Protein 2MH8 (pdb70)

Secondary structure (DSSP, 8-state):
---SSSSHHHHHHHHHHHHHHHTT--HHHHHHHHT-SSHHHHHHHHHHHHHHHH--

CATH classification: 1.10.8.40

InterPro domains:
  IPR009063 Immunoglobulin/albumin-binding domain superfamily [SSF46997] (8-53)
  IPR035152 GA-like domain [PF17573] (6-50)

Nearest PDB structures (foldseek):
  2mh8-assembly1_A  TM=8.266E-01  e=2.531E-06  Streptococcus dysgalactiae
  2fs1-assembly1_A  TM=8.258E-01  e=4.262E-03  unclassified
  2kdl-assembly1_A  TM=8.052E-01  e=1.303E-02  unclassified
  1gjs-assembly1_A  TM=7.630E-01  e=1.486E-02  Streptococcus sp.
  2lhc-assembly1_A  TM=6.632E-01  e=1.141E-01  synthetic construct

Radius of gyration: 10.87 Å; Cα contacts (8 Å, |Δi|>4): 48; chains: 1; bounding box: 15×36×18 Å

Sequence (56 aa):
NGDKGYNGLAEAKEKAIKDLKIYGIGEHYIKLIEKAKQVAAVEDLKDEILKAHDRFNGDKGYNGLAEAKEKAIKDLKIYGIGEHYIKLIEKAKQVAAVEDLKDEILKAHDRFNGDKGYNGLAEAKEKAIKDLKIYGIGEHYIKLIEKAKQVAAVEDLKDEILKAHDRFNGDKGYNGLAEAKEKAIKDLKIYGIGEHYIKLIEKAKQVAAVEDLKDEILKAHDRFNGDKGYNGLAEAKEKAIKDLKIYGIGEHYIKLIEKAKQVAAVEDLKDEILKAHDRFNGDKGYNGLAEAKEKAIKDLKIYGIGEHYIKLIEKAKQVAAVEDLKDEILKAHDRFNGDKGYNGLAEAKEKAIKDLKIYGIGEHYIKLIEKAKQVAAVEDLKDEILKAHDRFNGDKGYNGLAEAKEKAIKDLKIYGIGEHYIKLIEKAKQVAAVEDLKDEILKAHDRFNGDKGYNGLAEAKEKAIKDLKIYGIGEHYIKLIEKAKQVAAVEDLKDEILKAHDRFNGDKGYNGLAEAKEKAIKDLKIYGIGEHYIKLIEKAKQVAAVEDLKDEILKAHDRF

Foldseek 3Di:
DQDQADPDLVRRLVSLLVSCVVQVQDVVLNVLSVPDDDSVSSVVSSVVRCVVVVND

Structure (mmCIF, N/CA/C/O backbone):
data_2MH8
#
_entry.id   2MH8
#
_cell.length_a   1.000
_cell.length_b   1.000
_cell.length_c   1.000
_cell.angle_alpha   90.00
_cell.angle_beta   90.00
_cell.angle_gamma   90.00
#
_symmetry.space_group_name_H-M   'P 1'
#
loop_
_atom_site.group_PDB
_atom_site.id
_atom_site.type_symbol
_atom_site.label_atom_id
_atom_site.label_alt_id
_atom_site.label_comp_id
_atom_site.label_asym_id
_atom_site.label_entity_id
_atom_site.label_seq_id
_atom_site.pdbx_PDB_ins_code
_atom_site.Cartn_x
_atom_site.Cartn_y
_atom_site.Cartn_z
_atom_site.occupancy
_atom_site.B_iso_or_equiv
_atom_site.auth_seq_id
_atom_site.auth_comp_id
_atom_site.auth_asym_id
_atom_site.auth_atom_id
_atom_site.pdbx_PDB_model_num
ATOM 1 N N . ASN A 1 1 ? -5.704 14.300 0.525 1.00 0.00 1 ASN A N 1
ATOM 2 C CA . ASN A 1 1 ? -4.810 13.148 0.540 1.00 0.00 1 ASN A CA 1
ATOM 3 C C . ASN A 1 1 ? -3.496 13.461 -0.163 1.00 0.00 1 ASN A C 1
ATOM 4 O O . ASN A 1 1 ? -3.473 14.168 -1.171 1.00 0.00 1 ASN A O 1
ATOM 17 N N . GLY A 1 2 ? -2.402 12.930 0.374 1.00 0.00 2 GLY A N 1
ATOM 18 C CA . GLY A 1 2 ? -1.084 13.133 -0.214 1.00 0.00 2 GLY A CA 1
ATOM 19 C C . GLY A 1 2 ? -0.406 14.367 0.365 1.00 0.00 2 GLY A C 1
ATOM 20 O O . GLY A 1 2 ? 0.543 14.897 -0.213 1.00 0.00 2 GLY A O 1
ATOM 24 N N . ASP A 1 3 ? -0.897 14.822 1.513 1.00 0.00 3 ASP A N 1
ATOM 25 C CA . ASP A 1 3 ? -0.341 15.997 2.174 1.00 0.00 3 ASP A CA 1
ATOM 26 C C . ASP A 1 3 ? 1.091 15.746 2.630 1.00 0.00 3 ASP A C 1
ATOM 27 O O . ASP A 1 3 ? 1.349 14.846 3.430 1.00 0.00 3 ASP A O 1
ATOM 36 N N . LYS A 1 4 ? 2.019 16.546 2.118 1.00 0.00 4 LYS A N 1
ATOM 37 C CA . LYS A 1 4 ? 3.433 16.380 2.431 1.00 0.00 4 LYS A CA 1
ATOM 38 C C . LYS A 1 4 ? 3.756 16.919 3.818 1.00 0.00 4 LYS A C 1
ATOM 39 O O . LYS A 1 4 ? 4.710 16.477 4.460 1.00 0.00 4 LYS A O 1
ATOM 58 N N . GLY A 1 5 ? 2.958 17.876 4.277 1.00 0.00 5 GLY A N 1
ATOM 59 C CA . GLY A 1 5 ? 3.181 18.505 5.573 1.00 0.00 5 GLY A CA 1
ATOM 60 C C . GLY A 1 5 ? 2.768 17.581 6.712 1.00 0.00 5 GLY A C 1
ATOM 61 O O . GLY A 1 5 ? 3.456 17.488 7.729 1.00 0.00 5 GLY A O 1
ATOM 65 N N . TYR A 1 6 ? 1.643 16.897 6.535 1.00 0.00 6 TYR A N 1
ATOM 66 C CA . TYR A 1 6 ? 1.146 15.965 7.539 1.00 0.00 6 TYR A CA 1
ATOM 67 C C . TYR A 1 6 ? 1.874 14.629 7.459 1.00 0.00 6 TYR A C 1
ATOM 68 O O . TYR A 1 6 ? 2.472 14.298 6.435 1.00 0.00 6 TYR A O 1
ATOM 86 N N . ASN A 1 7 ? 1.819 13.865 8.545 1.00 0.00 7 ASN A N 1
ATOM 87 C CA . ASN A 1 7 ? 2.431 12.542 8.582 1.00 0.00 7 ASN A CA 1
ATOM 88 C C . ASN A 1 7 ? 1.408 11.454 8.280 1.00 0.00 7 ASN A C 1
ATOM 89 O O . ASN A 1 7 ? 1.713 10.264 8.355 1.00 0.00 7 ASN A O 1
ATOM 100 N N . GLY A 1 8 ? 0.194 11.869 7.937 1.00 0.00 8 GLY A N 1
ATOM 101 C CA . GLY A 1 8 ? -0.880 10.931 7.633 1.00 0.00 8 GLY A CA 1
ATOM 102 C C . GLY A 1 8 ? -0.531 10.068 6.427 1.00 0.00 8 GLY A C 1
ATOM 103 O O . GLY A 1 8 ? -0.834 8.875 6.396 1.00 0.00 8 GLY A O 1
ATOM 107 N N . LEU A 1 9 ? 0.107 10.679 5.434 1.00 0.00 9 LEU A N 1
ATOM 108 C CA . LEU A 1 9 ? 0.537 9.958 4.242 1.00 0.00 9 LEU A CA 1
ATOM 109 C C . LEU A 1 9 ? 1.590 8.911 4.581 1.00 0.00 9 LEU A C 1
ATOM 110 O O . LEU A 1 9 ? 1.524 7.775 4.113 1.00 0.00 9 LEU A O 1
ATOM 126 N N . ALA A 1 10 ? 2.563 9.301 5.400 1.00 0.00 10 ALA A N 1
ATOM 127 C CA . ALA A 1 10 ? 3.638 8.400 5.793 1.00 0.00 10 ALA A CA 1
ATOM 128 C C . ALA A 1 10 ? 3.108 7.236 6.620 1.00 0.00 10 ALA A C 1
ATOM 129 O O . ALA A 1 10 ? 3.552 6.099 6.464 1.00 0.00 10 ALA A O 1
ATOM 136 N N . GLU A 1 11 ? 2.155 7.527 7.499 1.00 0.00 11 GLU A N 1
ATOM 137 C CA . GLU A 1 11 ? 1.539 6.500 8.331 1.00 0.00 11 GLU A CA 1
ATOM 138 C C . GLU A 1 11 ? 0.662 5.571 7.500 1.00 0.00 11 GLU A C 1
ATOM 139 O O . GLU A 1 11 ? 0.589 4.371 7.763 1.00 0.00 11 GLU A O 1
ATOM 151 N N . ALA A 1 12 ? -0.001 6.134 6.496 1.00 0.00 12 ALA A N 1
ATOM 152 C CA . ALA A 1 12 ? -0.805 5.345 5.572 1.00 0.00 12 ALA A CA 1
ATOM 153 C C . ALA A 1 12 ? 0.059 4.371 4.782 1.00 0.00 12 ALA A C 1
ATOM 154 O O . ALA A 1 12 ? -0.295 3.204 4.616 1.00 0.00 12 ALA A O 1
ATOM 161 N N . LYS A 1 13 ? 1.196 4.858 4.294 1.00 0.00 13 LYS A N 1
ATOM 162 C CA . LYS A 1 13 ? 2.128 4.025 3.545 1.00 0.00 13 LYS A CA 1
ATOM 163 C C . LYS A 1 13 ? 2.756 2.961 4.438 1.00 0.00 13 LYS A C 1
ATOM 164 O O . LYS A 1 13 ? 2.981 1.830 4.007 1.00 0.00 13 LYS A O 1
ATOM 183 N N . GLU A 1 14 ? 3.037 3.332 5.683 1.00 0.00 14 GLU A N 1
ATOM 184 C CA . GLU A 1 14 ? 3.637 2.410 6.639 1.00 0.00 14 GLU A CA 1
ATOM 185 C C . GLU A 1 14 ? 2.717 1.228 6.917 1.00 0.00 14 GLU A C 1
ATOM 186 O O . GLU A 1 14 ? 3.137 0.072 6.851 1.00 0.00 14 GLU A O 1
ATOM 198 N N . LYS A 1 15 ? 1.459 1.524 7.227 1.00 0.00 15 LYS A N 1
ATOM 199 C CA . LYS A 1 15 ? 0.489 0.489 7.569 1.00 0.00 15 LYS A CA 1
ATOM 200 C C . LYS A 1 15 ? 0.073 -0.305 6.337 1.00 0.00 15 LYS A C 1
ATOM 201 O O . LYS A 1 15 ? -0.308 -1.471 6.438 1.00 0.00 15 LYS A O 1
ATOM 220 N N . ALA A 1 16 ? 0.148 0.335 5.175 1.00 0.00 16 ALA A N 1
ATOM 221 C CA . ALA A 1 16 ? -0.165 -0.329 3.915 1.00 0.00 16 ALA A CA 1
ATOM 222 C C . ALA A 1 16 ? 0.835 -1.438 3.613 1.00 0.00 16 ALA A C 1
ATOM 223 O O . ALA A 1 16 ? 0.451 -2.561 3.289 1.00 0.00 16 ALA A O 1
ATOM 230 N N . ILE A 1 17 ? 2.119 -1.114 3.721 1.00 0.00 17 ILE A N 1
ATOM 231 C CA . ILE A 1 17 ? 3.178 -2.075 3.434 1.00 0.00 17 ILE A CA 1
ATOM 232 C C . ILE A 1 17 ? 3.356 -3.059 4.582 1.00 0.00 17 ILE A C 1
ATOM 233 O O . ILE A 1 17 ? 3.916 -4.141 4.405 1.00 0.00 17 ILE A O 1
ATOM 249 N N . LYS A 1 18 ? 2.875 -2.678 5.761 1.00 0.00 18 LYS A N 1
ATOM 250 C CA . LYS A 1 18 ? 2.741 -3.611 6.873 1.00 0.00 18 LYS A CA 1
ATOM 251 C C . LYS A 1 18 ? 1.780 -4.742 6.528 1.00 0.00 18 LYS A C 1
ATOM 252 O O . LYS A 1 18 ? 2.097 -5.917 6.713 1.00 0.00 18 LYS A O 1
ATOM 271 N N . ASP A 1 19 ? 0.604 -4.380 6.026 1.00 0.00 19 ASP A N 1
ATOM 272 C CA . ASP A 1 19 ? -0.357 -5.363 5.542 1.00 0.00 19 ASP A CA 1
ATOM 273 C C . ASP A 1 19 ? 0.247 -6.230 4.445 1.00 0.00 19 ASP A C 1
ATOM 274 O O . ASP A 1 19 ? 0.104 -7.453 4.458 1.00 0.00 19 ASP A O 1
ATOM 283 N N . LEU A 1 20 ? 0.924 -5.591 3.497 1.00 0.00 20 LEU A N 1
ATOM 284 C CA . LEU A 1 20 ? 1.517 -6.299 2.369 1.00 0.00 20 LEU A CA 1
ATOM 285 C C . LEU A 1 20 ? 2.510 -7.354 2.841 1.00 0.00 20 LEU A C 1
ATOM 286 O O . LEU A 1 20 ? 2.504 -8.486 2.358 1.00 0.00 20 LEU A O 1
ATOM 302 N N . LYS A 1 21 ? 3.360 -6.976 3.790 1.00 0.00 21 LYS A N 1
ATOM 303 C CA . LYS A 1 21 ? 4.366 -7.888 4.324 1.00 0.00 21 LYS A CA 1
ATOM 304 C C . LYS A 1 21 ? 3.717 -9.051 5.062 1.00 0.00 21 LYS A C 1
ATOM 305 O O . LYS A 1 21 ? 4.258 -10.157 5.094 1.00 0.00 21 LYS A O 1
ATOM 324 N N . ILE A 1 22 ? 2.556 -8.797 5.655 1.00 0.00 22 ILE A N 1
ATOM 325 C CA . ILE A 1 22 ? 1.798 -9.839 6.337 1.00 0.00 22 ILE A CA 1
ATOM 326 C C . ILE A 1 22 ? 1.311 -10.898 5.355 1.00 0.00 22 ILE A C 1
ATOM 327 O O . ILE A 1 22 ? 1.159 -12.066 5.711 1.00 0.00 22 ILE A O 1
ATOM 343 N N . TYR A 1 23 ? 1.068 -10.481 4.116 1.00 0.00 23 TYR A N 1
ATOM 344 C CA . TYR A 1 23 ? 0.550 -11.381 3.093 1.00 0.00 23 TYR A CA 1
ATOM 345 C C . TYR A 1 23 ? 1.668 -11.904 2.201 1.00 0.00 23 TYR A C 1
ATOM 346 O O . TYR A 1 23 ? 1.413 -12.507 1.159 1.00 0.00 23 TYR A O 1
ATOM 364 N N . GLY A 1 24 ? 2.908 -11.668 2.617 1.00 0.00 24 GLY A N 1
ATOM 365 C CA . GLY A 1 24 ? 4.065 -12.231 1.931 1.00 0.00 24 GLY A CA 1
ATOM 366 C C . GLY A 1 24 ? 4.343 -11.497 0.626 1.00 0.00 24 GLY A C 1
ATOM 367 O O . GLY A 1 24 ? 4.924 -12.060 -0.302 1.00 0.00 24 GLY A O 1
ATOM 371 N N . ILE A 1 25 ? 3.927 -10.237 0.561 1.00 0.00 25 ILE A N 1
ATOM 372 C CA . ILE A 1 25 ? 4.138 -9.420 -0.628 1.00 0.00 25 ILE A CA 1
ATOM 373 C C . ILE A 1 25 ? 5.595 -8.993 -0.752 1.00 0.00 25 ILE A C 1
ATOM 374 O O . ILE A 1 25 ? 6.214 -8.573 0.227 1.00 0.00 25 ILE A O 1
ATOM 390 N N . GLY A 1 26 ? 6.139 -9.104 -1.958 1.00 0.00 26 GLY A N 1
ATOM 391 C CA . GLY A 1 26 ? 7.551 -8.828 -2.191 1.00 0.00 26 GLY A CA 1
ATOM 392 C C . GLY A 1 26 ? 7.808 -7.331 -2.310 1.00 0.00 26 GLY A C 1
ATOM 393 O O . GLY A 1 26 ? 6.872 -6.534 -2.368 1.00 0.00 26 GLY A O 1
ATOM 397 N N . GLU A 1 27 ? 9.083 -6.956 -2.345 1.00 0.00 27 GLU A N 1
ATOM 398 C CA . GLU A 1 27 ? 9.467 -5.550 -2.361 1.00 0.00 27 GLU A CA 1
ATOM 399 C C . GLU A 1 27 ? 9.003 -4.867 -3.641 1.00 0.00 27 GLU A C 1
ATOM 400 O O . GLU A 1 27 ? 8.723 -3.668 -3.651 1.00 0.00 27 GLU A O 1
ATOM 412 N N . HIS A 1 28 ? 8.926 -5.637 -4.721 1.00 0.00 28 HIS A N 1
ATOM 413 C CA . HIS A 1 28 ? 8.493 -5.108 -6.009 1.00 0.00 28 HIS A CA 1
ATOM 414 C C . HIS A 1 28 ? 7.191 -4.329 -5.876 1.00 0.00 28 HIS A C 1
ATOM 415 O O . HIS A 1 28 ? 7.016 -3.282 -6.500 1.00 0.00 28 HIS A O 1
ATOM 428 N N . TYR A 1 29 ? 6.280 -4.845 -5.058 1.00 0.00 29 TYR A N 1
ATOM 429 C CA . TYR A 1 29 ? 4.963 -4.239 -4.898 1.00 0.00 29 TYR A CA 1
ATOM 430 C C . TYR A 1 29 ? 4.935 -3.287 -3.709 1.00 0.00 29 TYR A C 1
ATOM 431 O O . TYR A 1 29 ? 4.194 -2.305 -3.705 1.00 0.00 29 TYR A O 1
ATOM 449 N N . ILE A 1 30 ? 5.748 -3.585 -2.700 1.00 0.00 30 ILE A N 1
ATOM 450 C CA . ILE A 1 30 ? 5.890 -2.705 -1.547 1.00 0.00 30 ILE A CA 1
ATOM 451 C C . ILE A 1 30 ? 6.393 -1.328 -1.962 1.00 0.00 30 ILE A C 1
ATOM 452 O O . ILE A 1 30 ? 6.011 -0.314 -1.379 1.00 0.00 30 ILE A O 1
ATOM 468 N N . LYS A 1 31 ? 7.253 -1.300 -2.975 1.00 0.00 31 LYS A N 1
ATOM 469 C CA . LYS A 1 31 ? 7.817 -0.047 -3.466 1.00 0.00 31 LYS A CA 1
ATOM 470 C C . LYS A 1 31 ? 6.744 0.826 -4.104 1.00 0.00 31 LYS A C 1
ATOM 471 O O . LYS A 1 31 ? 6.842 2.053 -4.094 1.00 0.00 31 LYS A O 1
ATOM 490 N N . LEU A 1 32 ? 5.720 0.186 -4.659 1.00 0.00 32 LEU A N 1
ATOM 491 C CA . LEU A 1 32 ? 4.626 0.904 -5.303 1.00 0.00 32 LEU A CA 1
ATOM 492 C C . LEU A 1 32 ? 3.893 1.796 -4.309 1.00 0.00 32 LEU A C 1
ATOM 493 O O . LEU A 1 32 ? 3.506 2.919 -4.635 1.00 0.00 32 LEU A O 1
ATOM 509 N N . ILE A 1 33 ? 3.704 1.291 -3.095 1.00 0.00 33 ILE A N 1
ATOM 510 C CA . ILE A 1 33 ? 3.113 2.079 -2.021 1.00 0.00 33 ILE A CA 1
ATOM 511 C C . ILE A 1 33 ? 4.013 3.244 -1.630 1.00 0.00 33 ILE A C 1
ATOM 512 O O . ILE A 1 33 ? 3.542 4.360 -1.416 1.00 0.00 33 ILE A O 1
ATOM 528 N N . GLU A 1 34 ? 5.312 2.976 -1.542 1.00 0.00 34 GLU A N 1
ATOM 529 C CA . GLU A 1 34 ? 6.282 4.001 -1.172 1.00 0.00 34 GLU A CA 1
ATOM 530 C C . GLU A 1 34 ? 6.332 5.112 -2.212 1.00 0.00 34 GLU A C 1
ATOM 531 O O . GLU A 1 34 ? 6.615 6.266 -1.889 1.00 0.00 34 GLU A O 1
ATOM 543 N N . LYS A 1 35 ? 6.055 4.758 -3.463 1.00 0.00 35 LYS A N 1
ATOM 544 C CA . LYS A 1 35 ? 6.118 5.715 -4.562 1.00 0.00 35 LYS A CA 1
ATOM 545 C C . LYS A 1 35 ? 4.748 6.313 -4.849 1.00 0.00 35 LYS A C 1
ATOM 546 O O . LYS A 1 35 ? 4.577 7.066 -5.809 1.00 0.00 35 LYS A O 1
ATOM 565 N N . ALA A 1 36 ? 3.772 5.975 -4.013 1.00 0.00 36 ALA A N 1
ATOM 566 C CA . ALA A 1 36 ? 2.417 6.492 -4.168 1.00 0.00 36 ALA A CA 1
ATOM 567 C C . ALA A 1 36 ? 2.375 8.000 -3.958 1.00 0.00 36 ALA A C 1
ATOM 568 O O . ALA A 1 36 ? 3.113 8.543 -3.136 1.00 0.00 36 ALA A O 1
ATOM 575 N N . LYS A 1 37 ? 1.506 8.672 -4.706 1.00 0.00 37 LYS A N 1
ATOM 576 C CA . LYS A 1 37 ? 1.446 10.128 -4.689 1.00 0.00 37 LYS A CA 1
ATOM 577 C C . LYS A 1 37 ? 0.530 10.629 -3.579 1.00 0.00 37 LYS A C 1
ATOM 578 O O . LYS A 1 37 ? 0.691 11.744 -3.083 1.00 0.00 37 LYS A O 1
ATOM 597 N N . GLN A 1 38 ? -0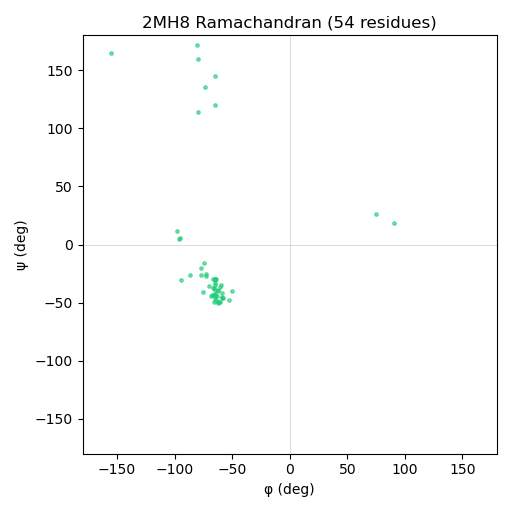.430 9.796 -3.191 1.00 0.00 38 GLN A N 1
ATOM 598 C CA . GLN A 1 38 ? -1.440 10.192 -2.218 1.00 0.00 38 GLN A CA 1
ATOM 599 C C . GLN A 1 38 ? -2.016 8.979 -1.496 1.00 0.00 38 GLN A C 1
ATOM 600 O O . GLN A 1 38 ? -1.836 7.843 -1.933 1.00 0.00 38 GLN A O 1
ATOM 614 N N . VAL A 1 39 ? -2.706 9.229 -0.389 1.00 0.00 39 VAL A N 1
ATOM 615 C CA . VAL A 1 39 ? -3.256 8.154 0.429 1.00 0.00 39 VAL A CA 1
ATOM 616 C C . VAL A 1 39 ? -4.248 7.311 -0.362 1.00 0.00 39 VAL A C 1
ATOM 617 O O . VAL A 1 39 ? -4.320 6.095 -0.190 1.00 0.00 39 VAL A O 1
ATOM 630 N N . ALA A 1 40 ? -5.013 7.966 -1.229 1.00 0.00 40 ALA A N 1
ATOM 631 C CA . ALA A 1 40 ? -5.942 7.268 -2.111 1.00 0.00 40 ALA A CA 1
ATOM 632 C C . ALA A 1 40 ? -5.212 6.263 -2.993 1.00 0.00 40 ALA A C 1
ATOM 633 O O . ALA A 1 40 ? -5.685 5.145 -3.198 1.00 0.00 40 ALA A O 1
ATOM 640 N N . ALA A 1 41 ? -4.058 6.667 -3.514 1.00 0.00 41 ALA A N 1
ATOM 641 C CA . ALA A 1 41 ? -3.220 5.773 -4.304 1.00 0.00 41 ALA A CA 1
ATOM 642 C C . ALA A 1 41 ? -2.676 4.634 -3.454 1.00 0.00 41 ALA A C 1
ATOM 643 O O . ALA A 1 41 ? -2.568 3.498 -3.917 1.00 0.00 41 ALA A O 1
ATOM 650 N N . VAL A 1 42 ? -2.333 4.942 -2.208 1.00 0.00 42 VAL A N 1
ATOM 651 C CA . VAL A 1 42 ? -1.854 3.932 -1.272 1.00 0.00 42 VAL A CA 1
ATOM 652 C C . VAL A 1 42 ? -2.891 2.836 -1.066 1.00 0.00 42 VAL A C 1
ATOM 653 O O . VAL A 1 42 ? -2.567 1.648 -1.091 1.00 0.00 42 VAL A O 1
ATOM 666 N N . GLU A 1 43 ? -4.140 3.241 -0.862 1.00 0.00 43 GLU A N 1
ATOM 667 C CA . GLU A 1 43 ? -5.224 2.295 -0.630 1.00 0.00 43 GLU A CA 1
ATOM 668 C C . GLU A 1 43 ? -5.524 1.483 -1.884 1.00 0.00 43 GLU A C 1
ATOM 669 O O . GLU A 1 43 ? -5.707 0.268 -1.821 1.00 0.00 43 GLU A O 1
ATOM 681 N N . ASP A 1 44 ? -5.573 2.163 -3.025 1.00 0.00 44 ASP A N 1
ATOM 682 C CA . ASP A 1 44 ? -5.878 1.511 -4.293 1.00 0.00 44 ASP A CA 1
ATOM 683 C C . ASP A 1 44 ? -4.785 0.524 -4.682 1.00 0.00 44 ASP A C 1
ATOM 684 O O . ASP A 1 44 ? -5.069 -0.587 -5.131 1.00 0.00 44 ASP A O 1
ATOM 693 N N . LEU A 1 45 ? -3.534 0.935 -4.507 1.00 0.00 45 LEU A N 1
ATOM 694 C CA . LEU A 1 45 ? -2.395 0.091 -4.848 1.00 0.00 45 LEU A CA 1
ATOM 695 C C . LEU A 1 45 ? -2.365 -1.167 -3.988 1.00 0.00 45 LEU A C 1
ATOM 696 O O . LEU A 1 45 ? -2.208 -2.276 -4.498 1.00 0.00 45 LEU A O 1
ATOM 712 N N . LYS A 1 46 ? -2.516 -0.986 -2.680 1.00 0.00 46 LYS A N 1
ATOM 713 C CA . LYS A 1 46 ? -2.505 -2.106 -1.746 1.00 0.00 46 LYS A CA 1
ATOM 714 C C . LYS A 1 46 ? -3.509 -3.176 -2.156 1.00 0.00 46 LYS A C 1
ATOM 715 O O . LYS A 1 46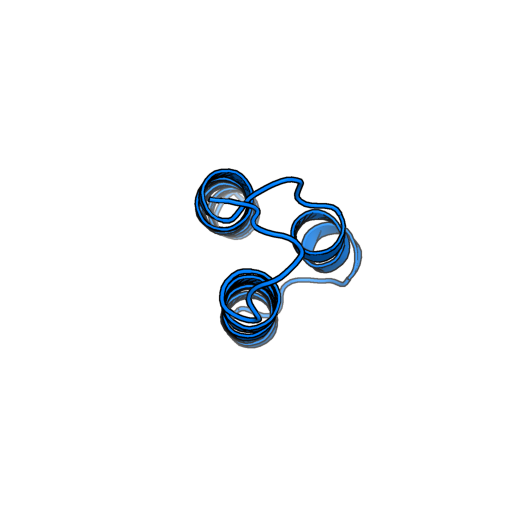 ? -3.184 -4.361 -2.199 1.00 0.00 46 LYS A O 1
ATOM 734 N N . ASP A 1 47 ? -4.731 -2.748 -2.457 1.00 0.00 47 ASP A N 1
ATOM 735 C CA . ASP A 1 47 ? -5.784 -3.668 -2.869 1.00 0.00 47 ASP A CA 1
ATOM 736 C C . ASP A 1 47 ? -5.399 -4.413 -4.141 1.00 0.00 47 ASP A C 1
ATOM 737 O O . ASP A 1 47 ? -5.503 -5.637 -4.210 1.00 0.00 47 ASP A O 1
ATOM 746 N N . GLU A 1 48 ? -4.954 -3.667 -5.146 1.00 0.00 48 GLU A N 1
ATOM 747 C CA . GLU A 1 48 ? -4.610 -4.248 -6.438 1.00 0.00 48 GLU A CA 1
ATOM 748 C C . GLU A 1 48 ? -3.419 -5.191 -6.319 1.00 0.00 48 GLU A C 1
ATOM 749 O O . GLU A 1 48 ? -3.332 -6.188 -7.035 1.00 0.00 48 GLU A O 1
ATOM 761 N N . ILE A 1 49 ? -2.505 -4.868 -5.411 1.00 0.00 49 ILE A N 1
ATOM 762 C CA . ILE A 1 49 ? -1.354 -5.723 -5.146 1.00 0.00 49 ILE A CA 1
ATOM 763 C C . ILE A 1 49 ? -1.785 -7.061 -4.561 1.00 0.00 49 ILE A C 1
ATOM 764 O O . ILE A 1 49 ? -1.284 -8.114 -4.958 1.00 0.00 49 ILE A O 1
ATOM 780 N N . LEU A 1 50 ? -2.716 -7.015 -3.614 1.00 0.00 50 LEU A N 1
ATOM 781 C CA . LEU A 1 50 ? -3.198 -8.222 -2.954 1.00 0.00 50 LEU A CA 1
ATOM 782 C C . LEU A 1 50 ? -4.091 -9.038 -3.880 1.00 0.00 50 LEU A C 1
ATOM 783 O O . LEU A 1 50 ? -4.219 -10.253 -3.724 1.00 0.00 50 LEU A O 1
ATOM 799 N N . LYS A 1 51 ? -4.708 -8.363 -4.844 1.00 0.00 51 LYS A N 1
ATOM 800 C CA . LYS A 1 51 ? -5.450 -9.041 -5.900 1.00 0.00 51 LYS A CA 1
ATOM 801 C C . LYS A 1 51 ? -4.519 -9.834 -6.807 1.00 0.00 51 LYS A C 1
ATOM 802 O O . LYS A 1 51 ? -4.815 -10.969 -7.177 1.00 0.00 51 LYS A O 1
ATOM 821 N N . ALA A 1 52 ? -3.391 -9.227 -7.163 1.00 0.00 52 ALA A N 1
ATOM 822 C CA . ALA A 1 52 ? -2.373 -9.907 -7.954 1.00 0.00 52 ALA A CA 1
ATOM 823 C C . ALA A 1 52 ? -1.771 -11.080 -7.188 1.00 0.00 52 ALA A C 1
ATOM 824 O O . ALA A 1 52 ? -1.428 -12.105 -7.775 1.00 0.00 52 ALA A O 1
ATOM 831 N N . HIS A 1 53 ? -1.647 -10.920 -5.875 1.00 0.00 53 HIS A N 1
ATOM 832 C CA . HIS A 1 53 ? -1.182 -12.000 -5.013 1.00 0.00 53 HIS A CA 1
ATOM 833 C C . HIS A 1 53 ? -2.165 -13.164 -5.008 1.00 0.00 53 HIS A C 1
ATOM 834 O O . HIS A 1 53 ? -1.772 -14.321 -5.158 1.00 0.00 53 HIS A O 1
ATOM 847 N N . ASP A 1 54 ? -3.444 -12.850 -4.835 1.00 0.00 54 ASP A N 1
ATOM 848 C CA . ASP A 1 54 ? -4.483 -13.872 -4.779 1.00 0.00 54 ASP A CA 1
ATOM 849 C C . ASP A 1 54 ? -4.782 -14.431 -6.163 1.00 0.00 54 ASP A C 1
ATOM 850 O O . ASP A 1 54 ? -5.410 -15.481 -6.298 1.00 0.00 54 ASP A O 1
ATOM 859 N N . ARG A 1 55 ? -4.330 -13.721 -7.192 1.00 0.00 55 ARG A N 1
ATOM 860 C CA . ARG A 1 55 ? -4.483 -14.183 -8.567 1.00 0.00 55 ARG A CA 1
ATOM 861 C C . ARG A 1 55 ? -3.430 -15.226 -8.918 1.00 0.00 55 ARG A C 1
ATOM 862 O O . ARG A 1 55 ? -2.237 -14.927 -8.966 1.00 0.00 55 ARG A O 1
ATOM 883 N N . PHE A 1 56 ? -3.879 -16.453 -9.163 1.00 0.00 56 PHE A N 1
ATOM 884 C CA . PHE A 1 56 ? -2.979 -17.539 -9.533 1.00 0.00 56 PHE A CA 1
ATOM 885 C C . PHE A 1 56 ? -3.318 -18.088 -10.913 1.00 0.00 56 PHE A C 1
ATOM 886 O O . PHE A 1 56 ? -2.948 -17.511 -11.897 1.00 0.00 56 PHE A O 1
ATOM 904 N N . ASN A 1 1 ? 7.609 8.874 -1.997 1.00 0.00 1 ASN A N 2
ATOM 905 C CA . ASN A 1 1 ? 8.169 9.702 -3.059 1.00 0.00 1 ASN A CA 2
ATOM 906 C C . ASN A 1 1 ? 7.082 10.507 -3.760 1.00 0.00 1 ASN A C 2
ATOM 907 O O . ASN A 1 1 ? 6.062 9.959 -4.178 1.00 0.00 1 ASN A O 2
ATOM 920 N N . GLY A 1 2 ? 7.307 11.811 -3.885 1.00 0.00 2 GLY A N 2
ATOM 921 C CA . GLY A 1 2 ? 6.322 12.704 -4.484 1.00 0.00 2 GLY A CA 2
ATOM 922 C C . GLY A 1 2 ? 5.167 12.971 -3.528 1.00 0.00 2 GLY A C 2
ATOM 923 O O . GLY A 1 2 ? 4.059 13.300 -3.954 1.00 0.00 2 GLY A O 2
ATOM 927 N N . ASP A 1 3 ? 5.431 12.828 -2.234 1.00 0.00 3 ASP A N 2
ATOM 928 C CA . ASP A 1 3 ? 4.393 12.966 -1.220 1.00 0.00 3 ASP A CA 2
ATOM 929 C C . ASP A 1 3 ? 3.680 14.307 -1.339 1.00 0.00 3 ASP A C 2
ATOM 930 O O . ASP A 1 3 ? 4.321 15.355 -1.420 1.00 0.00 3 ASP A O 2
ATOM 939 N N . LYS A 1 4 ? 2.352 14.268 -1.349 1.00 0.00 4 LYS A N 2
ATOM 940 C CA . LYS A 1 4 ? 1.551 15.483 -1.413 1.00 0.00 4 LYS A CA 2
ATOM 941 C C . LYS A 1 4 ? 1.333 16.072 -0.025 1.00 0.00 4 LYS A C 2
ATOM 942 O O . LYS A 1 4 ? 0.748 17.146 0.119 1.00 0.00 4 LYS A O 2
ATOM 961 N N . GLY A 1 5 ? 1.805 15.363 0.995 1.00 0.00 5 GLY A N 2
ATOM 962 C CA . GLY A 1 5 ? 1.793 15.878 2.359 1.00 0.00 5 GLY A CA 2
ATOM 963 C C . GLY A 1 5 ? 0.393 15.819 2.957 1.00 0.00 5 GLY A C 2
ATOM 964 O O . GLY A 1 5 ? -0.026 16.728 3.673 1.00 0.00 5 GLY A O 2
ATOM 968 N N . TYR A 1 6 ? -0.326 14.742 2.661 1.00 0.00 6 TYR A N 2
ATOM 969 C CA . TYR A 1 6 ? -1.664 14.541 3.203 1.00 0.00 6 TYR A CA 2
ATOM 970 C C . TYR A 1 6 ? -1.607 14.093 4.658 1.00 0.00 6 TYR A C 2
ATOM 971 O O . TYR A 1 6 ? -0.614 13.517 5.102 1.00 0.00 6 TYR A O 2
ATOM 989 N N . ASN A 1 7 ? -2.679 14.361 5.396 1.00 0.00 7 ASN A N 2
ATOM 990 C CA . ASN A 1 7 ? -2.730 14.039 6.817 1.00 0.00 7 ASN A CA 2
ATOM 991 C C . ASN A 1 7 ? -2.799 12.534 7.040 1.00 0.00 7 ASN A C 2
ATOM 992 O O . ASN A 1 7 ? -3.841 11.912 6.827 1.00 0.00 7 ASN A O 2
ATOM 1003 N N . GLY A 1 8 ? -1.684 11.952 7.469 1.00 0.00 8 GLY A N 2
ATOM 1004 C CA . GLY A 1 8 ? -1.610 10.514 7.700 1.00 0.00 8 GLY A CA 2
ATOM 1005 C C . GLY A 1 8 ? -1.160 9.778 6.444 1.00 0.00 8 GLY A C 2
ATOM 1006 O O . GLY A 1 8 ? -1.394 8.579 6.300 1.00 0.00 8 GLY A O 2
ATOM 1010 N N . LEU A 1 9 ? -0.513 10.504 5.538 1.00 0.00 9 LEU A N 2
ATOM 1011 C CA . LEU A 1 9 ? -0.009 9.915 4.304 1.00 0.00 9 LEU A CA 2
ATOM 1012 C C . LEU A 1 9 ? 1.082 8.891 4.587 1.00 0.00 9 LEU A C 2
ATOM 1013 O O . LEU A 1 9 ? 1.004 7.747 4.139 1.00 0.00 9 LEU A O 2
ATOM 1029 N N . ALA A 1 10 ? 2.100 9.308 5.332 1.00 0.00 10 ALA A N 2
ATOM 1030 C CA . ALA A 1 10 ? 3.198 8.422 5.696 1.00 0.00 10 ALA A CA 2
ATOM 1031 C C . ALA A 1 10 ? 2.712 7.275 6.573 1.00 0.00 10 ALA A C 2
ATOM 1032 O O . ALA A 1 10 ? 3.186 6.145 6.453 1.00 0.00 10 ALA A O 2
ATOM 1039 N N . GLU A 1 11 ? 1.764 7.572 7.455 1.00 0.00 11 GLU A N 2
ATOM 1040 C CA . GLU A 1 11 ? 1.129 6.545 8.271 1.00 0.00 11 GLU A CA 2
ATOM 1041 C C . GLU A 1 11 ? 0.461 5.485 7.404 1.00 0.00 11 GLU A C 2
ATOM 1042 O O . GLU A 1 11 ? 0.640 4.287 7.623 1.00 0.00 11 GLU A O 2
ATOM 1054 N N . ALA A 1 12 ? -0.308 5.935 6.418 1.00 0.00 12 ALA A N 2
ATOM 1055 C CA . ALA A 1 12 ? -0.996 5.026 5.509 1.00 0.00 12 ALA A CA 2
ATOM 1056 C C . ALA A 1 12 ? -0.003 4.227 4.673 1.00 0.00 12 ALA A C 2
ATOM 1057 O O . ALA A 1 12 ? -0.186 3.031 4.450 1.00 0.00 12 ALA A O 2
ATOM 1064 N N . LYS A 1 13 ? 1.049 4.896 4.214 1.00 0.00 13 LYS A N 2
ATOM 1065 C CA . LYS A 1 13 ? 2.059 4.256 3.379 1.00 0.00 13 LYS A CA 2
ATOM 1066 C C . LYS A 1 13 ? 2.720 3.093 4.109 1.00 0.00 13 LYS A C 2
ATOM 1067 O O . LYS A 1 13 ? 2.897 2.014 3.544 1.00 0.00 13 LYS A O 2
ATOM 1086 N N . GLU A 1 14 ? 3.084 3.321 5.366 1.00 0.00 14 GLU A N 2
ATOM 1087 C CA . GLU A 1 14 ? 3.768 2.307 6.161 1.00 0.00 14 GLU A CA 2
ATOM 1088 C C . GLU A 1 14 ? 2.826 1.165 6.522 1.00 0.00 14 GLU A C 2
ATOM 1089 O O . GLU A 1 14 ? 3.173 -0.008 6.378 1.00 0.00 14 GLU A O 2
ATOM 1101 N N . LYS A 1 15 ? 1.634 1.514 6.994 1.00 0.00 15 LYS A N 2
ATOM 1102 C CA . LYS A 1 15 ? 0.677 0.522 7.469 1.00 0.00 15 LYS A CA 2
ATOM 1103 C C . LYS A 1 15 ? 0.121 -0.303 6.316 1.00 0.00 15 LYS A C 2
ATOM 1104 O O . LYS A 1 15 ? -0.232 -1.470 6.490 1.00 0.00 15 LYS A O 2
ATOM 1123 N N . ALA A 1 16 ? 0.043 0.310 5.140 1.00 0.00 16 ALA A N 2
ATOM 1124 C CA . ALA A 1 16 ? -0.425 -0.383 3.946 1.00 0.00 16 ALA A CA 2
ATOM 1125 C C . ALA A 1 16 ? 0.529 -1.502 3.547 1.00 0.00 16 ALA A C 2
ATOM 1126 O O . ALA A 1 16 ? 0.103 -2.621 3.261 1.00 0.00 16 ALA A O 2
ATOM 1133 N N . ILE A 1 17 ? 1.822 -1.193 3.532 1.00 0.00 17 ILE A N 2
ATOM 1134 C CA . ILE A 1 17 ? 2.838 -2.170 3.161 1.00 0.00 17 ILE A CA 2
ATOM 1135 C C . ILE A 1 17 ? 3.162 -3.098 4.326 1.00 0.00 17 ILE A C 2
ATOM 1136 O O . ILE A 1 17 ? 3.723 -4.177 4.135 1.00 0.00 17 ILE A O 2
ATOM 1152 N N . LYS A 1 18 ? 2.806 -2.670 5.533 1.00 0.00 18 LYS A N 2
ATOM 1153 C CA . LYS A 1 18 ? 2.930 -3.518 6.713 1.00 0.00 18 LYS A CA 2
ATOM 1154 C C . LYS A 1 18 ? 2.048 -4.754 6.599 1.00 0.00 18 LYS A C 2
ATOM 1155 O O . LYS A 1 18 ? 2.483 -5.867 6.895 1.00 0.00 18 LYS A O 2
ATOM 1174 N N . ASP A 1 19 ? 0.808 -4.552 6.168 1.00 0.00 19 ASP A N 2
ATOM 1175 C CA . ASP A 1 19 ? -0.111 -5.659 5.932 1.00 0.00 19 ASP A CA 2
ATOM 1176 C C . ASP A 1 19 ? 0.347 -6.514 4.758 1.00 0.00 19 ASP A C 2
ATOM 1177 O O . ASP A 1 19 ? 0.245 -7.741 4.794 1.00 0.00 19 ASP A O 2
ATOM 1186 N N . LEU A 1 20 ? 0.854 -5.861 3.718 1.00 0.00 20 LEU A N 2
ATOM 1187 C CA . LEU A 1 20 ? 1.350 -6.561 2.540 1.00 0.00 20 LEU A CA 2
ATOM 1188 C C . LEU A 1 20 ? 2.465 -7.532 2.905 1.00 0.00 20 LEU A C 2
ATOM 1189 O O . LEU A 1 20 ? 2.510 -8.657 2.407 1.00 0.00 20 LEU A O 2
ATOM 1205 N N . LYS A 1 21 ? 3.365 -7.090 3.778 1.00 0.00 21 LYS A N 2
ATOM 1206 C CA . LYS A 1 21 ? 4.437 -7.946 4.272 1.00 0.00 21 LYS A CA 2
ATOM 1207 C C . LYS A 1 21 ? 3.880 -9.173 4.982 1.00 0.00 21 LYS A C 2
ATOM 1208 O O . LYS A 1 21 ? 4.454 -10.260 4.908 1.00 0.00 21 LYS A O 2
ATOM 1227 N N . ILE A 1 22 ? 2.757 -8.994 5.670 1.00 0.00 22 ILE A N 2
ATOM 1228 C CA . ILE A 1 22 ? 2.086 -10.100 6.342 1.00 0.00 22 ILE A CA 2
ATOM 1229 C C . ILE A 1 22 ? 1.494 -11.078 5.336 1.00 0.00 22 ILE A C 2
ATOM 1230 O O . ILE A 1 22 ? 1.419 -12.279 5.594 1.00 0.00 22 ILE A O 2
ATOM 1246 N N . TYR A 1 23 ? 1.074 -10.557 4.188 1.00 0.00 23 TYR A N 2
ATOM 1247 C CA . TYR A 1 23 ? 0.467 -11.381 3.149 1.00 0.00 23 TYR A CA 2
ATOM 1248 C C . TYR A 1 23 ? 1.525 -11.958 2.216 1.00 0.00 23 TYR A C 2
ATOM 1249 O O . TYR A 1 23 ? 1.201 -12.611 1.224 1.00 0.00 23 TYR A O 2
ATOM 1267 N N . GLY A 1 24 ? 2.790 -11.712 2.540 1.00 0.00 24 GLY A N 2
ATOM 1268 C CA . GLY A 1 24 ? 3.897 -12.352 1.842 1.00 0.00 24 GLY A CA 2
ATOM 1269 C C . GLY A 1 24 ? 4.259 -11.596 0.570 1.00 0.00 24 GLY A C 2
ATOM 1270 O O . GLY A 1 24 ? 4.846 -12.159 -0.353 1.00 0.00 24 GLY A O 2
ATOM 1274 N N . ILE A 1 25 ? 3.902 -10.316 0.527 1.00 0.00 25 ILE A N 2
ATOM 1275 C CA . ILE A 1 25 ? 4.234 -9.466 -0.610 1.00 0.00 25 ILE A CA 2
ATOM 1276 C C . ILE A 1 25 ? 5.675 -8.979 -0.533 1.00 0.00 25 ILE A C 2
ATOM 1277 O O . ILE A 1 25 ? 6.137 -8.544 0.522 1.00 0.00 25 ILE A O 2
ATOM 1293 N N . GLY A 1 26 ? 6.380 -9.056 -1.656 1.00 0.00 26 GLY A N 2
ATOM 1294 C CA . GLY A 1 26 ? 7.796 -8.710 -1.696 1.00 0.00 26 GLY A CA 2
ATOM 1295 C C . GLY A 1 26 ? 7.993 -7.227 -1.984 1.00 0.00 26 GLY A C 2
ATOM 1296 O O . GLY A 1 26 ? 7.029 -6.464 -2.046 1.00 0.00 26 GLY A O 2
ATOM 1300 N N . GLU A 1 27 ? 9.247 -6.825 -2.160 1.00 0.00 27 GLU A N 2
ATOM 1301 C CA . GLU A 1 27 ? 9.584 -5.415 -2.323 1.00 0.00 27 GLU A CA 2
ATOM 1302 C C . GLU A 1 27 ? 9.031 -4.865 -3.631 1.00 0.00 27 GLU A C 2
ATOM 1303 O O . GLU A 1 27 ? 8.729 -3.676 -3.737 1.00 0.00 27 GLU A O 2
ATOM 1315 N N . HIS A 1 28 ? 8.899 -5.737 -4.626 1.00 0.00 28 HIS A N 2
ATOM 1316 C CA . HIS A 1 28 ? 8.433 -5.328 -5.945 1.00 0.00 28 HIS A CA 2
ATOM 1317 C C . HIS A 1 28 ? 7.145 -4.521 -5.849 1.00 0.00 28 HIS A C 2
ATOM 1318 O O . HIS A 1 28 ? 6.962 -3.538 -6.567 1.00 0.00 28 HIS A O 2
ATOM 1331 N N . TYR A 1 29 ? 6.254 -4.942 -4.957 1.00 0.00 29 TYR A N 2
ATOM 1332 C CA . TYR A 1 29 ? 4.948 -4.308 -4.822 1.00 0.00 29 TYR A CA 2
ATOM 1333 C C . TYR A 1 29 ? 4.946 -3.285 -3.693 1.00 0.00 29 TYR A C 2
ATOM 1334 O O . TYR A 1 29 ? 4.220 -2.292 -3.744 1.00 0.00 29 TYR A O 2
ATOM 1352 N N . ILE A 1 30 ? 5.763 -3.534 -2.675 1.00 0.00 30 ILE A N 2
ATOM 1353 C CA . ILE A 1 30 ? 5.914 -2.597 -1.568 1.00 0.00 30 ILE A CA 2
ATOM 1354 C C . ILE A 1 30 ? 6.433 -1.249 -2.054 1.00 0.00 30 ILE A C 2
ATOM 1355 O O . ILE A 1 30 ? 6.035 -0.201 -1.547 1.00 0.00 30 ILE A O 2
ATOM 1371 N N . LYS A 1 31 ? 7.325 -1.285 -3.038 1.00 0.00 31 LYS A N 2
ATOM 1372 C CA . LYS A 1 31 ? 7.919 -0.068 -3.576 1.00 0.00 31 LYS A CA 2
ATOM 1373 C C . LYS A 1 31 ? 6.865 0.820 -4.225 1.00 0.00 31 LYS A C 2
ATOM 1374 O O . LYS A 1 31 ? 7.004 2.044 -4.257 1.00 0.00 31 LYS A O 2
ATOM 1393 N N . LEU A 1 32 ? 5.809 0.199 -4.739 1.00 0.00 32 LEU A N 2
ATOM 1394 C CA . LEU A 1 32 ? 4.735 0.930 -5.399 1.00 0.00 32 LEU A CA 2
ATOM 1395 C C . LEU A 1 32 ? 4.102 1.947 -4.458 1.00 0.00 32 LEU A C 2
ATOM 1396 O O . LEU A 1 32 ? 3.891 3.102 -4.828 1.00 0.00 32 LEU A O 2
ATOM 1412 N N . ILE A 1 33 ? 3.802 1.511 -3.239 1.00 0.00 33 ILE A N 2
ATOM 1413 C CA . ILE A 1 33 ? 3.194 2.383 -2.241 1.00 0.00 33 ILE A CA 2
ATOM 1414 C C . ILE A 1 33 ? 4.217 3.351 -1.659 1.00 0.00 33 ILE A C 2
ATOM 1415 O O . ILE A 1 33 ? 3.875 4.464 -1.259 1.00 0.00 33 ILE A O 2
ATOM 1431 N N . GLU A 1 34 ? 5.472 2.919 -1.613 1.00 0.00 34 GLU A N 2
ATOM 1432 C CA . GLU A 1 34 ? 6.568 3.790 -1.205 1.00 0.00 34 GLU A CA 2
ATOM 1433 C C . GLU A 1 34 ? 6.758 4.936 -2.191 1.00 0.00 34 GLU A C 2
ATOM 1434 O O . GLU A 1 34 ? 7.255 6.003 -1.831 1.00 0.00 34 GLU A O 2
ATOM 1446 N N . LYS A 1 35 ? 6.358 4.708 -3.438 1.00 0.00 35 LYS A N 2
ATOM 1447 C CA . LYS A 1 35 ? 6.439 5.736 -4.469 1.00 0.00 35 LYS A CA 2
ATOM 1448 C C . LYS A 1 35 ? 5.092 6.417 -4.674 1.00 0.00 35 LYS A C 2
ATOM 1449 O O . LYS A 1 35 ? 4.921 7.208 -5.601 1.00 0.00 35 LYS A O 2
ATOM 1468 N N . ALA A 1 36 ? 4.138 6.105 -3.804 1.00 0.00 36 ALA A N 2
ATOM 1469 C CA . ALA A 1 36 ? 2.808 6.698 -3.879 1.00 0.00 36 ALA A CA 2
ATOM 1470 C C . ALA A 1 36 ? 2.828 8.153 -3.431 1.00 0.00 36 ALA A C 2
ATOM 1471 O O . ALA A 1 36 ? 3.576 8.524 -2.527 1.00 0.00 36 ALA A O 2
ATOM 1478 N N . LYS A 1 37 ? 2.001 8.975 -4.069 1.00 0.00 37 LYS A N 2
ATOM 1479 C CA . LYS A 1 37 ? 1.981 10.406 -3.794 1.00 0.00 37 LYS A CA 2
ATOM 1480 C C . LYS A 1 37 ? 0.801 10.781 -2.906 1.00 0.00 37 LYS A C 2
ATOM 1481 O O . LYS A 1 37 ? 0.889 11.703 -2.096 1.00 0.00 37 LYS A O 2
ATOM 1500 N N . GLN A 1 38 ? -0.303 10.059 -3.064 1.00 0.00 38 GLN A N 2
ATOM 1501 C CA . GLN A 1 38 ? -1.538 10.385 -2.360 1.00 0.00 38 GLN A CA 2
ATOM 1502 C C . GLN A 1 38 ? -2.036 9.199 -1.542 1.00 0.00 38 GLN A C 2
ATOM 1503 O O . GLN A 1 38 ? -1.703 8.050 -1.832 1.00 0.00 38 GLN A O 2
ATOM 1517 N N . VAL A 1 39 ? -2.835 9.486 -0.521 1.00 0.00 39 VAL A N 2
ATOM 1518 C CA . VAL A 1 39 ? -3.442 8.441 0.294 1.00 0.00 39 VAL A CA 2
ATOM 1519 C C . VAL A 1 39 ? -4.333 7.534 -0.546 1.00 0.00 39 VAL A C 2
ATOM 1520 O O . VAL A 1 39 ? -4.376 6.322 -0.335 1.00 0.00 39 VAL A O 2
ATOM 1533 N N . ALA A 1 40 ? -5.042 8.130 -1.499 1.00 0.00 40 ALA A N 2
ATOM 1534 C CA . ALA A 1 40 ? -5.863 7.367 -2.432 1.00 0.00 40 ALA A CA 2
ATOM 1535 C C . ALA A 1 40 ? -5.015 6.393 -3.242 1.00 0.00 40 ALA A C 2
ATOM 1536 O O . ALA A 1 40 ? -5.424 5.259 -3.489 1.00 0.00 40 ALA A O 2
ATOM 1543 N N . ALA A 1 41 ? -3.835 6.842 -3.651 1.00 0.00 41 ALA A N 2
ATOM 1544 C CA . ALA A 1 41 ? -2.900 5.990 -4.377 1.00 0.00 41 ALA A CA 2
ATOM 1545 C C . ALA A 1 41 ? -2.410 4.842 -3.503 1.00 0.00 41 ALA A C 2
ATOM 1546 O O . ALA A 1 41 ? -2.258 3.714 -3.973 1.00 0.00 41 ALA A O 2
ATOM 1553 N N . VAL A 1 42 ? -2.164 5.136 -2.231 1.00 0.00 42 VAL A N 2
ATOM 1554 C CA . VAL A 1 42 ? -1.737 4.118 -1.279 1.00 0.00 42 VAL A CA 2
ATOM 1555 C C . VAL A 1 42 ? -2.774 3.009 -1.156 1.00 0.00 42 VAL A C 2
ATOM 1556 O O . VAL A 1 42 ? -2.438 1.825 -1.200 1.00 0.00 42 VAL A O 2
ATOM 1569 N N . GLU A 1 43 ? -4.035 3.398 -1.001 1.00 0.00 43 GLU A N 2
ATOM 1570 C CA . GLU A 1 43 ? -5.115 2.438 -0.803 1.00 0.00 43 GLU A CA 2
ATOM 1571 C C . GLU A 1 43 ? -5.386 1.646 -2.075 1.00 0.00 43 GLU A C 2
ATOM 1572 O O . GLU A 1 43 ? -5.587 0.431 -2.030 1.00 0.00 43 GLU A O 2
ATOM 1584 N N . ASP A 1 44 ? -5.391 2.338 -3.209 1.00 0.00 44 ASP A N 2
ATOM 1585 C CA . ASP A 1 44 ? -5.652 1.701 -4.494 1.00 0.00 44 ASP A CA 2
ATOM 1586 C C . ASP A 1 44 ? -4.573 0.680 -4.832 1.00 0.00 44 ASP A C 2
ATOM 1587 O O . ASP A 1 44 ? -4.871 -0.421 -5.295 1.00 0.00 44 ASP A O 2
ATOM 1596 N N . LEU A 1 45 ? -3.320 1.054 -4.599 1.00 0.00 45 LEU A N 2
ATOM 1597 C CA . LEU A 1 45 ? -2.196 0.157 -4.842 1.00 0.00 45 LEU A CA 2
ATOM 1598 C C . LEU A 1 45 ? -2.260 -1.065 -3.934 1.00 0.00 45 LEU A C 2
ATOM 1599 O O . LEU A 1 45 ? -2.110 -2.198 -4.389 1.00 0.00 45 LEU A O 2
ATOM 1615 N N . LYS A 1 46 ? -2.486 -0.827 -2.646 1.00 0.00 46 LYS A N 2
ATOM 1616 C CA . LYS A 1 46 ? -2.582 -1.908 -1.673 1.00 0.00 46 LYS A CA 2
ATOM 1617 C C . LYS A 1 46 ? -3.585 -2.964 -2.119 1.00 0.00 46 LYS A C 2
ATOM 1618 O O . LYS A 1 46 ? -3.303 -4.161 -2.073 1.00 0.00 46 LYS A O 2
ATOM 1637 N N . ASP A 1 47 ? -4.758 -2.514 -2.551 1.00 0.00 47 ASP A N 2
ATOM 1638 C CA . ASP A 1 47 ? -5.818 -3.420 -2.977 1.00 0.00 47 ASP A CA 2
ATOM 1639 C C . ASP A 1 47 ? -5.407 -4.206 -4.214 1.00 0.00 47 ASP A C 2
ATOM 1640 O O . ASP A 1 47 ? -5.552 -5.428 -4.262 1.00 0.00 47 ASP A O 2
ATOM 1649 N N . GLU A 1 48 ? -4.891 -3.499 -5.214 1.00 0.00 48 GLU A N 2
ATOM 1650 C CA . GLU A 1 48 ? -4.522 -4.119 -6.480 1.00 0.00 48 GLU A CA 2
ATOM 1651 C C . GLU A 1 48 ? -3.377 -5.108 -6.297 1.00 0.00 48 GLU A C 2
ATOM 1652 O O . GLU A 1 48 ? -3.300 -6.121 -6.992 1.00 0.00 48 GLU A O 2
ATOM 1664 N N . ILE A 1 49 ? -2.489 -4.809 -5.354 1.00 0.00 49 ILE A N 2
ATOM 1665 C CA . ILE A 1 49 ? -1.385 -5.703 -5.030 1.00 0.00 49 ILE A CA 2
ATOM 1666 C C . ILE A 1 49 ? -1.891 -7.016 -4.447 1.00 0.00 49 ILE A C 2
ATOM 1667 O O . ILE A 1 49 ? -1.432 -8.093 -4.826 1.00 0.00 49 ILE A O 2
ATOM 1683 N N . LEU A 1 50 ? -2.840 -6.919 -3.522 1.00 0.00 50 LEU A N 2
ATOM 1684 C CA . LEU A 1 50 ? -3.430 -8.099 -2.903 1.00 0.00 50 LEU A CA 2
ATOM 1685 C C . LEU A 1 50 ? -4.240 -8.904 -3.911 1.00 0.00 50 LEU A C 2
ATOM 1686 O O . LEU A 1 50 ? -4.315 -10.130 -3.825 1.00 0.00 50 LEU A O 2
ATOM 1702 N N . LYS A 1 51 ? -4.847 -8.207 -4.867 1.00 0.00 51 LYS A N 2
ATOM 1703 C CA . LYS A 1 51 ? -5.577 -8.860 -5.945 1.00 0.00 51 LYS A CA 2
ATOM 1704 C C . LYS A 1 51 ? -4.648 -9.705 -6.808 1.00 0.00 51 LYS A C 2
ATOM 1705 O O . LYS A 1 51 ? -5.029 -10.773 -7.286 1.00 0.00 51 LYS A O 2
ATOM 1724 N N . ALA A 1 52 ? -3.427 -9.218 -7.003 1.00 0.00 52 ALA A N 2
ATOM 1725 C CA . ALA A 1 52 ? -2.440 -9.927 -7.810 1.00 0.00 52 ALA A CA 2
ATOM 1726 C C . ALA A 1 52 ? -2.057 -11.254 -7.170 1.00 0.00 52 ALA A C 2
ATOM 1727 O O . ALA A 1 52 ? -1.684 -12.203 -7.860 1.00 0.00 52 ALA A O 2
ATOM 1734 N N . HIS A 1 53 ? -2.151 -11.317 -5.845 1.00 0.00 53 HIS A N 2
ATOM 1735 C CA . HIS A 1 53 ? -1.794 -12.522 -5.108 1.00 0.00 53 HIS A CA 2
ATOM 1736 C C . HIS A 1 53 ? -3.035 -13.253 -4.612 1.00 0.00 53 HIS A C 2
ATOM 1737 O O . HIS A 1 53 ? -2.937 -14.232 -3.871 1.00 0.00 53 HIS A O 2
ATOM 1750 N N . ASP A 1 54 ? -4.202 -12.771 -5.025 1.00 0.00 54 ASP A N 2
ATOM 1751 C CA . ASP A 1 54 ? -5.464 -13.406 -4.661 1.00 0.00 54 ASP A CA 2
ATOM 1752 C C . ASP A 1 54 ? -5.599 -13.540 -3.150 1.00 0.00 54 ASP A C 2
ATOM 1753 O O . ASP A 1 54 ? -6.076 -14.556 -2.647 1.00 0.00 54 ASP A O 2
ATOM 1762 N N . ARG A 1 55 ? -5.173 -12.507 -2.430 1.00 0.00 55 ARG A N 2
ATOM 17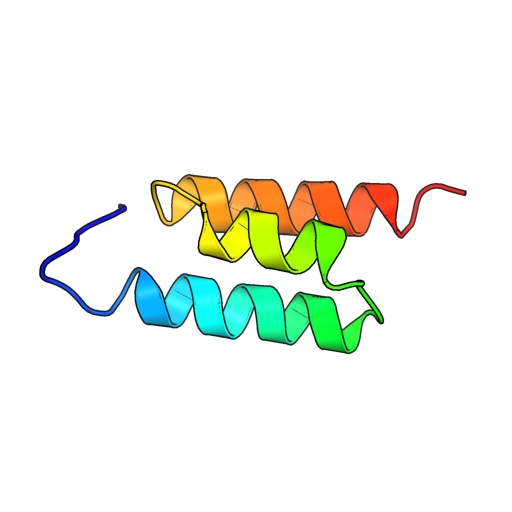63 C CA . ARG A 1 55 ? -5.344 -12.461 -0.983 1.00 0.00 55 ARG A CA 2
ATOM 1764 C C . ARG A 1 55 ? -6.726 -11.941 -0.607 1.00 0.00 55 ARG A C 2
ATOM 1765 O O . ARG A 1 55 ? -7.126 -10.856 -1.025 1.00 0.00 55 ARG A O 2
ATOM 1786 N N . PHE A 1 56 ? -7.450 -12.724 0.186 1.00 0.00 56 PHE A N 2
ATOM 1787 C CA . PHE A 1 56 ? -8.789 -12.345 0.620 1.00 0.00 56 PHE A CA 2
ATOM 1788 C C . PHE A 1 56 ? -8.906 -12.380 2.139 1.00 0.00 56 PHE A C 2
ATOM 1789 O O . PHE A 1 56 ? -8.488 -11.466 2.793 1.00 0.00 56 PHE A O 2
ATOM 1807 N N . ASN A 1 1 ? 2.863 0.546 16.309 1.00 0.00 1 ASN A N 3
ATOM 1808 C CA . ASN A 1 1 ? 2.858 0.979 14.917 1.00 0.00 1 ASN A CA 3
ATOM 1809 C C . ASN A 1 1 ? 1.928 0.116 14.074 1.00 0.00 1 ASN A C 3
ATOM 1810 O O . ASN A 1 1 ? 1.729 -1.064 14.363 1.00 0.00 1 ASN A O 3
ATOM 1823 N N . GLY A 1 2 ? 1.359 0.712 13.031 1.00 0.00 2 GLY A N 3
ATOM 1824 C CA . GLY A 1 2 ? 0.490 -0.015 12.114 1.00 0.00 2 GLY A CA 3
ATOM 1825 C C . GLY A 1 2 ? -0.963 0.043 12.571 1.00 0.00 2 GLY A C 3
ATOM 1826 O O . GLY A 1 2 ? -1.756 -0.846 12.261 1.00 0.00 2 GLY A O 3
ATOM 1830 N N . ASP A 1 3 ? -1.305 1.094 13.308 1.00 0.00 3 ASP A N 3
ATOM 1831 C CA . ASP A 1 3 ? -2.670 1.286 13.781 1.00 0.00 3 ASP A CA 3
ATOM 1832 C C . ASP A 1 3 ? -3.544 1.920 12.705 1.00 0.00 3 ASP A C 3
ATOM 1833 O O . ASP A 1 3 ? -3.043 2.590 11.802 1.00 0.00 3 ASP A O 3
ATOM 1842 N N . LYS A 1 4 ? -4.850 1.703 12.807 1.00 0.00 4 LYS A N 3
ATOM 1843 C CA . LYS A 1 4 ? -5.801 2.314 11.886 1.00 0.00 4 LYS A CA 3
ATOM 1844 C C . LYS A 1 4 ? -6.185 3.716 12.341 1.00 0.00 4 LYS A C 3
ATOM 1845 O O . LYS A 1 4 ? -6.105 4.039 13.526 1.00 0.00 4 LYS A O 3
ATOM 1864 N N . GLY A 1 5 ? -6.602 4.547 11.391 1.00 0.00 5 GLY A N 3
ATOM 1865 C CA . GLY A 1 5 ? -6.923 5.939 11.679 1.00 0.00 5 GLY A CA 3
ATOM 1866 C C . GLY A 1 5 ? -5.758 6.857 11.328 1.00 0.00 5 GLY A C 3
ATOM 1867 O O . GLY A 1 5 ? -5.713 8.010 11.753 1.00 0.00 5 GLY A O 3
ATOM 1871 N N . TYR A 1 6 ? -4.816 6.335 10.547 1.00 0.00 6 TYR A N 3
ATOM 1872 C CA . TYR A 1 6 ? -3.652 7.109 10.132 1.00 0.00 6 TYR A CA 3
ATOM 1873 C C . TYR A 1 6 ? -4.041 8.201 9.144 1.00 0.00 6 TYR A C 3
ATOM 1874 O O . TYR A 1 6 ? -4.550 7.918 8.060 1.00 0.00 6 TYR A O 3
ATOM 1892 N N . ASN A 1 7 ? -3.797 9.451 9.525 1.00 0.00 7 ASN A N 3
ATOM 1893 C CA . ASN A 1 7 ? -4.210 10.592 8.718 1.00 0.00 7 ASN A CA 3
ATOM 1894 C C . ASN A 1 7 ? -3.102 11.023 7.765 1.00 0.00 7 ASN A C 3
ATOM 1895 O O . ASN A 1 7 ? -3.369 11.541 6.681 1.00 0.00 7 ASN A O 3
ATOM 1906 N N . GLY A 1 8 ? -1.858 10.805 8.176 1.00 0.00 8 GLY A N 3
ATOM 1907 C CA . GLY A 1 8 ? -0.705 11.238 7.394 1.00 0.00 8 GLY A CA 3
ATOM 1908 C C . GLY A 1 8 ? -0.475 10.320 6.200 1.00 0.00 8 GLY A C 3
ATOM 1909 O O . GLY A 1 8 ? -0.940 9.180 6.181 1.00 0.00 8 GLY A O 3
ATOM 1913 N N . LEU A 1 9 ? 0.245 10.823 5.204 1.00 0.00 9 LEU A N 3
ATOM 1914 C CA . LEU A 1 9 ? 0.579 10.034 4.025 1.00 0.00 9 LEU A CA 3
ATOM 1915 C C . LEU A 1 9 ? 1.581 8.937 4.361 1.00 0.00 9 LEU A C 3
ATOM 1916 O O . LEU A 1 9 ? 1.336 7.758 4.103 1.00 0.00 9 LEU A O 3
ATOM 1932 N N . ALA A 1 10 ? 2.711 9.332 4.938 1.00 0.00 10 ALA A N 3
ATOM 1933 C CA . ALA A 1 10 ? 3.728 8.378 5.364 1.00 0.00 10 ALA A CA 3
ATOM 1934 C C . ALA A 1 10 ? 3.168 7.396 6.386 1.00 0.00 10 ALA A C 3
ATOM 1935 O O . ALA A 1 10 ? 3.554 6.228 6.414 1.00 0.00 10 ALA A O 3
ATOM 1942 N N . GLU A 1 11 ? 2.257 7.878 7.224 1.00 0.00 11 GLU A N 3
ATOM 1943 C CA . GLU A 1 11 ? 1.554 7.017 8.168 1.00 0.00 11 GLU A CA 3
ATOM 1944 C C . GLU A 1 11 ? 0.749 5.946 7.443 1.00 0.00 11 GLU A C 3
ATOM 1945 O O . GLU A 1 11 ? 0.839 4.763 7.770 1.00 0.00 11 GLU A O 3
ATOM 1957 N N . ALA A 1 12 ? -0.036 6.368 6.458 1.00 0.00 12 ALA A N 3
ATOM 1958 C CA . ALA A 1 12 ? -0.837 5.442 5.667 1.00 0.00 12 ALA A CA 3
ATOM 1959 C C . ALA A 1 12 ? 0.045 4.448 4.922 1.00 0.00 12 ALA A C 3
ATOM 1960 O O . ALA A 1 12 ? -0.309 3.278 4.774 1.00 0.00 12 ALA A O 3
ATOM 1967 N N . LYS A 1 13 ? 1.197 4.921 4.456 1.00 0.00 13 LYS A N 3
ATOM 1968 C CA . LYS A 1 13 ? 2.157 4.061 3.775 1.00 0.00 13 LYS A CA 3
ATOM 1969 C C . LYS A 1 13 ? 2.690 2.982 4.710 1.00 0.00 13 LYS A C 3
ATOM 1970 O O . LYS A 1 13 ? 2.895 1.839 4.302 1.00 0.00 13 LYS A O 3
ATOM 1989 N N . GLU A 1 14 ? 2.912 3.351 5.967 1.00 0.00 14 GLU A N 3
ATOM 1990 C CA . GLU A 1 14 ? 3.426 2.417 6.961 1.00 0.00 14 GLU A CA 3
ATOM 1991 C C . GLU A 1 14 ? 2.466 1.253 7.170 1.00 0.00 14 GLU A C 3
ATOM 1992 O O . GLU A 1 14 ? 2.846 0.090 7.032 1.00 0.00 14 GLU A O 3
ATOM 2004 N N . LYS A 1 15 ? 1.220 1.572 7.503 1.00 0.00 15 LYS A N 3
ATOM 2005 C CA . LYS A 1 15 ? 0.219 0.551 7.791 1.00 0.00 15 LYS A CA 3
ATOM 2006 C C . LYS A 1 15 ? -0.098 -0.275 6.552 1.00 0.00 15 LYS A C 3
ATOM 2007 O O . LYS A 1 15 ? -0.195 -1.500 6.618 1.00 0.00 15 LYS A O 3
ATOM 2026 N N . ALA A 1 16 ? -0.260 0.404 5.421 1.00 0.00 16 ALA A N 3
ATOM 2027 C CA . ALA A 1 16 ? -0.599 -0.264 4.169 1.00 0.00 16 ALA A CA 3
ATOM 2028 C C . ALA A 1 16 ? 0.461 -1.287 3.785 1.00 0.00 16 ALA A C 3
ATOM 2029 O O . ALA A 1 16 ? 0.143 -2.422 3.428 1.00 0.00 16 ALA A O 3
ATOM 2036 N N . ILE A 1 17 ? 1.724 -0.880 3.861 1.00 0.00 17 ILE A N 3
ATOM 2037 C CA . ILE A 1 17 ? 2.834 -1.758 3.512 1.00 0.00 17 ILE A CA 3
ATOM 2038 C C . ILE A 1 17 ? 3.000 -2.870 4.539 1.00 0.00 17 ILE A C 3
ATOM 2039 O O . ILE A 1 17 ? 3.261 -4.021 4.185 1.00 0.00 17 ILE A O 3
ATOM 2055 N N . LYS A 1 18 ? 2.849 -2.522 5.812 1.00 0.00 18 LYS A N 3
ATOM 2056 C CA . LYS A 1 18 ? 2.975 -3.492 6.892 1.00 0.00 18 LYS A CA 3
ATOM 2057 C C . LYS A 1 18 ? 1.999 -4.648 6.712 1.00 0.00 18 LYS A C 3
ATOM 2058 O O . LYS A 1 18 ? 2.362 -5.812 6.880 1.00 0.00 18 LYS A O 3
ATOM 2077 N N . ASP A 1 19 ? 0.758 -4.320 6.367 1.00 0.00 19 ASP A N 3
ATOM 2078 C CA . ASP A 1 19 ? -0.257 -5.332 6.103 1.00 0.00 19 ASP A CA 3
ATOM 2079 C C . ASP A 1 19 ? 0.158 -6.241 4.953 1.00 0.00 19 ASP A C 3
ATOM 2080 O O . ASP A 1 19 ? -0.004 -7.459 5.022 1.00 0.00 19 ASP A O 3
ATOM 2089 N N . LEU A 1 20 ? 0.694 -5.642 3.895 1.00 0.00 20 LEU A N 3
ATOM 2090 C CA . LEU A 1 20 ? 1.128 -6.395 2.725 1.00 0.00 20 LEU A CA 3
ATOM 2091 C C . LEU A 1 20 ? 2.288 -7.322 3.065 1.00 0.00 20 LEU A C 3
ATOM 2092 O O . LEU A 1 20 ? 2.384 -8.431 2.541 1.00 0.00 20 LEU A O 3
ATOM 2108 N N . LYS A 1 21 ? 3.168 -6.860 3.948 1.00 0.00 21 LYS A N 3
ATOM 2109 C CA . LYS A 1 21 ? 4.277 -7.678 4.426 1.00 0.00 21 LYS A CA 3
ATOM 2110 C C . LYS A 1 21 ? 3.772 -8.886 5.206 1.00 0.00 21 LYS A C 3
ATOM 2111 O O . LYS A 1 21 ? 4.366 -9.964 5.152 1.00 0.00 21 LYS A O 3
ATOM 2130 N N . ILE A 1 22 ? 2.674 -8.700 5.929 1.00 0.00 22 ILE A N 3
ATOM 2131 C CA . ILE A 1 22 ? 2.025 -9.800 6.633 1.00 0.00 22 ILE A CA 3
ATOM 2132 C C . ILE A 1 22 ? 1.437 -10.810 5.656 1.00 0.00 22 ILE A C 3
ATOM 2133 O O . ILE A 1 22 ? 1.515 -12.018 5.874 1.00 0.00 22 ILE A O 3
ATOM 2149 N N . TYR A 1 23 ? 0.849 -10.306 4.575 1.00 0.00 23 TYR A N 3
ATOM 2150 C CA . TYR A 1 23 ? 0.244 -11.163 3.563 1.00 0.00 23 TYR A CA 3
ATOM 2151 C C . TYR A 1 23 ? 1.305 -11.948 2.801 1.00 0.00 23 TYR A C 3
ATOM 2152 O O . TYR A 1 23 ? 1.053 -13.059 2.335 1.00 0.00 23 TYR A O 3
ATOM 2170 N N . GLY A 1 24 ? 2.492 -11.365 2.679 1.00 0.00 24 GLY A N 3
ATOM 2171 C CA . GLY A 1 24 ? 3.616 -12.040 2.043 1.00 0.00 24 GLY A CA 3
ATOM 2172 C C . GLY A 1 24 ? 3.995 -11.363 0.732 1.00 0.00 24 GLY A C 3
ATOM 2173 O O . GLY A 1 24 ? 4.534 -12.000 -0.173 1.00 0.00 24 GLY A O 3
ATOM 2177 N N . ILE A 1 25 ? 3.711 -10.069 0.637 1.00 0.00 25 ILE A N 3
ATOM 2178 C CA . ILE A 1 25 ? 4.048 -9.296 -0.553 1.00 0.00 25 ILE A CA 3
ATOM 2179 C C . ILE A 1 25 ? 5.516 -8.892 -0.550 1.00 0.00 25 ILE A C 3
ATOM 2180 O O . ILE A 1 25 ? 6.044 -8.442 0.467 1.00 0.00 25 ILE A O 3
ATOM 2196 N N . GLY A 1 26 ? 6.173 -9.056 -1.693 1.00 0.00 26 GLY A N 3
ATOM 2197 C CA . GLY A 1 26 ? 7.595 -8.758 -1.810 1.00 0.00 26 GLY A CA 3
ATOM 2198 C C . GLY A 1 26 ? 7.829 -7.273 -2.055 1.00 0.00 26 GLY A C 3
ATOM 2199 O O . GLY A 1 26 ? 6.882 -6.506 -2.229 1.00 0.00 26 GLY A O 3
ATOM 2203 N N . GLU A 1 27 ? 9.096 -6.873 -2.069 1.00 0.00 27 GLU A N 3
ATOM 2204 C CA . GLU A 1 27 ? 9.454 -5.464 -2.189 1.00 0.00 27 GLU A CA 3
ATOM 2205 C C . GLU A 1 27 ? 9.044 -4.906 -3.546 1.00 0.00 27 GLU A C 3
ATOM 2206 O O . GLU A 1 27 ? 8.788 -3.710 -3.684 1.00 0.00 27 GLU A O 3
ATOM 2218 N N . HIS A 1 28 ? 8.985 -5.779 -4.545 1.00 0.00 28 HIS A N 3
ATOM 2219 C CA . HIS A 1 28 ? 8.630 -5.371 -5.900 1.00 0.00 28 HIS A CA 3
ATOM 2220 C C . HIS A 1 28 ? 7.356 -4.535 -5.906 1.00 0.00 28 HIS A C 3
ATOM 2221 O O . HIS A 1 28 ? 7.251 -3.552 -6.640 1.00 0.00 28 HIS A O 3
ATOM 2234 N N . TYR A 1 29 ? 6.390 -4.933 -5.085 1.00 0.00 29 TYR A N 3
ATOM 2235 C CA . TYR A 1 29 ? 5.100 -4.253 -5.035 1.00 0.00 29 TYR A CA 3
ATOM 2236 C C . TYR A 1 29 ? 5.083 -3.186 -3.948 1.00 0.00 29 TYR A C 3
ATOM 2237 O O . TYR A 1 29 ? 4.425 -2.155 -4.089 1.00 0.00 29 TYR A O 3
ATOM 2255 N N . ILE A 1 30 ? 5.809 -3.438 -2.865 1.00 0.00 30 ILE A N 3
ATOM 2256 C CA . ILE A 1 30 ? 5.881 -2.497 -1.754 1.00 0.00 30 ILE A CA 3
ATOM 2257 C C . ILE A 1 30 ? 6.401 -1.142 -2.213 1.00 0.00 30 ILE A C 3
ATOM 2258 O O . ILE A 1 30 ? 5.997 -0.102 -1.693 1.00 0.00 30 ILE A O 3
ATOM 2274 N N . LYS A 1 31 ? 7.301 -1.159 -3.190 1.00 0.00 31 LYS A N 3
ATOM 2275 C CA . LYS A 1 31 ? 7.887 0.069 -3.715 1.00 0.00 31 LYS A CA 3
ATOM 2276 C C . LYS A 1 31 ? 6.817 0.984 -4.296 1.00 0.00 31 LYS A C 3
ATOM 2277 O O . LYS A 1 31 ? 6.964 2.207 -4.292 1.00 0.00 31 LYS A O 3
ATOM 2296 N N . LEU A 1 32 ? 5.741 0.386 -4.795 1.00 0.00 32 LEU A N 3
ATOM 2297 C CA . LEU A 1 32 ? 4.658 1.145 -5.410 1.00 0.00 32 LEU A CA 3
ATOM 2298 C C . LEU A 1 32 ? 4.042 2.126 -4.420 1.00 0.00 32 LEU A C 3
ATOM 2299 O O . LEU A 1 32 ? 3.879 3.308 -4.723 1.00 0.00 32 LEU A O 3
ATOM 2315 N N . ILE A 1 33 ? 3.701 1.628 -3.236 1.00 0.00 33 ILE A N 3
ATOM 2316 C CA . ILE A 1 33 ? 3.122 2.465 -2.192 1.00 0.00 33 ILE A CA 3
ATOM 2317 C C . ILE A 1 33 ? 4.136 3.475 -1.671 1.00 0.00 33 ILE A C 3
ATOM 2318 O O . ILE A 1 33 ? 3.784 4.610 -1.345 1.00 0.00 33 ILE A O 3
ATOM 2334 N N . GLU A 1 34 ? 5.394 3.058 -1.594 1.00 0.00 34 GLU A N 3
ATOM 2335 C CA . GLU A 1 34 ? 6.469 3.940 -1.155 1.00 0.00 34 GLU A CA 3
ATOM 2336 C C . GLU A 1 34 ? 6.592 5.154 -2.068 1.00 0.00 34 GLU A C 3
ATOM 2337 O O . GLU A 1 34 ? 6.927 6.249 -1.618 1.00 0.00 34 GLU A O 3
ATOM 2349 N N . LYS A 1 35 ? 6.320 4.951 -3.352 1.00 0.00 35 LYS A N 3
ATOM 2350 C CA . LYS A 1 35 ? 6.477 6.008 -4.344 1.00 0.00 35 LYS A CA 3
ATOM 2351 C C . LYS A 1 35 ? 5.160 6.734 -4.588 1.00 0.00 35 LYS A C 3
ATOM 2352 O O . LYS A 1 35 ? 5.058 7.573 -5.483 1.00 0.00 35 LYS A O 3
ATOM 2371 N N . ALA A 1 36 ? 4.152 6.408 -3.785 1.00 0.00 36 ALA A N 3
ATOM 2372 C CA . ALA A 1 36 ? 2.845 7.041 -3.900 1.00 0.00 36 ALA A CA 3
ATOM 2373 C C . ALA A 1 36 ? 2.912 8.516 -3.523 1.00 0.00 36 ALA A C 3
ATOM 2374 O O . ALA A 1 36 ? 3.775 8.930 -2.749 1.00 0.00 36 ALA A O 3
ATOM 2381 N N . LYS A 1 37 ? 1.997 9.305 -4.075 1.00 0.00 37 LYS A N 3
ATOM 2382 C CA . LYS A 1 37 ? 1.998 10.747 -3.859 1.00 0.00 37 LYS A CA 3
ATOM 2383 C C . LYS A 1 37 ? 0.819 11.175 -2.994 1.00 0.00 37 LYS A C 3
ATOM 2384 O O . LYS A 1 37 ? 0.757 12.313 -2.531 1.00 0.00 37 LYS A O 3
ATOM 2403 N N . GLN A 1 38 ? -0.117 10.256 -2.782 1.00 0.00 38 GLN A N 3
ATOM 2404 C CA . GLN A 1 38 ? -1.308 10.543 -1.991 1.00 0.00 38 GLN A CA 3
ATOM 2405 C C . GLN A 1 38 ? -1.894 9.270 -1.395 1.00 0.00 38 GLN A C 3
ATOM 2406 O O . GLN A 1 38 ? -1.639 8.169 -1.884 1.00 0.00 38 GLN A O 3
ATOM 2420 N N . VAL A 1 39 ? -2.681 9.426 -0.336 1.00 0.00 39 VAL A N 3
ATOM 2421 C CA . VAL A 1 39 ? -3.231 8.284 0.384 1.00 0.00 39 VAL A CA 3
ATOM 2422 C C . VAL A 1 39 ? -4.191 7.490 -0.492 1.00 0.00 39 VAL A C 3
ATOM 2423 O O . VAL A 1 39 ? -4.296 6.269 -0.366 1.00 0.00 39 VAL A O 3
ATOM 2436 N N . ALA A 1 40 ? -4.889 8.189 -1.380 1.00 0.00 40 ALA A N 3
ATOM 2437 C CA . ALA A 1 40 ? -5.758 7.538 -2.355 1.00 0.00 40 ALA A CA 3
ATOM 2438 C C . ALA A 1 40 ? -4.984 6.535 -3.200 1.00 0.00 40 ALA A C 3
ATOM 2439 O O . ALA A 1 40 ? -5.462 5.431 -3.463 1.00 0.00 40 ALA A O 3
ATOM 2446 N N . ALA A 1 41 ? -3.787 6.925 -3.624 1.00 0.00 41 ALA A N 3
ATOM 2447 C CA . ALA A 1 41 ? -2.910 6.031 -4.371 1.00 0.00 41 ALA A CA 3
ATOM 2448 C C . ALA A 1 41 ? -2.410 4.890 -3.493 1.00 0.00 41 ALA A C 3
ATOM 2449 O O . ALA A 1 41 ? -2.285 3.754 -3.948 1.00 0.00 41 ALA A O 3
ATOM 2456 N N . VAL A 1 42 ? -2.125 5.201 -2.234 1.00 0.00 42 VAL A N 3
ATOM 2457 C CA . VAL A 1 42 ? -1.684 4.193 -1.276 1.00 0.00 42 VAL A CA 3
ATOM 2458 C C . VAL A 1 42 ? -2.726 3.096 -1.113 1.00 0.00 42 VAL A C 3
ATOM 2459 O O . VAL A 1 42 ? -2.397 1.910 -1.104 1.00 0.00 42 VAL A O 3
ATOM 2472 N N . GLU A 1 43 ? -3.986 3.498 -0.985 1.00 0.00 43 GLU A N 3
ATOM 2473 C CA . GLU A 1 43 ? -5.075 2.551 -0.770 1.00 0.00 43 GLU A CA 3
ATOM 2474 C C . GLU A 1 43 ? -5.360 1.743 -2.029 1.00 0.00 43 GLU A C 3
ATOM 2475 O O . GLU A 1 43 ? -5.548 0.528 -1.968 1.00 0.00 43 GLU A O 3
ATOM 2487 N N . ASP A 1 44 ? -5.391 2.424 -3.169 1.00 0.00 44 ASP A N 3
ATOM 2488 C CA . ASP A 1 44 ? -5.643 1.769 -4.446 1.00 0.00 44 ASP A CA 3
ATOM 2489 C C . ASP A 1 44 ? -4.550 0.761 -4.775 1.00 0.00 44 ASP A C 3
ATOM 2490 O O . ASP A 1 44 ? -4.831 -0.353 -5.215 1.00 0.00 44 ASP A O 3
ATOM 2499 N N . LEU A 1 45 ? -3.300 1.160 -4.558 1.00 0.00 45 LEU A N 3
ATOM 2500 C CA . LEU A 1 45 ? -2.165 0.271 -4.774 1.00 0.00 45 LEU A CA 3
ATOM 2501 C C . LEU A 1 45 ? -2.193 -0.905 -3.808 1.00 0.00 45 LEU A C 3
ATOM 2502 O O . LEU A 1 45 ? -1.963 -2.049 -4.201 1.00 0.00 45 LEU A O 3
ATOM 2518 N N . LYS A 1 46 ? -2.476 -0.618 -2.542 1.00 0.00 46 LYS A N 3
ATOM 2519 C CA . LYS A 1 46 ? -2.564 -1.656 -1.522 1.00 0.00 46 LYS A CA 3
ATOM 2520 C C . LYS A 1 46 ? -3.494 -2.780 -1.959 1.00 0.00 46 LYS A C 3
ATOM 2521 O O . LYS A 1 46 ? -3.138 -3.956 -1.887 1.00 0.00 46 LYS A O 3
ATOM 2540 N N . ASP A 1 47 ? -4.687 -2.412 -2.412 1.00 0.00 47 ASP A N 3
ATOM 2541 C CA . ASP A 1 47 ? -5.696 -3.391 -2.797 1.00 0.00 47 ASP A CA 3
ATOM 2542 C C . ASP A 1 47 ? -5.267 -4.168 -4.035 1.00 0.00 47 ASP A C 3
ATOM 2543 O O . ASP A 1 47 ? -5.330 -5.397 -4.062 1.00 0.00 47 ASP A O 3
ATOM 2552 N N . GLU A 1 48 ? -4.831 -3.443 -5.059 1.00 0.00 48 GLU A N 3
ATOM 2553 C CA . GLU A 1 48 ? -4.462 -4.056 -6.330 1.00 0.00 48 GLU A CA 3
ATOM 2554 C C . GLU A 1 48 ? -3.244 -4.957 -6.175 1.00 0.00 48 GLU A C 3
ATOM 2555 O O . GLU A 1 48 ? -3.134 -5.988 -6.838 1.00 0.00 48 GLU A O 3
ATOM 2567 N N . ILE A 1 49 ? -2.330 -4.560 -5.295 1.00 0.00 49 ILE A N 3
ATOM 2568 C CA . ILE A 1 49 ? -1.165 -5.378 -4.981 1.00 0.00 49 ILE A CA 3
ATOM 2569 C C . ILE A 1 49 ? -1.570 -6.683 -4.309 1.00 0.00 49 ILE A C 3
ATOM 2570 O O . ILE A 1 49 ? -1.068 -7.753 -4.653 1.00 0.00 49 ILE A O 3
ATOM 2586 N N . LEU A 1 50 ? -2.483 -6.588 -3.348 1.00 0.00 50 LEU A N 3
ATOM 2587 C CA . LEU A 1 50 ? -2.972 -7.764 -2.638 1.00 0.00 50 LEU A CA 3
ATOM 2588 C C . LEU A 1 50 ? -3.727 -8.699 -3.573 1.00 0.00 50 LEU A C 3
ATOM 2589 O O . LEU A 1 50 ? -3.667 -9.920 -3.429 1.00 0.00 50 LEU A O 3
ATOM 2605 N N . LYS A 1 51 ? -4.439 -8.119 -4.534 1.00 0.00 51 LYS A N 3
ATOM 2606 C CA . LYS A 1 51 ? -5.132 -8.899 -5.552 1.00 0.00 51 LYS A CA 3
ATOM 2607 C C . LYS A 1 51 ? -4.150 -9.704 -6.393 1.00 0.00 51 LYS A C 3
ATOM 2608 O O . LYS A 1 51 ? -4.375 -10.882 -6.668 1.00 0.00 51 LYS A O 3
ATOM 2627 N N . ALA A 1 52 ? -3.062 -9.061 -6.800 1.00 0.00 52 ALA A N 3
ATOM 2628 C CA . ALA A 1 52 ? -2.011 -9.733 -7.555 1.00 0.00 52 ALA A CA 3
ATOM 2629 C C . ALA A 1 52 ? -1.332 -10.809 -6.716 1.00 0.00 52 ALA A C 3
ATOM 2630 O O . ALA A 1 52 ? -0.949 -11.859 -7.229 1.00 0.00 52 ALA A O 3
ATOM 2637 N N . HIS A 1 53 ? -1.186 -10.539 -5.423 1.00 0.00 53 HIS A N 3
ATOM 2638 C CA . HIS A 1 53 ? -0.589 -11.498 -4.502 1.00 0.00 53 HIS A CA 3
ATOM 2639 C C . HIS A 1 53 ? -1.461 -12.739 -4.358 1.00 0.00 53 HIS A C 3
ATOM 2640 O O . HIS A 1 53 ? -0.969 -13.866 -4.417 1.00 0.00 53 HIS A O 3
ATOM 2653 N N . ASP A 1 54 ? -2.758 -12.525 -4.167 1.00 0.00 54 ASP A N 3
ATOM 2654 C CA . ASP A 1 54 ? -3.701 -13.626 -4.008 1.00 0.00 54 ASP A CA 3
ATOM 2655 C C . ASP A 1 54 ? -3.889 -14.384 -5.316 1.00 0.00 54 ASP A C 3
ATOM 2656 O O . ASP A 1 54 ? -4.155 -15.586 -5.314 1.00 0.00 54 ASP A O 3
ATOM 2665 N N . ARG A 1 55 ? -3.747 -13.675 -6.430 1.00 0.00 55 ARG A N 3
ATOM 2666 C CA . ARG A 1 55 ? -3.885 -14.284 -7.748 1.00 0.00 55 ARG A CA 3
ATOM 2667 C C . ARG A 1 55 ? -2.787 -15.310 -7.998 1.00 0.00 55 ARG A C 3
ATOM 2668 O O . ARG A 1 55 ? -1.615 -15.060 -7.717 1.00 0.00 55 ARG A O 3
ATOM 2689 N N . PHE A 1 56 ? -3.174 -16.465 -8.528 1.00 0.00 56 PHE A N 3
ATOM 2690 C CA . PHE A 1 56 ? -2.221 -17.528 -8.827 1.00 0.00 56 PHE A CA 3
ATOM 2691 C C . PHE A 1 56 ? -1.095 -17.022 -9.720 1.00 0.00 56 PHE A C 3
ATOM 2692 O O . PHE A 1 56 ? -0.183 -16.405 -9.244 1.00 0.00 56 PHE A O 3
ATOM 2710 N N . ASN A 1 1 ? -6.442 14.118 0.722 1.00 0.00 1 ASN A N 4
ATOM 2711 C CA . ASN A 1 1 ? -5.406 13.132 1.003 1.00 0.00 1 ASN A CA 4
ATOM 2712 C C . ASN A 1 1 ? -4.096 13.498 0.316 1.00 0.00 1 ASN A C 4
ATOM 2713 O O . ASN A 1 1 ? -4.095 14.123 -0.745 1.00 0.00 1 ASN A O 4
ATOM 2726 N N . GLY A 1 2 ? -2.983 13.105 0.926 1.00 0.00 2 GLY A N 4
ATOM 2727 C CA . GLY A 1 2 ? -1.665 13.395 0.376 1.00 0.00 2 GLY A CA 4
ATOM 2728 C C . GLY A 1 2 ? -1.286 14.854 0.594 1.00 0.00 2 GLY A C 4
ATOM 2729 O O . GLY A 1 2 ? -0.582 15.450 -0.222 1.00 0.00 2 GLY A O 4
ATOM 2733 N N . ASP A 1 3 ? -1.757 15.424 1.697 1.00 0.00 3 ASP A N 4
ATOM 2734 C CA . ASP A 1 3 ? -1.529 16.834 1.989 1.00 0.00 3 ASP A CA 4
ATOM 2735 C C . ASP A 1 3 ? -0.103 17.074 2.467 1.00 0.00 3 ASP A C 4
ATOM 2736 O O . ASP A 1 3 ? 0.263 16.687 3.577 1.00 0.00 3 ASP A O 4
ATOM 2745 N N . LYS A 1 4 ? 0.699 17.716 1.623 1.00 0.00 4 LYS A N 4
ATOM 2746 C CA . LYS A 1 4 ? 2.091 17.997 1.954 1.00 0.00 4 LYS A CA 4
ATOM 2747 C C . LYS A 1 4 ? 2.199 18.801 3.244 1.00 0.00 4 LYS A C 4
ATOM 2748 O O . LYS A 1 4 ? 1.531 19.822 3.409 1.00 0.00 4 LYS A O 4
ATOM 2767 N N . GLY A 1 5 ? 3.044 18.334 4.156 1.00 0.00 5 GLY A N 4
ATOM 2768 C CA . GLY A 1 5 ? 3.225 18.995 5.443 1.00 0.00 5 GLY A CA 4
ATOM 2769 C C . GLY A 1 5 ? 2.780 18.098 6.591 1.00 0.00 5 GLY A C 4
ATOM 2770 O O . GLY A 1 5 ? 3.223 18.262 7.728 1.00 0.00 5 GLY A O 4
ATOM 2774 N N . TYR A 1 6 ? 1.902 17.149 6.287 1.00 0.00 6 TYR A N 4
ATOM 2775 C CA . TYR A 1 6 ? 1.410 16.211 7.289 1.00 0.00 6 TYR A CA 4
ATOM 2776 C C . TYR A 1 6 ? 2.060 14.844 7.130 1.00 0.00 6 TYR A C 4
ATOM 2777 O O . TYR A 1 6 ? 2.441 14.450 6.027 1.00 0.00 6 TYR A O 4
ATOM 2795 N N . ASN A 1 7 ? 2.186 14.121 8.239 1.00 0.00 7 ASN A N 4
ATOM 2796 C CA . ASN A 1 7 ? 2.814 12.806 8.228 1.00 0.00 7 ASN A CA 4
ATOM 2797 C C . ASN A 1 7 ? 1.775 11.699 8.102 1.00 0.00 7 ASN A C 4
ATOM 2798 O O . ASN A 1 7 ? 2.093 10.518 8.228 1.00 0.00 7 ASN A O 4
ATOM 2809 N N . GLY A 1 8 ? 0.530 12.090 7.851 1.00 0.00 8 GLY A N 4
ATOM 2810 C CA . GLY A 1 8 ? -0.561 11.134 7.711 1.00 0.00 8 GLY A CA 4
ATOM 2811 C C . GLY A 1 8 ? -0.332 10.208 6.522 1.00 0.00 8 GLY A C 4
ATOM 2812 O O . GLY A 1 8 ? -0.620 9.013 6.589 1.00 0.00 8 GLY A O 4
ATOM 2816 N N . LEU A 1 9 ? 0.188 10.767 5.435 1.00 0.00 9 LEU A N 4
ATOM 2817 C CA . LEU A 1 9 ? 0.513 9.983 4.251 1.00 0.00 9 LEU A CA 4
ATOM 2818 C C . LEU A 1 9 ? 1.623 8.981 4.542 1.00 0.00 9 LEU A C 4
ATOM 2819 O O . LEU A 1 9 ? 1.532 7.812 4.166 1.00 0.00 9 LEU A O 4
ATOM 2835 N N . ALA A 1 10 ? 2.672 9.446 5.213 1.00 0.00 10 ALA A N 4
ATOM 2836 C CA . ALA A 1 10 ? 3.796 8.588 5.568 1.00 0.00 10 ALA A CA 4
ATOM 2837 C C . ALA A 1 10 ? 3.343 7.412 6.424 1.00 0.00 10 ALA A C 4
ATOM 2838 O O . ALA A 1 10 ? 3.779 6.279 6.221 1.00 0.00 10 ALA A O 4
ATOM 2845 N N . GLU A 1 11 ? 2.466 7.689 7.382 1.00 0.00 11 GLU A N 4
ATOM 2846 C CA . GLU A 1 11 ? 1.932 6.649 8.255 1.00 0.00 11 GLU A CA 4
ATOM 2847 C C . GLU A 1 11 ? 1.049 5.679 7.481 1.00 0.00 11 GLU A C 4
ATOM 2848 O O . GLU A 1 11 ? 1.103 4.468 7.695 1.00 0.00 11 GLU A O 4
ATOM 2860 N N . ALA A 1 12 ? 0.235 6.218 6.578 1.00 0.00 12 ALA A N 4
ATOM 2861 C CA . ALA A 1 12 ? -0.619 5.398 5.729 1.00 0.00 12 ALA A CA 4
ATOM 2862 C C . ALA A 1 12 ? 0.207 4.442 4.877 1.00 0.00 12 ALA A C 4
ATOM 2863 O O . ALA A 1 12 ? -0.167 3.286 4.683 1.00 0.00 12 ALA A O 4
ATOM 2870 N N . LYS A 1 13 ? 1.333 4.933 4.370 1.00 0.00 13 LYS A N 4
ATOM 2871 C CA . LYS A 1 13 ? 2.239 4.110 3.577 1.00 0.00 13 LYS A CA 4
ATOM 2872 C C . LYS A 1 13 ? 2.856 3.001 4.420 1.00 0.00 13 LYS A C 4
ATOM 2873 O O . LYS A 1 13 ? 2.970 1.860 3.974 1.00 0.00 13 LYS A O 4
ATOM 2892 N N . GLU A 1 14 ? 3.253 3.344 5.640 1.00 0.00 14 GLU A N 4
ATOM 2893 C CA . GLU A 1 14 ? 3.870 2.380 6.544 1.00 0.00 14 GLU A CA 4
ATOM 2894 C C . GLU A 1 14 ? 2.889 1.278 6.924 1.00 0.00 14 GLU A C 4
ATOM 2895 O O . GLU A 1 14 ? 3.276 0.121 7.089 1.00 0.00 14 GLU A O 4
ATOM 2907 N N . LYS A 1 15 ? 1.620 1.643 7.063 1.00 0.00 15 LYS A N 4
ATOM 2908 C CA . LYS A 1 15 ? 0.575 0.678 7.384 1.00 0.00 15 LYS A CA 4
ATOM 2909 C C . LYS A 1 15 ? 0.334 -0.279 6.224 1.00 0.00 15 LYS A C 4
ATOM 2910 O O . LYS A 1 15 ? 0.198 -1.486 6.420 1.00 0.00 15 LYS A O 4
ATOM 2929 N N . ALA A 1 16 ? 0.282 0.268 5.014 1.00 0.00 16 ALA A N 4
ATOM 2930 C CA . ALA A 1 16 ? 0.109 -0.543 3.814 1.00 0.00 16 ALA A CA 4
ATOM 2931 C C . ALA A 1 16 ? 1.310 -1.451 3.585 1.00 0.00 16 ALA A C 4
ATOM 2932 O O . ALA A 1 16 ? 1.159 -2.611 3.202 1.00 0.00 16 ALA A O 4
ATOM 2939 N N . ILE A 1 17 ? 2.504 -0.917 3.822 1.00 0.00 17 ILE A N 4
ATOM 2940 C CA . ILE A 1 17 ? 3.730 -1.698 3.708 1.00 0.00 17 ILE A CA 4
ATOM 2941 C C . ILE A 1 17 ? 3.720 -2.881 4.668 1.00 0.00 17 ILE A C 4
ATOM 2942 O O . ILE A 1 17 ? 4.007 -4.012 4.277 1.00 0.00 17 ILE A O 4
ATOM 2958 N N . LYS A 1 18 ? 3.388 -2.612 5.927 1.00 0.00 18 LYS A N 4
ATOM 2959 C CA . LYS A 1 18 ? 3.265 -3.665 6.928 1.00 0.00 18 LYS A CA 4
ATOM 2960 C C . LYS A 1 18 ? 2.259 -4.724 6.494 1.00 0.00 18 LYS A C 4
ATOM 2961 O O . LYS A 1 18 ? 2.528 -5.922 6.578 1.00 0.00 18 LYS A O 4
ATOM 2980 N N . ASP A 1 19 ? 1.099 -4.273 6.029 1.00 0.00 19 ASP A N 4
ATOM 2981 C CA . ASP A 1 19 ? 0.039 -5.181 5.606 1.00 0.00 19 ASP A CA 4
ATOM 2982 C C . ASP A 1 19 ? 0.516 -6.099 4.486 1.00 0.00 19 ASP A C 4
ATOM 2983 O O . ASP A 1 19 ? 0.257 -7.303 4.505 1.00 0.00 19 ASP A O 4
ATOM 2992 N N . LEU A 1 20 ? 1.211 -5.523 3.512 1.00 0.00 20 LEU A N 4
ATOM 2993 C CA . LEU A 1 20 ? 1.693 -6.281 2.364 1.00 0.00 20 LEU A CA 4
ATOM 2994 C C . LEU A 1 20 ? 2.707 -7.337 2.787 1.00 0.00 20 LEU A C 4
ATOM 2995 O O . LEU A 1 20 ? 2.738 -8.438 2.236 1.00 0.00 20 LEU A O 4
ATOM 3011 N N . LYS A 1 21 ? 3.536 -6.994 3.766 1.00 0.00 21 LYS A N 4
ATOM 3012 C CA . LYS A 1 21 ? 4.503 -7.936 4.316 1.00 0.00 21 LYS A CA 4
ATOM 3013 C C . LYS A 1 21 ? 3.810 -9.046 5.096 1.00 0.00 21 LYS A C 4
ATOM 3014 O O . LYS A 1 21 ? 4.258 -10.192 5.094 1.00 0.00 21 LYS A O 4
ATOM 3033 N N . ILE A 1 22 ? 2.714 -8.698 5.760 1.00 0.00 22 ILE A N 4
ATOM 3034 C CA . ILE A 1 22 ? 1.899 -9.683 6.463 1.00 0.00 22 ILE A CA 4
ATOM 3035 C C . ILE A 1 22 ? 1.267 -10.669 5.489 1.00 0.00 22 ILE A C 4
ATOM 3036 O O . ILE A 1 22 ? 1.192 -11.867 5.765 1.00 0.00 22 ILE A O 4
ATOM 3052 N N . TYR A 1 23 ? 0.810 -10.159 4.350 1.00 0.00 23 TYR A N 4
ATOM 3053 C CA . TYR A 1 23 ? 0.194 -10.996 3.329 1.00 0.00 23 TYR A CA 4
ATOM 3054 C C . TYR A 1 23 ? 1.221 -11.905 2.667 1.00 0.00 23 TYR A C 4
ATOM 3055 O O . TYR A 1 23 ? 0.895 -13.006 2.222 1.00 0.00 23 TYR A O 4
ATOM 3073 N N . GLY A 1 24 ? 2.464 -11.439 2.605 1.00 0.00 24 GLY A N 4
ATOM 3074 C CA . GLY A 1 24 ? 3.548 -12.221 2.023 1.00 0.00 24 GLY A CA 4
ATOM 3075 C C . GLY A 1 24 ? 3.860 -11.758 0.605 1.00 0.00 24 GLY A C 4
ATOM 3076 O O . GLY A 1 24 ? 4.278 -12.551 -0.239 1.00 0.00 24 GLY A O 4
ATOM 3080 N N . ILE A 1 25 ? 3.655 -10.471 0.349 1.00 0.00 25 ILE A N 4
ATOM 3081 C CA . ILE A 1 25 ? 3.878 -9.908 -0.977 1.00 0.00 25 ILE A CA 4
ATOM 3082 C C . ILE A 1 25 ? 5.269 -9.298 -1.090 1.00 0.00 25 ILE A C 4
ATOM 3083 O O . ILE A 1 25 ? 5.752 -8.654 -0.160 1.00 0.00 25 ILE A O 4
ATOM 3099 N N . GLY A 1 26 ? 5.908 -9.506 -2.236 1.00 0.00 26 GLY A N 4
ATOM 3100 C CA . GLY A 1 26 ? 7.324 -9.194 -2.391 1.00 0.00 26 GLY A CA 4
ATOM 3101 C C . GLY A 1 26 ? 7.565 -7.691 -2.355 1.00 0.00 26 GLY A C 4
ATOM 3102 O O . GLY A 1 26 ? 6.637 -6.900 -2.528 1.00 0.00 26 GLY A O 4
ATOM 3106 N N . GLU A 1 27 ? 8.815 -7.301 -2.130 1.00 0.00 27 GLU A N 4
ATOM 3107 C CA . GLU A 1 27 ? 9.164 -5.893 -1.983 1.00 0.00 27 GLU A CA 4
ATOM 3108 C C . GLU A 1 27 ? 8.921 -5.127 -3.278 1.00 0.00 27 GLU A C 4
ATOM 3109 O O . GLU A 1 27 ? 8.638 -3.930 -3.257 1.00 0.00 27 GLU A O 4
ATOM 3121 N N . HIS A 1 28 ? 9.034 -5.826 -4.402 1.00 0.00 28 HIS A N 4
ATOM 3122 C CA . HIS A 1 28 ? 8.796 -5.219 -5.707 1.00 0.00 28 HIS A CA 4
ATOM 3123 C C . HIS A 1 28 ? 7.474 -4.465 -5.731 1.00 0.00 28 HIS A C 4
ATOM 3124 O O . HIS A 1 28 ? 7.375 -3.384 -6.311 1.00 0.00 28 HIS A O 4
ATOM 3137 N N . TYR A 1 29 ? 6.458 -5.041 -5.098 1.00 0.00 29 TYR A N 4
ATOM 3138 C CA . TYR A 1 29 ? 5.121 -4.459 -5.105 1.00 0.00 29 TYR A CA 4
ATOM 3139 C C . TYR A 1 29 ? 4.901 -3.568 -3.891 1.00 0.00 29 TYR A C 4
ATOM 3140 O O . TYR A 1 29 ? 4.093 -2.640 -3.928 1.00 0.00 29 TYR A O 4
ATOM 3158 N N . ILE A 1 30 ? 5.625 -3.854 -2.814 1.00 0.00 30 ILE A N 4
ATOM 3159 C CA . ILE A 1 30 ? 5.604 -3.005 -1.629 1.00 0.00 30 ILE A CA 4
ATOM 3160 C C . ILE A 1 30 ? 6.134 -1.612 -1.939 1.00 0.00 30 ILE A C 4
ATOM 3161 O O . ILE A 1 30 ? 5.633 -0.615 -1.418 1.00 0.00 30 ILE A O 4
ATOM 3177 N N . LYS A 1 31 ? 7.153 -1.548 -2.790 1.00 0.00 31 LYS A N 4
ATOM 3178 C CA . LYS A 1 31 ? 7.791 -0.281 -3.129 1.00 0.00 31 LYS A CA 4
ATOM 3179 C C . LYS A 1 31 ? 6.830 0.637 -3.874 1.00 0.00 31 LYS A C 4
ATOM 3180 O O . LYS A 1 31 ? 7.021 1.853 -3.911 1.00 0.00 31 LYS A O 4
ATOM 3199 N N . LEU A 1 32 ? 5.798 0.048 -4.468 1.00 0.00 32 LEU A N 4
ATOM 3200 C CA . LEU A 1 32 ? 4.777 0.818 -5.170 1.00 0.00 32 LEU A CA 4
ATOM 3201 C C . LEU A 1 32 ? 4.026 1.737 -4.214 1.00 0.00 32 LEU A C 4
ATOM 3202 O O . LEU A 1 32 ? 3.599 2.827 -4.594 1.00 0.00 32 LEU A O 4
ATOM 3218 N N . ILE A 1 33 ? 3.870 1.290 -2.973 1.00 0.00 33 ILE A N 4
ATOM 3219 C CA . ILE A 1 33 ? 3.238 2.103 -1.941 1.00 0.00 33 ILE A CA 4
ATOM 3220 C C . ILE A 1 33 ? 4.032 3.376 -1.679 1.00 0.00 33 ILE A C 4
ATOM 3221 O O . ILE A 1 33 ? 3.460 4.451 -1.500 1.00 0.00 33 ILE A O 4
ATOM 3237 N N . GLU A 1 34 ? 5.355 3.249 -1.659 1.00 0.00 34 GLU A N 4
ATOM 3238 C CA . GLU A 1 34 ? 6.230 4.381 -1.378 1.00 0.00 34 GLU A CA 4
ATOM 3239 C C . GLU A 1 34 ? 6.132 5.437 -2.471 1.00 0.00 34 GLU A C 4
ATOM 3240 O O . GLU A 1 34 ? 6.386 6.618 -2.231 1.00 0.00 34 GLU A O 4
ATOM 3252 N N . LYS A 1 35 ? 5.761 5.007 -3.671 1.00 0.00 35 LYS A N 4
ATOM 3253 C CA . LYS A 1 35 ? 5.717 5.898 -4.825 1.00 0.00 35 LYS A CA 4
ATOM 3254 C C . LYS A 1 35 ? 4.403 6.669 -4.875 1.00 0.00 35 LYS A C 4
ATOM 3255 O O . LYS A 1 35 ? 4.232 7.568 -5.697 1.00 0.00 35 LYS A O 4
ATOM 3274 N N . ALA A 1 36 ? 3.479 6.310 -3.991 1.00 0.00 36 ALA A N 4
ATOM 3275 C CA . ALA A 1 36 ? 2.171 6.952 -3.946 1.00 0.00 36 ALA A CA 4
ATOM 3276 C C . ALA A 1 36 ? 2.291 8.420 -3.556 1.00 0.00 36 ALA A C 4
ATOM 3277 O O . ALA A 1 36 ? 3.266 8.827 -2.924 1.00 0.00 36 ALA A O 4
ATOM 3284 N N . LYS A 1 37 ? 1.295 9.212 -3.939 1.00 0.00 37 LYS A N 4
ATOM 3285 C CA . LYS A 1 37 ? 1.283 10.635 -3.622 1.00 0.00 37 LYS A CA 4
ATOM 3286 C C . LYS A 1 37 ? 0.131 10.982 -2.688 1.00 0.00 37 LYS A C 4
ATOM 3287 O O . LYS A 1 37 ? 0.163 12.003 -2.000 1.00 0.00 37 LYS A O 4
ATOM 3306 N N . GLN A 1 38 ? -0.886 10.128 -2.668 1.00 0.00 38 GLN A N 4
ATOM 3307 C CA . GLN A 1 38 ? -2.045 10.335 -1.808 1.00 0.00 38 GLN A CA 4
ATOM 3308 C C . GLN A 1 38 ? -2.383 9.072 -1.025 1.00 0.00 38 GLN A C 4
ATOM 3309 O O . GLN A 1 38 ? -2.045 7.964 -1.440 1.00 0.00 38 GLN A O 4
ATOM 3323 N N . VAL A 1 39 ? -3.053 9.247 0.109 1.00 0.00 39 VAL A N 4
ATOM 3324 C CA . VAL A 1 39 ? -3.481 8.119 0.927 1.00 0.00 39 VAL A CA 4
ATOM 3325 C C . VAL A 1 39 ? -4.464 7.234 0.173 1.00 0.00 39 VAL A C 4
ATOM 3326 O O . VAL A 1 39 ? -4.451 6.012 0.316 1.00 0.00 39 VAL A O 4
ATOM 3339 N N . ALA A 1 40 ? -5.319 7.858 -0.632 1.00 0.00 40 ALA A N 4
ATOM 3340 C CA . ALA A 1 40 ? -6.236 7.124 -1.494 1.00 0.00 40 ALA A CA 4
ATOM 3341 C C . ALA A 1 40 ? -5.480 6.225 -2.465 1.00 0.00 40 ALA A C 4
ATOM 3342 O O . ALA A 1 40 ? -5.885 5.092 -2.720 1.00 0.00 40 ALA A O 4
ATOM 3349 N N . ALA A 1 41 ? -4.380 6.740 -3.004 1.00 0.00 41 ALA A N 4
ATOM 3350 C CA . ALA A 1 41 ? -3.525 5.960 -3.891 1.00 0.00 41 ALA A CA 4
ATOM 3351 C C . ALA A 1 41 ? -2.884 4.792 -3.152 1.00 0.00 41 ALA A C 4
ATOM 3352 O O . ALA A 1 41 ? -2.749 3.698 -3.699 1.00 0.00 41 ALA A O 4
ATOM 3359 N N . VAL A 1 42 ? -2.491 5.032 -1.906 1.00 0.00 42 VAL A N 4
ATOM 3360 C CA . VAL A 1 42 ? -1.936 3.980 -1.062 1.00 0.00 42 VAL A CA 4
ATOM 3361 C C . VAL A 1 42 ? -2.938 2.851 -0.857 1.00 0.00 42 VAL A C 4
ATOM 3362 O O . VAL A 1 42 ? -2.589 1.674 -0.951 1.00 0.00 42 VAL A O 4
ATOM 3375 N N . GLU A 1 43 ? -4.184 3.216 -0.579 1.00 0.00 43 GLU A N 4
ATOM 3376 C CA . GLU A 1 43 ? -5.240 2.235 -0.361 1.00 0.00 43 GLU A CA 4
ATOM 3377 C C . GLU A 1 43 ? -5.569 1.486 -1.647 1.00 0.00 43 GLU A C 4
ATOM 3378 O O . GLU A 1 43 ? -5.804 0.278 -1.630 1.00 0.00 43 GLU A O 4
ATOM 3390 N N . ASP A 1 44 ? -5.584 2.212 -2.761 1.00 0.00 44 ASP A N 4
ATOM 3391 C CA . ASP A 1 44 ? -5.857 1.612 -4.061 1.00 0.00 44 ASP A CA 4
ATOM 3392 C C . ASP A 1 44 ? -4.763 0.628 -4.456 1.00 0.00 44 ASP A C 4
ATOM 3393 O O . ASP A 1 44 ? -5.039 -0.431 -5.018 1.00 0.00 44 ASP A O 4
ATOM 3402 N N . LEU A 1 45 ? -3.518 0.985 -4.157 1.00 0.00 45 LEU A N 4
ATOM 3403 C CA . LEU A 1 45 ? -2.383 0.113 -4.435 1.00 0.00 45 LEU A CA 4
ATOM 3404 C C . LEU A 1 45 ? -2.456 -1.166 -3.612 1.00 0.00 45 LEU A C 4
ATOM 3405 O O . LEU A 1 45 ? -2.210 -2.259 -4.121 1.00 0.00 45 LEU A O 4
ATOM 3421 N N . LYS A 1 46 ? -2.794 -1.023 -2.334 1.00 0.00 46 LYS A N 4
ATOM 3422 C CA . LYS A 1 46 ? -2.975 -2.172 -1.457 1.00 0.00 46 LYS A CA 4
ATOM 3423 C C . LYS A 1 46 ? -3.992 -3.151 -2.032 1.00 0.00 46 LYS A C 4
ATOM 3424 O O . LYS A 1 46 ? -3.740 -4.353 -2.101 1.00 0.00 46 LYS A O 4
ATOM 3443 N N . ASP A 1 47 ? -5.141 -2.627 -2.445 1.00 0.00 47 ASP A N 4
ATOM 3444 C CA . ASP A 1 47 ? -6.229 -3.461 -2.938 1.00 0.00 47 ASP A CA 4
ATOM 3445 C C . ASP A 1 47 ? -5.878 -4.090 -4.280 1.00 0.00 47 ASP A C 4
ATOM 3446 O O . ASP A 1 47 ? -6.144 -5.269 -4.514 1.00 0.00 47 ASP A O 4
ATOM 3455 N N . GLU A 1 48 ? -5.278 -3.295 -5.161 1.00 0.00 48 GLU A N 4
ATOM 3456 C CA . GLU A 1 48 ? -4.968 -3.746 -6.512 1.00 0.00 48 GLU A CA 4
ATOM 3457 C C . GLU A 1 48 ? -3.840 -4.770 -6.505 1.00 0.00 48 GLU A C 4
ATOM 3458 O O . GLU A 1 48 ? -3.883 -5.759 -7.238 1.00 0.00 48 GLU A O 4
ATOM 3470 N N . ILE A 1 49 ? -2.832 -4.528 -5.675 1.00 0.00 49 ILE A N 4
ATOM 3471 C CA . ILE A 1 49 ? -1.701 -5.440 -5.556 1.00 0.00 49 ILE A CA 4
ATOM 3472 C C . ILE A 1 49 ? -2.116 -6.747 -4.893 1.00 0.00 49 ILE A C 4
ATOM 3473 O O . ILE A 1 49 ? -1.756 -7.831 -5.356 1.00 0.00 49 ILE A O 4
ATOM 3489 N N . LEU A 1 50 ? -2.874 -6.640 -3.807 1.00 0.00 50 LEU A N 4
ATOM 3490 C CA . LEU A 1 50 ? -3.359 -7.814 -3.092 1.00 0.00 50 LEU A CA 4
ATOM 3491 C C . LEU A 1 50 ? -4.260 -8.665 -3.979 1.00 0.00 50 LEU A C 4
ATOM 3492 O O . LEU A 1 50 ? -4.187 -9.894 -3.957 1.00 0.00 50 LEU A O 4
ATOM 3508 N N . LYS A 1 51 ? -5.108 -8.005 -4.759 1.00 0.00 51 LYS A N 4
ATOM 3509 C CA . LYS A 1 51 ? -5.955 -8.693 -5.727 1.00 0.00 51 LYS A CA 4
ATOM 3510 C C . LYS A 1 51 ? -5.122 -9.343 -6.824 1.00 0.00 51 LYS A C 4
ATOM 3511 O O . LYS A 1 51 ? -5.386 -10.475 -7.229 1.00 0.00 51 LYS A O 4
ATOM 3530 N N . ALA A 1 52 ? -4.114 -8.620 -7.301 1.00 0.00 52 ALA A N 4
ATOM 3531 C CA . ALA A 1 52 ? -3.242 -9.124 -8.355 1.00 0.00 52 ALA A CA 4
ATOM 3532 C C . ALA A 1 52 ? -2.600 -10.445 -7.954 1.00 0.00 52 ALA A C 4
ATOM 3533 O O . ALA A 1 52 ? -2.387 -11.323 -8.791 1.00 0.00 52 ALA A O 4
ATOM 3540 N N . HIS A 1 53 ? -2.291 -10.581 -6.668 1.00 0.00 53 HIS A N 4
ATOM 3541 C CA . HIS A 1 53 ? -1.683 -11.801 -6.150 1.00 0.00 53 HIS A CA 4
ATOM 3542 C C . HIS A 1 53 ? -2.740 -12.773 -5.645 1.00 0.00 53 HIS A C 4
ATOM 3543 O O . HIS A 1 53 ? -2.441 -13.928 -5.339 1.00 0.00 53 HIS A O 4
ATOM 3556 N N . ASP A 1 54 ? -3.979 -12.299 -5.559 1.00 0.00 54 ASP A N 4
ATOM 3557 C CA . ASP A 1 54 ? -5.073 -13.108 -5.034 1.00 0.00 54 ASP A CA 4
ATOM 3558 C C . ASP A 1 54 ? -4.748 -13.640 -3.645 1.00 0.00 54 ASP A C 4
ATOM 3559 O O . ASP A 1 54 ? -4.970 -14.814 -3.352 1.00 0.00 54 ASP A O 4
ATOM 3568 N N . ARG A 1 55 ? -4.219 -12.769 -2.791 1.00 0.00 55 ARG A N 4
ATOM 3569 C CA . ARG A 1 55 ? -3.814 -13.162 -1.447 1.00 0.00 55 ARG A CA 4
ATOM 3570 C C . ARG A 1 55 ? -4.741 -12.566 -0.396 1.00 0.00 55 ARG A C 4
ATOM 3571 O O . ARG A 1 55 ? -4.382 -12.469 0.778 1.00 0.00 55 ARG A O 4
ATOM 3592 N N . PHE A 1 56 ? -5.934 -12.168 -0.823 1.00 0.00 56 PHE A N 4
ATOM 3593 C CA . PHE A 1 56 ? -6.918 -11.588 0.083 1.00 0.00 56 PHE A CA 4
ATOM 3594 C C . PHE A 1 56 ? -7.269 -12.554 1.207 1.00 0.00 56 PHE A C 4
ATOM 3595 O O . PHE A 1 56 ? -6.537 -12.667 2.152 1.00 0.00 56 PHE A O 4
ATOM 3613 N N . ASN A 1 1 ? 9.324 7.056 3.828 1.00 0.00 1 ASN A N 5
ATOM 3614 C CA . ASN A 1 1 ? 9.085 7.900 4.992 1.00 0.00 1 ASN A CA 5
ATOM 3615 C C . ASN A 1 1 ? 9.787 9.245 4.851 1.00 0.00 1 ASN A C 5
ATOM 3616 O O . ASN A 1 1 ? 10.752 9.376 4.098 1.00 0.00 1 ASN A O 5
ATOM 3629 N N . GLY A 1 2 ? 9.297 10.243 5.578 1.00 0.00 2 GLY A N 5
ATOM 3630 C CA . GLY A 1 2 ? 9.875 11.580 5.534 1.00 0.00 2 GLY A CA 5
ATOM 3631 C C . GLY A 1 2 ? 9.305 12.388 4.375 1.00 0.00 2 GLY A C 5
ATOM 3632 O O . GLY A 1 2 ? 9.951 13.306 3.869 1.00 0.00 2 GLY A O 5
ATOM 3636 N N . ASP A 1 3 ? 8.091 12.043 3.960 1.00 0.00 3 ASP A N 5
ATOM 3637 C CA . ASP A 1 3 ? 7.435 12.731 2.855 1.00 0.00 3 ASP A CA 5
ATOM 3638 C C . ASP A 1 3 ? 7.053 14.154 3.242 1.00 0.00 3 ASP A C 5
ATOM 3639 O O . ASP A 1 3 ? 6.779 14.439 4.408 1.00 0.00 3 ASP A O 5
ATOM 3648 N N . LYS A 1 4 ? 7.037 15.045 2.257 1.00 0.00 4 LYS A N 5
ATOM 3649 C CA . LYS A 1 4 ? 6.720 16.448 2.497 1.00 0.00 4 LYS A CA 5
ATOM 3650 C C . LYS A 1 4 ? 5.226 16.643 2.729 1.00 0.00 4 LYS A C 5
ATOM 3651 O O . LYS A 1 4 ? 4.410 15.837 2.284 1.00 0.00 4 LYS A O 5
ATOM 3670 N N . GLY A 1 5 ? 4.876 17.717 3.428 1.00 0.00 5 GLY A N 5
ATOM 3671 C CA . GLY A 1 5 ? 3.483 18.001 3.751 1.00 0.00 5 GLY A CA 5
ATOM 3672 C C . GLY A 1 5 ? 3.065 17.312 5.043 1.00 0.00 5 GLY A C 5
ATOM 3673 O O . GLY A 1 5 ? 3.762 17.394 6.054 1.00 0.00 5 GLY A O 5
ATOM 3677 N N . TYR A 1 6 ? 1.923 16.634 5.003 1.00 0.00 6 TYR A N 5
ATOM 3678 C CA . TYR A 1 6 ? 1.403 15.941 6.177 1.00 0.00 6 TYR A CA 5
ATOM 3679 C C . TYR A 1 6 ? 2.038 14.565 6.331 1.00 0.00 6 TYR A C 5
ATOM 3680 O O . TYR A 1 6 ? 2.491 13.968 5.355 1.00 0.00 6 TYR A O 5
ATOM 3698 N N . ASN A 1 7 ? 2.069 14.069 7.563 1.00 0.00 7 ASN A N 5
ATOM 3699 C CA . ASN A 1 7 ? 2.677 12.776 7.852 1.00 0.00 7 ASN A CA 5
ATOM 3700 C C . ASN A 1 7 ? 1.647 11.656 7.784 1.00 0.00 7 ASN A C 5
ATOM 3701 O O . ASN A 1 7 ? 1.971 10.488 8.000 1.00 0.00 7 ASN A O 5
ATOM 3712 N N . GLY A 1 8 ? 0.405 12.017 7.484 1.00 0.00 8 GLY A N 5
ATOM 3713 C CA . GLY A 1 8 ? -0.667 11.039 7.352 1.00 0.00 8 GLY A CA 5
ATOM 3714 C C . GLY A 1 8 ? -0.411 10.096 6.184 1.00 0.00 8 GLY A C 5
ATOM 3715 O O . GLY A 1 8 ? -0.771 8.920 6.233 1.00 0.00 8 GLY A O 5
ATOM 3719 N N . LEU A 1 9 ? 0.211 10.619 5.133 1.00 0.00 9 LEU A N 5
ATOM 3720 C CA . LEU A 1 9 ? 0.591 9.805 3.984 1.00 0.00 9 LEU A CA 5
ATOM 3721 C C . LEU A 1 9 ? 1.637 8.765 4.368 1.00 0.00 9 LEU A C 5
ATOM 3722 O O . LEU A 1 9 ? 1.536 7.600 3.987 1.00 0.00 9 LEU A O 5
ATOM 3738 N N . ALA A 1 10 ? 2.641 9.195 5.123 1.00 0.00 10 ALA A N 5
ATOM 3739 C CA . ALA A 1 10 ? 3.702 8.300 5.570 1.00 0.00 10 ALA A CA 5
ATOM 3740 C C . ALA A 1 10 ? 3.152 7.203 6.473 1.00 0.00 10 ALA A C 5
ATOM 3741 O O . ALA A 1 10 ? 3.583 6.052 6.400 1.00 0.00 10 ALA A O 5
ATOM 3748 N N . GLU A 1 11 ? 2.199 7.566 7.324 1.00 0.00 11 GLU A N 5
ATOM 3749 C CA . GLU A 1 11 ? 1.545 6.602 8.200 1.00 0.00 11 GLU A CA 5
ATOM 3750 C C . GLU A 1 11 ? 0.685 5.629 7.404 1.00 0.00 11 GLU A C 5
ATOM 3751 O O . GLU A 1 11 ? 0.637 4.436 7.708 1.00 0.00 11 GLU A O 5
ATOM 3763 N N . ALA A 1 12 ? 0.008 6.144 6.384 1.00 0.00 12 ALA A N 5
ATOM 3764 C CA . ALA A 1 12 ? -0.793 5.308 5.498 1.00 0.00 12 ALA A CA 5
ATOM 3765 C C . ALA A 1 12 ? 0.076 4.310 4.746 1.00 0.00 12 ALA A C 5
ATOM 3766 O O . ALA A 1 12 ? -0.290 3.144 4.594 1.00 0.00 12 ALA A O 5
ATOM 3773 N N . LYS A 1 13 ? 1.230 4.773 4.277 1.00 0.00 13 LYS A N 5
ATOM 3774 C CA . LYS A 1 13 ? 2.170 3.912 3.570 1.00 0.00 13 LYS A CA 5
ATOM 3775 C C . LYS A 1 13 ? 2.718 2.825 4.486 1.00 0.00 13 LYS A C 5
ATOM 3776 O O . LYS A 1 13 ? 2.834 1.665 4.089 1.00 0.00 13 LYS A O 5
ATOM 3795 N N . GLU A 1 14 ? 3.054 3.205 5.714 1.00 0.00 14 GLU A N 5
ATOM 3796 C CA . GLU A 1 14 ? 3.601 2.266 6.685 1.00 0.00 14 GLU A CA 5
ATOM 3797 C C . GLU A 1 14 ? 2.628 1.125 6.956 1.00 0.00 14 GLU A C 5
ATOM 3798 O O . GLU A 1 14 ? 3.002 -0.046 6.906 1.00 0.00 14 GLU A O 5
ATOM 3810 N N . LYS A 1 15 ? 1.379 1.475 7.244 1.00 0.00 15 LYS A N 5
ATOM 3811 C CA . LYS A 1 15 ? 0.366 0.485 7.587 1.00 0.00 15 LYS A CA 5
ATOM 3812 C C . LYS A 1 15 ? -0.023 -0.349 6.373 1.00 0.00 15 LYS A C 5
ATOM 3813 O O . LYS A 1 15 ? -0.391 -1.516 6.502 1.00 0.00 15 LYS A O 5
ATOM 3832 N N . ALA A 1 16 ? 0.062 0.258 5.194 1.00 0.00 16 ALA A N 5
ATOM 3833 C CA . ALA A 1 16 ? -0.236 -0.442 3.950 1.00 0.00 16 ALA A CA 5
ATOM 3834 C C . ALA A 1 16 ? 0.768 -1.557 3.691 1.00 0.00 16 ALA A C 5
ATOM 3835 O O . ALA A 1 16 ? 0.389 -2.688 3.382 1.00 0.00 16 ALA A O 5
ATOM 3842 N N . ILE A 1 17 ? 2.051 -1.234 3.820 1.00 0.00 17 ILE A N 5
ATOM 3843 C CA . ILE A 1 17 ? 3.114 -2.197 3.556 1.00 0.00 17 ILE A CA 5
ATOM 3844 C C . ILE A 1 17 ? 3.290 -3.157 4.726 1.00 0.00 17 ILE A C 5
ATOM 3845 O O . ILE A 1 17 ? 3.855 -4.240 4.573 1.00 0.00 17 ILE A O 5
ATOM 3861 N N . LYS A 1 18 ? 2.802 -2.753 5.895 1.00 0.00 18 LYS A N 5
ATOM 3862 C CA . LYS A 1 18 ? 2.789 -3.627 7.062 1.00 0.00 18 LYS A CA 5
ATOM 3863 C C . LYS A 1 18 ? 1.989 -4.894 6.793 1.00 0.00 18 LYS A C 5
ATOM 3864 O O . LYS A 1 18 ? 2.484 -6.005 6.982 1.00 0.00 18 LYS A O 5
ATOM 3883 N N . ASP A 1 19 ? 0.748 -4.721 6.351 1.00 0.00 19 ASP A N 5
ATOM 3884 C CA . ASP A 1 19 ? -0.116 -5.851 6.029 1.00 0.00 19 ASP A CA 5
ATOM 3885 C C . ASP A 1 19 ? 0.436 -6.649 4.854 1.00 0.00 19 ASP A C 5
ATOM 3886 O O . ASP A 1 19 ? 0.385 -7.879 4.848 1.00 0.00 19 ASP A O 5
ATOM 3895 N N . LEU A 1 20 ? 0.963 -5.942 3.860 1.00 0.00 20 LEU A N 5
ATOM 3896 C CA . LEU A 1 20 ? 1.452 -6.577 2.643 1.00 0.00 20 LEU A CA 5
ATOM 3897 C C . LEU A 1 20 ? 2.682 -7.431 2.923 1.00 0.00 20 LEU A C 5
ATOM 3898 O O . LEU A 1 20 ? 2.876 -8.480 2.307 1.00 0.00 20 LEU A O 5
ATOM 3914 N N . LYS A 1 21 ? 3.512 -6.976 3.856 1.00 0.00 21 LYS A N 5
ATOM 3915 C CA . LYS A 1 21 ? 4.677 -7.741 4.284 1.00 0.00 21 LYS A CA 5
ATOM 3916 C C . LYS A 1 21 ? 4.269 -8.941 5.129 1.00 0.00 21 LYS A C 5
ATOM 3917 O O . LYS A 1 21 ? 4.926 -9.981 5.106 1.00 0.00 21 LYS A O 5
ATOM 3936 N N . ILE A 1 22 ? 3.179 -8.790 5.875 1.00 0.00 22 ILE A N 5
ATOM 3937 C CA . ILE A 1 22 ? 2.578 -9.909 6.591 1.00 0.00 22 ILE A CA 5
ATOM 3938 C C . ILE A 1 22 ? 2.053 -10.962 5.623 1.00 0.00 22 ILE A C 5
ATOM 3939 O O . ILE A 1 22 ? 2.179 -12.162 5.870 1.00 0.00 22 ILE A O 5
ATOM 3955 N N . TYR A 1 23 ? 1.463 -10.507 4.523 1.00 0.00 23 TYR A N 5
ATOM 3956 C CA . TYR A 1 23 ? 0.991 -11.407 3.478 1.00 0.00 23 TYR A CA 5
ATOM 3957 C C . TYR A 1 23 ? 2.157 -12.005 2.699 1.00 0.00 23 TYR A C 5
ATOM 3958 O O . TYR A 1 23 ? 2.049 -13.101 2.147 1.00 0.00 23 TYR A O 5
ATOM 3976 N N . GLY A 1 24 ? 3.269 -11.281 2.659 1.00 0.00 24 GLY A N 5
ATOM 3977 C CA . GLY A 1 24 ? 4.513 -11.816 2.120 1.00 0.00 24 GLY A CA 5
ATOM 3978 C C . GLY A 1 24 ? 4.671 -11.466 0.646 1.00 0.00 24 GLY A C 5
ATOM 3979 O O . GLY A 1 24 ? 5.264 -12.223 -0.122 1.00 0.00 24 GLY A O 5
ATOM 3983 N N . ILE A 1 25 ? 4.139 -10.312 0.258 1.00 0.00 25 ILE A N 5
ATOM 3984 C CA . ILE A 1 25 ? 4.296 -9.817 -1.105 1.00 0.00 25 ILE A CA 5
ATOM 3985 C C . ILE A 1 25 ? 5.732 -9.384 -1.372 1.00 0.00 25 ILE A C 5
ATOM 3986 O O . ILE A 1 25 ? 6.438 -8.948 -0.463 1.00 0.00 25 ILE A O 5
ATOM 4002 N N . GLY A 1 26 ? 6.158 -9.505 -2.624 1.00 0.00 26 GLY A N 5
ATOM 4003 C CA . GLY A 1 26 ? 7.515 -9.140 -3.011 1.00 0.00 26 GLY A CA 5
ATOM 4004 C C . GLY A 1 26 ? 7.752 -7.644 -2.843 1.00 0.00 26 GLY A C 5
ATOM 4005 O O . GLY A 1 26 ? 6.807 -6.858 -2.794 1.00 0.00 26 GLY A O 5
ATOM 4009 N N . GLU A 1 27 ? 9.021 -7.258 -2.754 1.00 0.00 27 GLU A N 5
ATOM 4010 C CA . GLU A 1 27 ? 9.382 -5.870 -2.490 1.00 0.00 27 GLU A CA 5
ATOM 4011 C C . GLU A 1 27 ? 8.953 -4.962 -3.635 1.00 0.00 27 GLU A C 5
ATOM 4012 O O . GLU A 1 27 ? 8.703 -3.772 -3.437 1.00 0.00 27 GLU A O 5
ATOM 4024 N N . HIS A 1 28 ? 8.869 -5.529 -4.834 1.00 0.00 28 HIS A N 5
ATOM 4025 C CA . HIS A 1 28 ? 8.380 -4.796 -5.995 1.00 0.00 28 HIS A CA 5
ATOM 4026 C C . HIS A 1 28 ? 7.059 -4.100 -5.692 1.00 0.00 28 HIS A C 5
ATOM 4027 O O . HIS A 1 28 ? 6.848 -2.951 -6.080 1.00 0.00 28 HIS A O 5
ATOM 4040 N N . TYR A 1 29 ? 6.172 -4.803 -4.997 1.00 0.00 29 TYR A N 5
ATOM 4041 C CA . TYR A 1 29 ? 4.839 -4.288 -4.712 1.00 0.00 29 TYR A CA 5
ATOM 4042 C C . TYR A 1 29 ? 4.849 -3.376 -3.492 1.00 0.00 29 TYR A C 5
ATOM 4043 O O . TYR A 1 29 ? 4.022 -2.473 -3.372 1.00 0.00 29 TYR A O 5
ATOM 4061 N N . ILE A 1 30 ? 5.790 -3.620 -2.586 1.00 0.00 30 ILE A N 5
ATOM 4062 C CA . ILE A 1 30 ? 6.011 -2.731 -1.451 1.00 0.00 30 ILE A CA 5
ATOM 4063 C C . ILE A 1 30 ? 6.495 -1.362 -1.911 1.00 0.00 30 ILE A C 5
ATOM 4064 O O . ILE A 1 30 ? 6.149 -0.340 -1.318 1.00 0.00 30 ILE A O 5
ATOM 4080 N N . LYS A 1 31 ? 7.299 -1.348 -2.969 1.00 0.00 31 LYS A N 5
ATOM 4081 C CA . LYS A 1 31 ? 7.822 -0.102 -3.517 1.00 0.00 31 LYS A CA 5
ATOM 4082 C C . LYS A 1 31 ? 6.706 0.751 -4.106 1.00 0.00 31 LYS A C 5
ATOM 4083 O O . LYS A 1 31 ? 6.751 1.980 -4.043 1.00 0.00 31 LYS A O 5
ATOM 4102 N N . LEU A 1 32 ? 5.704 0.093 -4.680 1.00 0.00 32 LEU A N 5
ATOM 4103 C CA . LEU A 1 32 ? 4.562 0.790 -5.260 1.00 0.00 32 LEU A CA 5
ATOM 4104 C C . LEU A 1 32 ? 3.907 1.713 -4.243 1.00 0.00 32 LEU A C 5
ATOM 4105 O O . LEU A 1 32 ? 3.587 2.863 -4.548 1.00 0.00 32 LEU A O 5
ATOM 4121 N N . ILE A 1 33 ? 3.707 1.206 -3.031 1.00 0.00 33 ILE A N 5
ATOM 4122 C CA . ILE A 1 33 ? 3.131 1.999 -1.953 1.00 0.00 33 ILE A CA 5
ATOM 4123 C C . ILE A 1 33 ? 4.052 3.147 -1.561 1.00 0.00 33 ILE A C 5
ATOM 4124 O O . ILE A 1 33 ? 3.602 4.275 -1.356 1.00 0.00 33 ILE A O 5
ATOM 4140 N N . GLU A 1 34 ? 5.344 2.854 -1.459 1.00 0.00 34 GLU A N 5
ATOM 4141 C CA . GLU A 1 34 ? 6.327 3.853 -1.054 1.00 0.00 34 GLU A CA 5
ATOM 4142 C C . GLU A 1 34 ? 6.429 4.973 -2.082 1.00 0.00 34 GLU A C 5
ATOM 4143 O O . GLU A 1 34 ? 6.777 6.105 -1.748 1.00 0.00 34 GLU A O 5
ATOM 4155 N N . LYS A 1 35 ? 6.124 4.649 -3.334 1.00 0.00 35 LYS A N 5
ATOM 4156 C CA . LYS A 1 35 ? 6.260 5.604 -4.427 1.00 0.00 35 LYS A CA 5
ATOM 4157 C C . LYS A 1 35 ? 4.942 6.318 -4.701 1.00 0.00 35 LYS A C 5
ATOM 4158 O O . LYS A 1 35 ? 4.833 7.097 -5.648 1.00 0.00 35 LYS A O 5
ATOM 4177 N N . ALA A 1 36 ? 3.944 6.049 -3.867 1.00 0.00 36 ALA A N 5
ATOM 4178 C CA . ALA A 1 36 ? 2.647 6.703 -3.988 1.00 0.00 36 ALA A CA 5
ATOM 4179 C C . ALA A 1 36 ? 2.745 8.188 -3.664 1.00 0.00 36 ALA A C 5
ATOM 4180 O O . ALA A 1 36 ? 3.640 8.615 -2.934 1.00 0.00 36 ALA A O 5
ATOM 4187 N N . LYS A 1 37 ? 1.821 8.970 -4.210 1.00 0.00 37 LYS A N 5
ATOM 4188 C CA . LYS A 1 37 ? 1.821 10.414 -4.008 1.00 0.00 37 LYS A CA 5
ATOM 4189 C C . LYS A 1 37 ? 0.608 10.858 -3.201 1.00 0.00 37 LYS A C 5
ATOM 4190 O O . LYS A 1 37 ? 0.473 12.033 -2.860 1.00 0.00 37 LYS A O 5
ATOM 4209 N N . GLN A 1 38 ? -0.273 9.911 -2.898 1.00 0.00 38 GLN A N 5
ATOM 4210 C CA . GLN A 1 38 ? -1.534 10.221 -2.233 1.00 0.00 38 GLN A CA 5
ATOM 4211 C C . GLN A 1 38 ? -2.059 9.019 -1.460 1.00 0.00 38 GLN A C 5
ATOM 4212 O O . GLN A 1 38 ? -1.890 7.874 -1.882 1.00 0.00 38 GLN A O 5
ATOM 4226 N N . VAL A 1 39 ? -2.698 9.284 -0.325 1.00 0.00 39 VAL A N 5
ATOM 4227 C CA . VAL A 1 39 ? -3.262 8.224 0.502 1.00 0.00 39 VAL A CA 5
ATOM 4228 C C . VAL A 1 39 ? -4.251 7.377 -0.287 1.00 0.00 39 VAL A C 5
ATOM 4229 O O . VAL A 1 39 ? -4.307 6.158 -0.125 1.00 0.00 39 VAL A O 5
ATOM 4242 N N . ALA A 1 40 ? -5.031 8.029 -1.143 1.00 0.00 40 ALA A N 5
ATOM 4243 C CA . ALA A 1 40 ? -5.934 7.325 -2.046 1.00 0.00 40 ALA A CA 5
ATOM 4244 C C . ALA A 1 40 ? -5.175 6.351 -2.937 1.00 0.00 40 ALA A C 5
ATOM 4245 O O . ALA A 1 40 ? -5.621 5.226 -3.166 1.00 0.00 40 ALA A O 5
ATOM 4252 N N . ALA A 1 41 ? -4.025 6.790 -3.440 1.00 0.00 41 ALA A N 5
ATOM 4253 C CA . ALA A 1 41 ? -3.170 5.935 -4.255 1.00 0.00 41 ALA A CA 5
ATOM 4254 C C . ALA A 1 41 ? -2.622 4.769 -3.445 1.00 0.00 41 ALA A C 5
ATOM 4255 O O . ALA A 1 41 ? -2.487 3.656 -3.952 1.00 0.00 41 ALA A O 5
ATOM 4262 N N . VAL A 1 42 ? -2.306 5.031 -2.180 1.00 0.00 42 VAL A N 5
ATOM 4263 C CA . VAL A 1 42 ? -1.842 3.986 -1.275 1.00 0.00 42 VAL A CA 5
ATOM 4264 C C . VAL A 1 42 ? -2.893 2.896 -1.106 1.00 0.00 42 VAL A C 5
ATOM 4265 O O . VAL A 1 42 ? -2.579 1.706 -1.146 1.00 0.00 42 VAL A O 5
ATOM 4278 N N . GLU A 1 43 ? -4.142 3.309 -0.918 1.00 0.00 43 GLU A N 5
ATOM 4279 C CA . GLU A 1 43 ? -5.242 2.368 -0.739 1.00 0.00 43 GLU A CA 5
ATOM 4280 C C . GLU A 1 43 ? -5.525 1.600 -2.023 1.00 0.00 43 GLU A C 5
ATOM 4281 O O . GLU A 1 43 ? -5.723 0.386 -2.002 1.00 0.00 43 GLU A O 5
ATOM 4293 N N . ASP A 1 44 ? -5.544 2.316 -3.143 1.00 0.00 44 ASP A N 5
ATOM 4294 C CA . ASP A 1 44 ? -5.823 1.706 -4.438 1.00 0.00 44 ASP A CA 5
ATOM 4295 C C . ASP A 1 44 ? -4.738 0.708 -4.822 1.00 0.00 44 ASP A C 5
ATOM 4296 O O . ASP A 1 44 ? -5.031 -0.383 -5.311 1.00 0.00 44 ASP A O 5
ATOM 4305 N N . LEU A 1 45 ? -3.485 1.088 -4.598 1.00 0.00 45 LEU A N 5
ATOM 4306 C CA . LEU A 1 45 ? -2.356 0.207 -4.873 1.00 0.00 45 LEU A CA 5
ATOM 4307 C C . LEU A 1 45 ? -2.398 -1.033 -3.991 1.00 0.00 45 LEU A 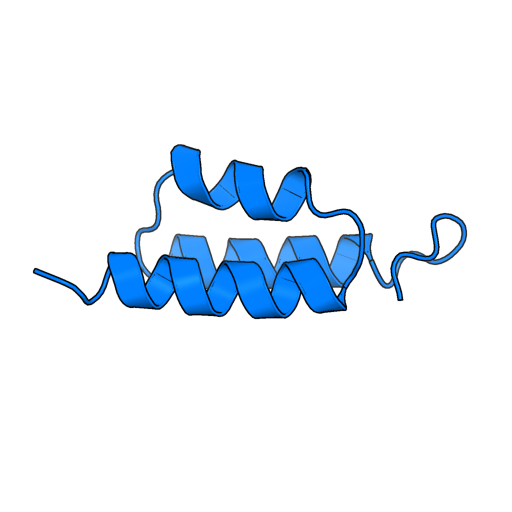C 5
ATOM 4308 O O . LEU A 1 45 ? -2.221 -2.153 -4.471 1.00 0.00 45 LEU A O 5
ATOM 4324 N N . LYS A 1 46 ? -2.632 -0.827 -2.699 1.00 0.00 46 LYS A N 5
ATOM 4325 C CA . LYS A 1 46 ? -2.695 -1.929 -1.747 1.00 0.00 46 LYS A CA 5
ATOM 4326 C C . LYS A 1 46 ? -3.705 -2.982 -2.189 1.00 0.00 46 LYS A C 5
ATOM 4327 O O . LYS A 1 46 ? -3.446 -4.181 -2.094 1.00 0.00 46 LYS A O 5
ATOM 4346 N N . ASP A 1 47 ? -4.855 -2.524 -2.671 1.00 0.00 47 ASP A N 5
ATOM 4347 C CA . ASP A 1 47 ? -5.896 -3.425 -3.153 1.00 0.00 47 ASP A CA 5
ATOM 4348 C C . ASP A 1 47 ? -5.437 -4.182 -4.393 1.00 0.00 47 ASP A C 5
ATOM 4349 O O . ASP A 1 47 ? -5.614 -5.396 -4.492 1.00 0.00 47 ASP A O 5
ATOM 4358 N N . GLU A 1 48 ? -4.847 -3.458 -5.338 1.00 0.00 48 GLU A N 5
ATOM 4359 C CA . GLU A 1 48 ? -4.346 -4.064 -6.567 1.00 0.00 48 GLU A CA 5
ATOM 4360 C C . GLU A 1 48 ? -3.204 -5.028 -6.280 1.00 0.00 48 GLU A C 5
ATOM 4361 O O . GLU A 1 48 ? -3.016 -6.014 -6.993 1.00 0.00 48 GLU A O 5
ATOM 4373 N N . ILE A 1 49 ? -2.439 -4.738 -5.232 1.00 0.00 49 ILE A N 5
ATOM 4374 C CA . ILE A 1 49 ? -1.355 -5.616 -4.809 1.00 0.00 49 ILE A CA 5
ATOM 4375 C C . ILE A 1 49 ? -1.893 -6.913 -4.220 1.00 0.00 49 ILE A C 5
ATOM 4376 O O . ILE A 1 49 ? -1.337 -7.988 -4.447 1.00 0.00 49 ILE A O 5
ATOM 4392 N N . LEU A 1 50 ? -2.980 -6.807 -3.462 1.00 0.00 50 LEU A N 5
ATOM 4393 C CA . LEU A 1 50 ? -3.634 -7.980 -2.893 1.00 0.00 50 LEU A CA 5
ATOM 4394 C C . LEU A 1 50 ? -4.301 -8.818 -3.978 1.00 0.00 50 LEU A C 5
ATOM 4395 O O . LEU A 1 50 ? -4.469 -10.028 -3.824 1.00 0.00 50 LEU A O 5
ATOM 4411 N N . LYS A 1 51 ? -4.680 -8.167 -5.072 1.00 0.00 51 LYS A N 5
ATOM 4412 C CA . LYS A 1 51 ? -5.177 -8.871 -6.248 1.00 0.00 51 LYS A CA 5
ATOM 4413 C C . LYS A 1 51 ? -4.067 -9.666 -6.925 1.00 0.00 51 LYS A C 5
ATOM 4414 O O . LYS A 1 51 ? -4.284 -10.791 -7.375 1.00 0.00 51 LYS A O 5
ATOM 4433 N N . ALA A 1 52 ? -2.880 -9.074 -6.993 1.00 0.00 52 ALA A N 5
ATOM 4434 C CA . ALA A 1 52 ? -1.696 -9.786 -7.460 1.00 0.00 52 ALA A CA 5
ATOM 4435 C C . ALA A 1 52 ? -1.303 -10.895 -6.494 1.00 0.00 52 ALA A C 5
ATOM 4436 O O . ALA A 1 52 ? -0.830 -11.954 -6.907 1.00 0.00 52 ALA A O 5
ATOM 4443 N N . HIS A 1 53 ? -1.500 -10.647 -5.204 1.00 0.00 53 HIS A N 5
ATOM 4444 C CA . HIS A 1 53 ? -1.215 -11.643 -4.179 1.00 0.00 53 HIS A CA 5
ATOM 4445 C C . HIS A 1 53 ? -2.225 -12.782 -4.222 1.00 0.00 53 HIS A C 5
ATOM 4446 O O . HIS A 1 53 ? -1.952 -13.886 -3.747 1.00 0.00 53 HIS A O 5
ATOM 4459 N N . ASP A 1 54 ? -3.392 -12.511 -4.796 1.00 0.00 54 ASP A N 5
ATOM 4460 C CA . ASP A 1 54 ? -4.498 -13.460 -4.770 1.00 0.00 54 ASP A CA 5
ATOM 4461 C C . ASP A 1 54 ? -5.059 -13.614 -3.363 1.00 0.00 54 ASP A C 5
ATOM 4462 O O . ASP A 1 54 ? -5.538 -14.685 -2.988 1.00 0.00 54 ASP A O 5
ATOM 4471 N N . ARG A 1 55 ? -4.998 -12.538 -2.585 1.00 0.00 55 ARG A N 5
ATOM 4472 C CA . ARG A 1 55 ? -5.612 -12.512 -1.264 1.00 0.00 55 ARG A CA 5
ATOM 4473 C C . ARG A 1 55 ? -6.827 -11.595 -1.238 1.00 0.00 55 ARG A C 5
ATOM 4474 O O . ARG A 1 55 ? -7.684 -11.707 -0.360 1.00 0.00 55 ARG A O 5
ATOM 4495 N N . PHE A 1 56 ? -6.898 -10.688 -2.206 1.00 0.00 56 PHE A N 5
ATOM 4496 C CA . PHE A 1 56 ? -8.031 -9.777 -2.322 1.00 0.00 56 PHE A CA 5
ATOM 4497 C C . PHE A 1 56 ? -9.353 -10.533 -2.265 1.00 0.00 56 PHE A C 5
ATOM 4498 O O . PHE A 1 56 ? -9.801 -10.878 -1.207 1.00 0.00 56 PHE A O 5
ATOM 4516 N N . ASN A 1 1 ? -8.522 14.980 0.866 1.00 0.00 1 ASN A N 6
ATOM 4517 C CA . ASN A 1 1 ? -7.407 14.096 1.181 1.00 0.00 1 ASN A CA 6
ATOM 4518 C C . ASN A 1 1 ? -6.574 13.797 -0.059 1.00 0.00 1 ASN A C 6
ATOM 4519 O O . ASN A 1 1 ? -7.084 13.813 -1.179 1.00 0.00 1 ASN A O 6
ATOM 4532 N N . GLY A 1 2 ? -5.290 13.524 0.148 1.00 0.00 2 GLY A N 6
ATOM 4533 C CA . GLY A 1 2 ? -4.384 13.219 -0.953 1.00 0.00 2 GLY A CA 6
ATOM 4534 C C . GLY A 1 2 ? -3.686 14.475 -1.456 1.00 0.00 2 GLY A C 6
ATOM 4535 O O . GLY A 1 2 ? -3.213 14.521 -2.591 1.00 0.00 2 GLY A O 6
ATOM 4539 N N . ASP A 1 3 ? -3.624 15.493 -0.605 1.00 0.00 3 ASP A N 6
ATOM 4540 C CA . ASP A 1 3 ? -2.976 16.750 -0.958 1.00 0.00 3 ASP A CA 6
ATOM 4541 C C . ASP A 1 3 ? -1.461 16.594 -1.007 1.00 0.00 3 ASP A C 6
ATOM 4542 O O . ASP A 1 3 ? -0.904 15.665 -0.419 1.00 0.00 3 ASP A O 6
ATOM 4551 N N . LYS A 1 4 ? -0.799 17.507 -1.708 1.00 0.00 4 LYS A N 6
ATOM 4552 C CA . LYS A 1 4 ? 0.658 17.529 -1.755 1.00 0.00 4 LYS A CA 6
ATOM 4553 C C . LYS A 1 4 ? 1.251 17.740 -0.367 1.00 0.00 4 LYS A C 6
ATOM 4554 O O . LYS A 1 4 ? 1.074 18.796 0.240 1.00 0.00 4 LYS A O 6
ATOM 4573 N N . GLY A 1 5 ? 1.954 16.728 0.130 1.00 0.00 5 GLY A N 6
ATOM 4574 C CA . GLY A 1 5 ? 2.501 16.766 1.481 1.00 0.00 5 GLY A CA 6
ATOM 4575 C C . GLY A 1 5 ? 1.467 16.323 2.508 1.00 0.00 5 GLY A C 6
ATOM 4576 O O . GLY A 1 5 ? 1.515 16.732 3.668 1.00 0.00 5 GLY A O 6
ATOM 4580 N N . TYR A 1 6 ? 0.531 15.485 2.073 1.00 0.00 6 TYR A N 6
ATOM 4581 C CA . TYR A 1 6 ? -0.548 15.027 2.940 1.00 0.00 6 TYR A CA 6
ATOM 4582 C C . TYR A 1 6 ? -0.003 14.443 4.237 1.00 0.00 6 TYR A C 6
ATOM 4583 O O . TYR A 1 6 ? 0.778 13.492 4.222 1.00 0.00 6 TYR A O 6
ATOM 4601 N N . ASN A 1 7 ? -0.419 15.021 5.360 1.00 0.00 7 ASN A N 6
ATOM 4602 C CA . ASN A 1 7 ? -0.052 14.500 6.671 1.00 0.00 7 ASN A CA 6
ATOM 4603 C C . ASN A 1 7 ? -0.802 13.211 6.982 1.00 0.00 7 ASN A C 6
ATOM 4604 O O . ASN A 1 7 ? -2.027 13.155 6.879 1.00 0.00 7 ASN A O 6
ATOM 4615 N N . GLY A 1 8 ? -0.060 12.178 7.364 1.00 0.00 8 GLY A N 6
ATOM 4616 C CA . GLY A 1 8 ? -0.640 10.859 7.589 1.00 0.00 8 GLY A CA 6
ATOM 4617 C C . GLY A 1 8 ? -0.412 9.945 6.392 1.00 0.00 8 GLY A C 6
ATOM 4618 O O . GLY A 1 8 ? -0.788 8.774 6.413 1.00 0.00 8 GLY A O 6
ATOM 4622 N N . LEU A 1 9 ? 0.206 10.488 5.348 1.00 0.00 9 LEU A N 6
ATOM 4623 C CA . LEU A 1 9 ? 0.524 9.710 4.157 1.00 0.00 9 LEU A CA 6
ATOM 4624 C C . LEU A 1 9 ? 1.530 8.610 4.470 1.00 0.00 9 LEU A C 6
ATOM 4625 O O . LEU A 1 9 ? 1.341 7.456 4.085 1.00 0.00 9 LEU A O 6
ATOM 4641 N N . ALA A 1 10 ? 2.599 8.974 5.170 1.00 0.00 10 ALA A N 6
ATOM 4642 C CA . ALA A 1 10 ? 3.623 8.012 5.560 1.00 0.00 10 ALA A CA 6
ATOM 4643 C C . ALA A 1 10 ? 3.050 6.937 6.475 1.00 0.00 10 ALA A C 6
ATOM 4644 O O . ALA A 1 10 ? 3.461 5.778 6.420 1.00 0.00 10 ALA A O 6
ATOM 4651 N N . GLU A 1 11 ? 2.099 7.329 7.316 1.00 0.00 11 GLU A N 6
ATOM 4652 C CA . GLU A 1 11 ? 1.423 6.389 8.201 1.00 0.00 11 GLU A CA 6
ATOM 4653 C C . GLU A 1 11 ? 0.566 5.408 7.412 1.00 0.00 11 GLU A C 6
ATOM 4654 O O . GLU A 1 11 ? 0.518 4.218 7.724 1.00 0.00 11 GLU A O 6
ATOM 4666 N N . ALA A 1 12 ? -0.111 5.914 6.387 1.00 0.00 12 ALA A N 6
ATOM 4667 C CA . ALA A 1 12 ? -0.903 5.071 5.500 1.00 0.00 12 ALA A CA 6
ATOM 4668 C C . ALA A 1 12 ? -0.018 4.100 4.728 1.00 0.00 12 ALA A C 6
ATOM 4669 O O . ALA A 1 12 ? -0.381 2.941 4.525 1.00 0.00 12 ALA A O 6
ATOM 4676 N N . LYS A 1 13 ? 1.144 4.580 4.299 1.00 0.00 13 LYS A N 6
ATOM 4677 C CA . LYS A 1 13 ? 2.113 3.737 3.609 1.00 0.00 13 LYS A CA 6
ATOM 4678 C C . LYS A 1 13 ? 2.662 2.659 4.536 1.00 0.00 13 LYS A C 6
ATOM 4679 O O . LYS A 1 13 ? 2.881 1.522 4.118 1.00 0.00 13 LYS A O 6
ATOM 4698 N N . GLU A 1 14 ? 2.883 3.023 5.794 1.00 0.00 14 GLU A N 6
ATOM 4699 C CA . GLU A 1 14 ? 3.371 2.077 6.791 1.00 0.00 14 GLU A CA 6
ATOM 4700 C C . GLU A 1 14 ? 2.369 0.954 7.022 1.00 0.00 14 GLU A C 6
ATOM 4701 O O . GLU A 1 14 ? 2.738 -0.219 7.078 1.00 0.00 14 GLU A O 6
ATOM 4713 N N . LYS A 1 15 ? 1.098 1.320 7.155 1.00 0.00 15 LYS A N 6
ATOM 4714 C CA . LYS A 1 15 ? 0.045 0.347 7.420 1.00 0.00 15 LYS A CA 6
ATOM 4715 C C . LYS A 1 15 ? -0.184 -0.557 6.215 1.00 0.00 15 LYS A C 6
ATOM 4716 O O . LYS A 1 15 ? -0.393 -1.762 6.362 1.00 0.00 15 LYS A O 6
ATOM 4735 N N . ALA A 1 16 ? -0.145 0.030 5.025 1.00 0.00 16 ALA A N 6
ATOM 4736 C CA . ALA A 1 16 ? -0.315 -0.728 3.790 1.00 0.00 16 ALA A CA 6
ATOM 4737 C C . ALA A 1 16 ? 0.824 -1.719 3.591 1.00 0.00 16 ALA A C 6
ATOM 4738 O O . ALA A 1 16 ? 0.595 -2.884 3.260 1.00 0.00 16 ALA A O 6
ATOM 4745 N N . ILE A 1 17 ? 2.051 -1.253 3.796 1.00 0.00 17 ILE A N 6
ATOM 4746 C CA . ILE A 1 17 ? 3.228 -2.099 3.639 1.00 0.00 17 ILE A CA 6
ATOM 4747 C C . ILE A 1 17 ? 3.301 -3.149 4.740 1.00 0.00 17 ILE A C 6
ATOM 4748 O O . ILE A 1 17 ? 3.742 -4.276 4.507 1.00 0.00 17 ILE A O 6
ATOM 4764 N N . LYS A 1 18 ? 2.869 -2.773 5.938 1.00 0.00 18 LYS A N 6
ATOM 4765 C CA . LYS A 1 18 ? 2.828 -3.701 7.063 1.00 0.00 18 LYS A CA 6
ATOM 4766 C C . LYS A 1 18 ? 2.061 -4.967 6.705 1.00 0.00 18 LYS A C 6
ATOM 4767 O O . LYS A 1 18 ? 2.555 -6.078 6.895 1.00 0.00 18 LYS A O 6
ATOM 4786 N N . ASP A 1 19 ? 0.850 -4.793 6.186 1.00 0.00 19 ASP A N 6
ATOM 4787 C CA . ASP A 1 19 ? 0.018 -5.922 5.787 1.00 0.00 19 ASP A CA 6
ATOM 4788 C C . ASP A 1 19 ? 0.656 -6.699 4.643 1.00 0.00 19 ASP A C 6
ATOM 4789 O O . ASP A 1 19 ? 0.595 -7.927 4.605 1.00 0.00 19 ASP A O 6
ATOM 4798 N N . LEU A 1 20 ? 1.269 -5.976 3.713 1.00 0.00 20 LEU A N 6
ATOM 4799 C CA . LEU A 1 20 ? 1.953 -6.599 2.584 1.00 0.00 20 LEU A CA 6
ATOM 4800 C C . LEU A 1 20 ? 3.105 -7.476 3.056 1.00 0.00 20 LEU A C 6
ATOM 4801 O O . LEU A 1 20 ? 3.363 -8.536 2.486 1.00 0.00 20 LEU A O 6
ATOM 4817 N N . LYS A 1 21 ? 3.795 -7.029 4.100 1.00 0.00 21 LYS A N 6
ATOM 4818 C CA . LYS A 1 21 ? 4.906 -7.786 4.664 1.00 0.00 21 LYS A CA 6
ATOM 4819 C C . LYS A 1 21 ? 4.408 -8.964 5.490 1.00 0.00 21 LYS A C 6
ATOM 4820 O O . LYS A 1 21 ? 5.074 -9.995 5.583 1.00 0.00 21 LYS A O 6
ATOM 4839 N N . ILE A 1 22 ? 3.233 -8.805 6.090 1.00 0.00 22 ILE A N 6
ATOM 4840 C CA . ILE A 1 22 ? 2.578 -9.901 6.794 1.00 0.00 22 ILE A CA 6
ATOM 4841 C C . ILE A 1 22 ? 2.205 -11.025 5.836 1.00 0.00 22 ILE A C 6
ATOM 4842 O O . ILE A 1 22 ? 2.320 -12.204 6.173 1.00 0.00 22 ILE A O 6
ATOM 4858 N N . TYR A 1 23 ? 1.759 -10.654 4.640 1.00 0.00 23 TYR A N 6
ATOM 4859 C CA . TYR A 1 23 ? 1.463 -11.629 3.597 1.00 0.00 23 TYR A CA 6
ATOM 4860 C C . TYR A 1 23 ? 2.740 -12.166 2.966 1.00 0.00 23 TYR A C 6
ATOM 4861 O O . TYR A 1 23 ? 2.773 -13.291 2.468 1.00 0.00 23 TYR A O 6
ATOM 4879 N N . GLY A 1 24 ? 3.793 -11.355 2.991 1.00 0.00 24 GLY A N 6
ATOM 4880 C CA . GLY A 1 24 ? 5.102 -11.784 2.512 1.00 0.00 24 GLY A CA 6
ATOM 4881 C C . GLY A 1 24 ? 5.267 -11.496 1.025 1.00 0.00 24 GLY A C 6
ATOM 4882 O O . GLY A 1 24 ? 5.937 -12.241 0.310 1.00 0.00 24 GLY A O 6
ATOM 4886 N N . ILE A 1 25 ? 4.651 -10.412 0.566 1.00 0.00 25 ILE A N 6
ATOM 4887 C CA . ILE A 1 25 ? 4.716 -10.032 -0.841 1.00 0.00 25 ILE A CA 6
ATOM 4888 C C . ILE A 1 25 ? 6.109 -9.542 -1.215 1.00 0.00 25 ILE A C 6
ATOM 4889 O O . ILE A 1 25 ? 6.849 -9.041 -0.368 1.00 0.00 25 ILE A O 6
ATOM 4905 N N . GLY A 1 26 ? 6.461 -9.688 -2.487 1.00 0.00 26 GLY A N 6
ATOM 4906 C CA . GLY A 1 26 ? 7.758 -9.240 -2.980 1.00 0.00 26 GLY A CA 6
ATOM 4907 C C . GLY A 1 26 ? 7.923 -7.736 -2.809 1.00 0.00 26 GLY A C 6
ATOM 4908 O O . GLY A 1 26 ? 6.942 -6.992 -2.794 1.00 0.00 26 GLY A O 6
ATOM 4912 N N . GLU A 1 27 ? 9.169 -7.293 -2.679 1.00 0.00 27 GLU A N 6
ATOM 4913 C CA . GLU A 1 27 ? 9.459 -5.892 -2.404 1.00 0.00 27 GLU A CA 6
ATOM 4914 C C . GLU A 1 27 ? 9.025 -5.002 -3.563 1.00 0.00 27 GLU A C 6
ATOM 4915 O O . GLU A 1 27 ? 8.774 -3.810 -3.383 1.00 0.00 27 GLU A O 6
ATOM 4927 N N . HIS A 1 28 ? 8.939 -5.589 -4.752 1.00 0.00 28 HIS A N 6
ATOM 4928 C CA . HIS A 1 28 ? 8.458 -4.870 -5.926 1.00 0.00 28 HIS A CA 6
ATOM 4929 C C . HIS A 1 28 ? 7.142 -4.159 -5.637 1.00 0.00 28 HIS A C 6
ATOM 4930 O O . HIS A 1 28 ? 6.941 -3.016 -6.047 1.00 0.00 28 HIS A O 6
ATOM 4943 N N . TYR A 1 29 ? 6.250 -4.841 -4.929 1.00 0.00 29 TYR A N 6
ATOM 4944 C CA . TYR A 1 29 ? 4.917 -4.314 -4.665 1.00 0.00 29 TYR A CA 6
ATOM 4945 C C . TYR A 1 29 ? 4.917 -3.396 -3.449 1.00 0.00 29 TYR A C 6
ATOM 4946 O O . TYR A 1 29 ? 4.090 -2.490 -3.342 1.00 0.00 29 TYR A O 6
ATOM 4964 N N . ILE A 1 30 ? 5.850 -3.636 -2.534 1.00 0.00 30 ILE A N 6
ATOM 4965 C CA . ILE A 1 30 ? 6.075 -2.731 -1.414 1.00 0.00 30 ILE A CA 6
ATOM 4966 C C . ILE A 1 30 ? 6.568 -1.371 -1.893 1.00 0.00 30 ILE A C 6
ATOM 4967 O O . ILE A 1 30 ? 6.203 -0.336 -1.335 1.00 0.00 30 ILE A O 6
ATOM 4983 N N . LYS A 1 31 ? 7.399 -1.381 -2.930 1.00 0.00 31 LYS A N 6
ATOM 4984 C CA . LYS A 1 31 ? 7.934 -0.148 -3.494 1.00 0.00 31 LYS A CA 6
ATOM 4985 C C . LYS A 1 31 ? 6.833 0.692 -4.127 1.00 0.00 31 LYS A C 6
ATOM 4986 O O . LYS A 1 31 ? 6.893 1.922 -4.118 1.00 0.00 31 LYS A O 6
ATOM 5005 N N . LEU A 1 32 ? 5.826 0.021 -4.678 1.00 0.00 32 LEU A N 6
ATOM 5006 C CA . LEU A 1 32 ? 4.686 0.704 -5.276 1.00 0.00 32 LEU A CA 6
ATOM 5007 C C . LEU A 1 32 ? 4.001 1.618 -4.267 1.00 0.00 32 LEU A C 6
ATOM 5008 O O . LEU A 1 32 ? 3.656 2.757 -4.581 1.00 0.00 32 LEU A O 6
ATOM 5024 N N . ILE A 1 33 ? 3.806 1.112 -3.054 1.00 0.00 33 ILE A N 6
ATOM 5025 C CA . ILE A 1 33 ? 3.222 1.903 -1.979 1.00 0.00 33 ILE A CA 6
ATOM 5026 C C . ILE A 1 33 ? 4.140 3.051 -1.577 1.00 0.00 33 ILE A C 6
ATOM 5027 O O . ILE A 1 33 ? 3.682 4.163 -1.317 1.00 0.00 33 ILE A O 6
ATOM 5043 N N . GLU A 1 34 ? 5.439 2.774 -1.530 1.00 0.00 34 GLU A N 6
ATOM 5044 C CA . GLU A 1 34 ? 6.426 3.785 -1.169 1.00 0.00 34 GLU A CA 6
ATOM 5045 C C . GLU A 1 34 ? 6.459 4.912 -2.193 1.00 0.00 34 GLU A C 6
ATOM 5046 O O . GLU A 1 34 ? 6.734 6.063 -1.854 1.00 0.00 34 GLU A O 6
ATOM 5058 N N . LYS A 1 35 ? 6.180 4.574 -3.447 1.00 0.00 35 LYS A N 6
ATOM 5059 C CA . LYS A 1 35 ? 6.309 5.526 -4.544 1.00 0.00 35 LYS A CA 6
ATOM 5060 C C . LYS A 1 35 ? 4.990 6.243 -4.809 1.00 0.00 35 LYS A C 6
ATOM 5061 O O . LYS A 1 35 ? 4.873 7.014 -5.761 1.00 0.00 35 LYS A O 6
ATOM 5080 N N . ALA A 1 36 ? 4.001 5.983 -3.960 1.00 0.00 36 ALA A N 6
ATOM 5081 C CA . ALA A 1 36 ? 2.717 6.667 -4.050 1.00 0.00 36 ALA A CA 6
ATOM 5082 C C . ALA A 1 36 ? 2.848 8.140 -3.686 1.00 0.00 36 ALA A C 6
ATOM 5083 O O . ALA A 1 36 ? 3.754 8.528 -2.947 1.00 0.00 36 ALA A O 6
ATOM 5090 N N . LYS A 1 37 ? 1.941 8.957 -4.209 1.00 0.00 37 LYS A N 6
ATOM 5091 C CA . LYS A 1 37 ? 1.990 10.398 -3.989 1.00 0.00 37 LYS A CA 6
ATOM 5092 C C . LYS A 1 37 ? 0.786 10.874 -3.187 1.00 0.00 37 LYS A C 6
ATOM 5093 O O . LYS A 1 37 ? 0.817 11.942 -2.578 1.00 0.00 37 LYS A O 6
ATOM 5112 N N . GLN A 1 38 ? -0.276 10.075 -3.193 1.00 0.00 38 GLN A N 6
ATOM 5113 C CA . GLN A 1 38 ? -1.501 10.423 -2.484 1.00 0.00 38 GLN A CA 6
ATOM 5114 C C . GLN A 1 38 ? -1.935 9.303 -1.549 1.00 0.00 38 GLN A C 6
ATOM 5115 O O . GLN A 1 38 ? -1.622 8.134 -1.777 1.00 0.00 38 GLN A O 6
ATOM 5129 N N . VAL A 1 39 ? -2.658 9.665 -0.495 1.00 0.00 39 VAL A N 6
ATOM 5130 C CA . VAL A 1 39 ? -3.208 8.683 0.432 1.00 0.00 39 VAL A CA 6
ATOM 5131 C C . VAL A 1 39 ? -4.263 7.817 -0.245 1.00 0.00 39 VAL A C 6
ATOM 5132 O O . VAL A 1 39 ? -4.481 6.670 0.143 1.00 0.00 39 VAL A O 6
ATOM 5145 N N . ALA A 1 40 ? -4.916 8.375 -1.259 1.00 0.00 40 ALA A N 6
ATOM 5146 C CA . ALA A 1 40 ? -5.823 7.604 -2.102 1.00 0.00 40 ALA A CA 6
ATOM 5147 C C . ALA A 1 40 ? -5.058 6.630 -2.988 1.00 0.00 40 ALA A C 6
ATOM 5148 O O . ALA A 1 40 ? -5.512 5.512 -3.235 1.00 0.00 40 ALA A O 6
ATOM 5155 N N . ALA A 1 41 ? -3.894 7.060 -3.464 1.00 0.00 41 ALA A N 6
ATOM 5156 C CA . ALA A 1 41 ? -3.040 6.208 -4.283 1.00 0.00 41 ALA A CA 6
ATOM 5157 C C . ALA A 1 41 ? -2.524 5.017 -3.488 1.00 0.00 41 ALA A C 6
ATOM 5158 O O . ALA A 1 41 ? -2.405 3.910 -4.015 1.00 0.00 41 ALA A O 6
ATOM 5165 N N . VAL A 1 42 ? -2.220 5.248 -2.215 1.00 0.00 42 VAL A N 6
ATOM 5166 C CA . VAL A 1 42 ? -1.780 4.179 -1.326 1.00 0.00 42 VAL A CA 6
ATOM 5167 C C . VAL A 1 42 ? -2.848 3.103 -1.188 1.00 0.00 42 VAL A C 6
ATOM 5168 O O . VAL A 1 42 ? -2.556 1.910 -1.276 1.00 0.00 42 VAL A O 6
ATOM 5181 N N . GLU A 1 43 ? -4.088 3.530 -0.971 1.00 0.00 43 GLU A N 6
ATOM 5182 C CA . GLU A 1 43 ? -5.198 2.601 -0.798 1.00 0.00 43 GLU A CA 6
ATOM 5183 C C . GLU A 1 43 ? -5.538 1.899 -2.106 1.00 0.00 43 GLU A C 6
ATOM 5184 O O . GLU A 1 43 ? -5.806 0.697 -2.125 1.00 0.00 43 GLU A O 6
ATOM 5196 N N . ASP A 1 44 ? -5.526 2.655 -3.198 1.00 0.00 44 ASP A N 6
ATOM 5197 C CA . ASP A 1 44 ? -5.832 2.106 -4.514 1.00 0.00 44 ASP A CA 6
ATOM 5198 C C . ASP A 1 44 ? -4.797 1.070 -4.933 1.00 0.00 44 ASP A C 6
ATOM 5199 O O . ASP A 1 44 ? -5.138 0.030 -5.495 1.00 0.00 44 ASP A O 6
ATOM 5208 N N . LEU A 1 45 ? -3.531 1.362 -4.655 1.00 0.00 45 LEU A N 6
ATOM 5209 C CA . LEU A 1 45 ? -2.450 0.419 -4.922 1.00 0.00 45 LEU A CA 6
ATOM 5210 C C . LEU A 1 45 ? -2.583 -0.829 -4.058 1.00 0.00 45 LEU A C 6
ATOM 5211 O O . LEU A 1 45 ? -2.520 -1.952 -4.559 1.00 0.00 45 LEU A O 6
ATOM 5227 N N . LYS A 1 46 ? -2.766 -0.626 -2.758 1.00 0.00 46 LYS A N 6
ATOM 5228 C CA . LYS A 1 46 ? -2.835 -1.732 -1.812 1.00 0.00 46 LYS A CA 6
ATOM 5229 C C . LYS A 1 46 ? -3.864 -2.767 -2.249 1.00 0.00 46 LYS A C 6
ATOM 5230 O O . LYS A 1 46 ? -3.593 -3.968 -2.243 1.00 0.00 46 LYS A O 6
ATOM 5249 N N . ASP A 1 47 ? -5.046 -2.295 -2.627 1.00 0.00 47 ASP A N 6
ATOM 5250 C CA . ASP A 1 47 ? -6.143 -3.182 -2.997 1.00 0.00 47 ASP A CA 6
ATOM 5251 C C . ASP A 1 47 ? -5.788 -4.016 -4.220 1.00 0.00 47 ASP A C 6
ATOM 5252 O O . ASP A 1 47 ? -5.947 -5.237 -4.218 1.00 0.00 47 ASP A O 6
ATOM 5261 N N . GLU A 1 48 ? -5.305 -3.351 -5.264 1.00 0.00 48 GLU A N 6
ATOM 5262 C CA . GLU A 1 48 ? -4.985 -4.022 -6.519 1.00 0.00 48 GLU A CA 6
ATOM 5263 C C . GLU A 1 48 ? -3.749 -4.902 -6.374 1.00 0.00 48 GLU A C 6
ATOM 5264 O O . GLU A 1 48 ? -3.634 -5.938 -7.027 1.00 0.00 48 GLU A O 6
ATOM 5276 N N . ILE A 1 49 ? -2.829 -4.481 -5.513 1.00 0.00 49 ILE A N 6
ATOM 5277 C CA . ILE A 1 49 ? -1.644 -5.276 -5.210 1.00 0.00 49 ILE A CA 6
ATOM 5278 C C . ILE A 1 49 ? -2.019 -6.582 -4.520 1.00 0.00 49 ILE A C 6
ATOM 5279 O O . ILE A 1 49 ? -1.505 -7.646 -4.863 1.00 0.00 49 ILE A O 6
ATOM 5295 N N . LEU A 1 50 ? -2.920 -6.494 -3.547 1.00 0.00 50 LEU A N 6
ATOM 5296 C CA . LEU A 1 50 ? -3.376 -7.671 -2.817 1.00 0.00 50 LEU A CA 6
ATOM 5297 C C . LEU A 1 50 ? -4.137 -8.624 -3.730 1.00 0.00 50 LEU A C 6
ATOM 5298 O O . LEU A 1 50 ? -4.050 -9.843 -3.581 1.00 0.00 50 LEU A O 6
ATOM 5314 N N . LYS A 1 51 ? -4.883 -8.062 -4.674 1.00 0.00 51 LYS A N 6
ATOM 5315 C CA . LYS A 1 51 ? -5.591 -8.860 -5.668 1.00 0.00 51 LYS A CA 6
ATOM 5316 C C . LYS A 1 51 ? -4.619 -9.649 -6.535 1.00 0.00 51 LYS A C 6
ATOM 5317 O O . LYS A 1 51 ? -4.839 -10.826 -6.818 1.00 0.00 51 LYS A O 6
ATOM 5336 N N . ALA A 1 52 ? -3.542 -8.993 -6.954 1.00 0.00 52 ALA A N 6
ATOM 5337 C CA . ALA A 1 52 ? -2.491 -9.655 -7.719 1.00 0.00 52 ALA A CA 6
ATOM 5338 C C . ALA A 1 52 ? -1.791 -10.720 -6.885 1.00 0.00 52 ALA A C 6
ATOM 5339 O O . ALA A 1 52 ? -1.391 -11.764 -7.403 1.00 0.00 52 ALA A O 6
ATOM 5346 N N . HIS A 1 53 ? -1.646 -10.453 -5.592 1.00 0.00 53 HIS A N 6
ATOM 5347 C CA . HIS A 1 53 ? -0.983 -11.383 -4.687 1.00 0.00 53 HIS A CA 6
ATOM 5348 C C . HIS A 1 53 ? -1.886 -12.565 -4.355 1.00 0.00 53 HIS A C 6
ATOM 5349 O O . HIS A 1 53 ? -1.422 -13.592 -3.860 1.00 0.00 53 HIS A O 6
ATOM 5362 N N . ASP A 1 54 ? -3.176 -12.413 -4.632 1.00 0.00 54 ASP A N 6
ATOM 5363 C CA . ASP A 1 54 ? -4.171 -13.389 -4.201 1.00 0.00 54 ASP A CA 6
ATOM 5364 C C . ASP A 1 54 ? -4.278 -13.434 -2.683 1.00 0.00 54 ASP A C 6
ATOM 5365 O O . ASP A 1 54 ? -4.389 -14.508 -2.091 1.00 0.00 54 ASP A O 6
ATOM 5374 N N . ARG A 1 55 ? -4.243 -12.263 -2.057 1.00 0.00 55 ARG A N 6
ATOM 5375 C CA . ARG A 1 55 ? -4.390 -12.163 -0.609 1.00 0.00 55 ARG A CA 6
ATOM 5376 C C . ARG A 1 55 ? -5.463 -11.151 -0.232 1.00 0.00 55 ARG A C 6
ATOM 5377 O O . ARG A 1 55 ? -5.730 -10.925 0.948 1.00 0.00 55 ARG A O 6
ATOM 5398 N N . PHE A 1 56 ? -6.078 -10.544 -1.242 1.00 0.00 56 PHE A N 6
ATOM 5399 C CA . PHE A 1 56 ? -7.125 -9.555 -1.019 1.00 0.00 56 PHE A CA 6
ATOM 5400 C C . PHE A 1 56 ? -8.298 -10.157 -0.256 1.00 0.00 56 PHE A C 6
ATOM 5401 O O . PHE A 1 56 ? -8.236 -10.288 0.935 1.00 0.00 56 PHE A O 6
ATOM 5419 N N . ASN A 1 1 ? 4.950 0.442 14.452 1.00 0.00 1 ASN A N 7
ATOM 5420 C CA . ASN A 1 1 ? 4.244 0.847 13.242 1.00 0.00 1 ASN A CA 7
ATOM 5421 C C . ASN A 1 1 ? 2.915 0.116 13.109 1.00 0.00 1 ASN A C 7
ATOM 5422 O O . ASN A 1 1 ? 2.769 -1.016 13.568 1.00 0.00 1 ASN A O 7
ATOM 5435 N N . GLY A 1 2 ? 1.946 0.771 12.477 1.00 0.00 2 GLY A N 7
ATOM 5436 C CA . GLY A 1 2 ? 0.653 0.153 12.208 1.00 0.00 2 GLY A CA 7
ATOM 5437 C C . GLY A 1 2 ? -0.380 0.559 13.251 1.00 0.00 2 GLY A C 7
ATOM 5438 O O . GLY A 1 2 ? -1.402 -0.105 13.417 1.00 0.00 2 GLY A O 7
ATOM 5442 N N . ASP A 1 3 ? -0.107 1.656 13.950 1.00 0.00 3 ASP A N 7
ATOM 5443 C CA . ASP A 1 3 ? -1.011 2.152 14.981 1.00 0.00 3 ASP A CA 7
ATOM 5444 C C . ASP A 1 3 ? -2.231 2.824 14.368 1.00 0.00 3 ASP A C 7
ATOM 5445 O O . ASP A 1 3 ? -2.207 3.237 13.207 1.00 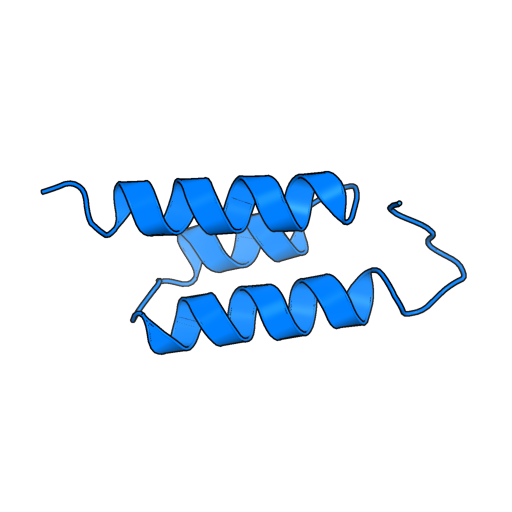0.00 3 ASP A O 7
ATOM 5454 N N . LYS A 1 4 ? -3.297 2.935 15.152 1.00 0.00 4 LYS A N 7
ATOM 5455 C CA . LYS A 1 4 ? -4.518 3.590 14.699 1.00 0.00 4 LYS A CA 7
ATOM 5456 C C . LYS A 1 4 ? -4.396 5.106 14.794 1.00 0.00 4 LYS A C 7
ATOM 5457 O O . LYS A 1 4 ? -3.621 5.628 15.596 1.00 0.00 4 LYS A O 7
ATOM 5476 N N . GLY A 1 5 ? -5.165 5.810 13.970 1.00 0.00 5 GLY A N 7
ATOM 5477 C CA . GLY A 1 5 ? -5.165 7.268 13.979 1.00 0.00 5 GLY A CA 7
ATOM 5478 C C . GLY A 1 5 ? -4.213 7.825 12.928 1.00 0.00 5 GLY A C 7
ATOM 5479 O O . GLY A 1 5 ? -3.862 9.005 12.959 1.00 0.00 5 GLY A O 7
ATOM 5483 N N . TYR A 1 6 ? -3.799 6.970 12.001 1.00 0.00 6 TYR A N 7
ATOM 5484 C CA . TYR A 1 6 ? -2.915 7.384 10.917 1.00 0.00 6 TYR A CA 7
ATOM 5485 C C . TYR A 1 6 ? -3.640 8.294 9.933 1.00 0.00 6 TYR A C 7
ATOM 5486 O O . TYR A 1 6 ? -4.591 7.877 9.272 1.00 0.00 6 TYR A O 7
ATOM 5504 N N . ASN A 1 7 ? -3.185 9.538 9.839 1.00 0.00 7 ASN A N 7
ATOM 5505 C CA . ASN A 1 7 ? -3.820 10.523 8.972 1.00 0.00 7 ASN A CA 7
ATOM 5506 C C . ASN A 1 7 ? -2.845 11.042 7.923 1.00 0.00 7 ASN A C 7
ATOM 5507 O O . ASN A 1 7 ? -3.254 11.581 6.894 1.00 0.00 7 ASN A O 7
ATOM 5518 N N . GLY A 1 8 ? -1.553 10.877 8.189 1.00 0.00 8 GLY A N 7
ATOM 5519 C CA . GLY A 1 8 ? -0.517 11.367 7.288 1.00 0.00 8 GLY A CA 7
ATOM 5520 C C . GLY A 1 8 ? -0.294 10.404 6.128 1.00 0.00 8 GLY A C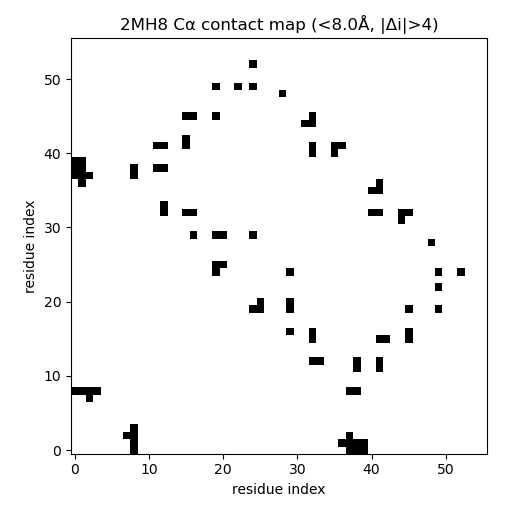 7
ATOM 5521 O O . GLY A 1 8 ? -0.731 9.254 6.171 1.00 0.00 8 GLY A O 7
ATOM 5525 N N . LEU A 1 9 ? 0.389 10.881 5.094 1.00 0.00 9 LEU A N 7
ATOM 5526 C CA . LEU A 1 9 ? 0.691 10.056 3.929 1.00 0.00 9 LEU A CA 7
ATOM 5527 C C . LEU A 1 9 ? 1.658 8.934 4.286 1.00 0.00 9 LEU A C 7
ATOM 5528 O O . LEU A 1 9 ? 1.368 7.758 4.064 1.00 0.00 9 LEU A O 7
ATOM 5544 N N . ALA A 1 10 ? 2.808 9.305 4.838 1.00 0.00 10 ALA A N 7
ATOM 5545 C CA . ALA A 1 10 ? 3.810 8.329 5.250 1.00 0.00 10 ALA A CA 7
ATOM 5546 C C . ALA A 1 10 ? 3.249 7.367 6.289 1.00 0.00 10 ALA A C 7
ATOM 5547 O O . ALA A 1 10 ? 3.591 6.185 6.304 1.00 0.00 10 ALA A O 7
ATOM 5554 N N . GLU A 1 11 ? 2.384 7.881 7.157 1.00 0.00 11 GLU A N 7
ATOM 5555 C CA . GLU A 1 11 ? 1.710 7.052 8.150 1.00 0.00 11 GLU A CA 7
ATOM 5556 C C . GLU A 1 11 ? 0.858 5.981 7.484 1.00 0.00 11 GLU A C 7
ATOM 5557 O O . GLU A 1 11 ? 0.897 4.812 7.872 1.00 0.00 11 GLU A O 7
ATOM 5569 N N . ALA A 1 12 ? 0.087 6.384 6.479 1.00 0.00 12 ALA A N 7
ATOM 5570 C CA . ALA A 1 12 ? -0.745 5.449 5.730 1.00 0.00 12 ALA A CA 7
ATOM 5571 C C . ALA A 1 12 ? 0.106 4.445 4.964 1.00 0.00 12 ALA A C 7
ATOM 5572 O O . ALA A 1 12 ? -0.261 3.278 4.834 1.00 0.00 12 ALA A O 7
ATOM 5579 N N . LYS A 1 13 ? 1.246 4.906 4.460 1.00 0.00 13 LYS A N 7
ATOM 5580 C CA . LYS A 1 13 ? 2.166 4.043 3.730 1.00 0.00 13 LYS A CA 7
ATOM 5581 C C . LYS A 1 13 ? 2.709 2.936 4.625 1.00 0.00 13 LYS A C 7
ATOM 5582 O O . LYS A 1 13 ? 2.842 1.788 4.198 1.00 0.00 13 LYS A O 7
ATOM 5601 N N . GLU A 1 14 ? 3.022 3.287 5.867 1.00 0.00 14 GLU A N 7
ATOM 5602 C CA . GLU A 1 14 ? 3.641 2.348 6.796 1.00 0.00 14 GLU A CA 7
ATOM 5603 C C . GLU A 1 14 ? 2.699 1.197 7.126 1.00 0.00 14 GLU A C 7
ATOM 5604 O O . GLU A 1 14 ? 3.104 0.035 7.140 1.00 0.00 14 GLU A O 7
ATOM 5616 N N . LYS A 1 15 ? 1.440 1.528 7.391 1.00 0.00 15 LYS A N 7
ATOM 5617 C CA . LYS A 1 15 ? 0.453 0.531 7.792 1.00 0.00 15 LYS A CA 7
ATOM 5618 C C . LYS A 1 15 ? -0.021 -0.286 6.598 1.00 0.00 15 LYS A C 7
ATOM 5619 O O . LYS A 1 15 ? -0.224 -1.495 6.702 1.00 0.00 15 LYS A O 7
ATOM 5638 N N . ALA A 1 16 ? -0.196 0.383 5.462 1.00 0.00 16 ALA A N 7
ATOM 5639 C CA . ALA A 1 16 ? -0.571 -0.293 4.226 1.00 0.00 16 ALA A CA 7
ATOM 5640 C C . ALA A 1 16 ? 0.476 -1.322 3.820 1.00 0.00 16 ALA A C 7
ATOM 5641 O O . ALA A 1 16 ? 0.144 -2.445 3.442 1.00 0.00 16 ALA A O 7
ATOM 5648 N N . ILE A 1 17 ? 1.744 -0.931 3.900 1.00 0.00 17 ILE A N 7
ATOM 5649 C CA . ILE A 1 17 ? 2.844 -1.829 3.569 1.00 0.00 17 ILE A CA 7
ATOM 5650 C C . ILE A 1 17 ? 2.988 -2.932 4.610 1.00 0.00 17 ILE A C 7
ATOM 5651 O O . ILE A 1 17 ? 3.248 -4.086 4.272 1.00 0.00 17 ILE A O 7
ATOM 5667 N N . LYS A 1 18 ? 2.815 -2.569 5.877 1.00 0.00 18 LYS A N 7
ATOM 5668 C CA . LYS A 1 18 ? 2.869 -3.538 6.965 1.00 0.00 18 LYS A CA 7
ATOM 5669 C C . LYS A 1 18 ? 1.943 -4.718 6.698 1.00 0.00 18 LYS A C 7
ATOM 5670 O O . LYS A 1 18 ? 2.352 -5.875 6.795 1.00 0.00 18 LYS A O 7
ATOM 5689 N N . ASP A 1 19 ? 0.692 -4.419 6.362 1.00 0.00 19 ASP A N 7
ATOM 5690 C CA . ASP A 1 19 ? -0.299 -5.456 6.099 1.00 0.00 19 ASP A CA 7
ATOM 5691 C C . ASP A 1 19 ? 0.118 -6.332 4.926 1.00 0.00 19 ASP A C 7
ATOM 5692 O O . ASP A 1 19 ? -0.044 -7.552 4.962 1.00 0.00 19 ASP A O 7
ATOM 5701 N N . LEU A 1 20 ? 0.656 -5.704 3.886 1.00 0.00 20 LEU A N 7
ATOM 5702 C CA . LEU A 1 20 ? 1.103 -6.427 2.701 1.00 0.00 20 LEU A CA 7
ATOM 5703 C C . LEU A 1 20 ? 2.267 -7.353 3.027 1.00 0.00 20 LEU A C 7
ATOM 5704 O O . LEU A 1 20 ? 2.365 -8.455 2.488 1.00 0.00 20 LEU A O 7
ATOM 5720 N N . LYS A 1 21 ? 3.148 -6.899 3.912 1.00 0.00 21 LYS A N 7
ATOM 5721 C CA . LYS A 1 21 ? 4.256 -7.722 4.381 1.00 0.00 21 LYS A CA 7
ATOM 5722 C C . LYS A 1 21 ? 3.754 -8.934 5.155 1.00 0.00 21 LYS A C 7
ATOM 5723 O O . LYS A 1 21 ? 4.359 -10.005 5.109 1.00 0.00 21 LYS A O 7
ATOM 5742 N N . ILE A 1 22 ? 2.646 -8.758 5.865 1.00 0.00 22 ILE A N 7
ATOM 5743 C CA . ILE A 1 22 ? 2.002 -9.863 6.567 1.00 0.00 22 ILE A CA 7
ATOM 5744 C C . ILE A 1 22 ? 1.424 -10.876 5.587 1.00 0.00 22 ILE A C 7
ATOM 5745 O O . ILE A 1 22 ? 1.507 -12.083 5.808 1.00 0.00 22 ILE A O 7
ATOM 5761 N N . TYR A 1 23 ? 0.838 -10.376 4.504 1.00 0.00 23 TYR A N 7
ATOM 5762 C CA . TYR A 1 23 ? 0.248 -11.237 3.487 1.00 0.00 23 TYR A CA 7
ATOM 5763 C C . TYR A 1 23 ? 1.321 -12.001 2.720 1.00 0.00 23 TYR A C 7
ATOM 5764 O O . TYR A 1 23 ? 1.089 -13.114 2.252 1.00 0.00 23 TYR A O 7
ATOM 5782 N N . GLY A 1 24 ? 2.497 -11.394 2.598 1.00 0.00 24 GLY A N 7
ATOM 5783 C CA . GLY A 1 24 ? 3.628 -12.041 1.946 1.00 0.00 24 GLY A CA 7
ATOM 5784 C C . GLY A 1 24 ? 3.979 -11.349 0.635 1.00 0.00 24 GLY A C 7
ATOM 5785 O O . GLY A 1 24 ? 4.513 -11.971 -0.283 1.00 0.00 24 GLY A O 7
ATOM 5789 N N . ILE A 1 25 ? 3.676 -10.058 0.554 1.00 0.00 25 ILE A N 7
ATOM 5790 C CA . ILE A 1 25 ? 3.989 -9.270 -0.633 1.00 0.00 25 ILE A CA 7
ATOM 5791 C C . ILE A 1 25 ? 5.461 -8.881 -0.662 1.00 0.00 25 ILE A C 7
ATOM 5792 O O . ILE A 1 25 ? 6.020 -8.447 0.346 1.00 0.00 25 ILE A O 7
ATOM 5808 N N . GLY A 1 26 ? 6.087 -9.039 -1.824 1.00 0.00 26 GLY A N 7
ATOM 5809 C CA . GLY A 1 26 ? 7.511 -8.766 -1.970 1.00 0.00 26 GLY A CA 7
ATOM 5810 C C . GLY A 1 26 ? 7.771 -7.276 -2.152 1.00 0.00 26 GLY A C 7
ATOM 5811 O O . GLY A 1 26 ? 6.839 -6.490 -2.320 1.00 0.00 26 GLY A O 7
ATOM 5815 N N . GLU A 1 27 ? 9.043 -6.894 -2.120 1.00 0.00 27 GLU A N 7
ATOM 5816 C CA . GLU A 1 27 ? 9.422 -5.487 -2.188 1.00 0.00 27 GLU A CA 7
ATOM 5817 C C . GLU A 1 27 ? 9.046 -4.880 -3.533 1.00 0.00 27 GLU A C 7
ATOM 5818 O O . GLU A 1 27 ? 8.790 -3.679 -3.632 1.00 0.00 27 GLU A O 7
ATOM 5830 N N . HIS A 1 28 ? 9.014 -5.714 -4.565 1.00 0.00 28 HIS A N 7
ATOM 5831 C CA . HIS A 1 28 ? 8.682 -5.257 -5.910 1.00 0.00 28 HIS A CA 7
ATOM 5832 C C . HIS A 1 28 ? 7.399 -4.437 -5.911 1.00 0.00 28 HIS A C 7
ATOM 5833 O O . HIS A 1 28 ? 7.297 -3.429 -6.611 1.00 0.00 28 HIS A O 7
ATOM 5846 N N . TYR A 1 29 ? 6.422 -4.874 -5.125 1.00 0.00 29 TYR A N 7
ATOM 5847 C CA . TYR A 1 29 ? 5.123 -4.213 -5.076 1.00 0.00 29 TYR A CA 7
ATOM 5848 C C . TYR A 1 29 ? 5.076 -3.174 -3.965 1.00 0.00 29 TYR A C 7
ATOM 5849 O O . TYR A 1 29 ? 4.393 -2.156 -4.082 1.00 0.00 29 TYR A O 7
ATOM 5867 N N . ILE A 1 30 ? 5.805 -3.435 -2.886 1.00 0.00 30 ILE A N 7
ATOM 5868 C CA . ILE A 1 30 ? 5.867 -2.511 -1.760 1.00 0.00 30 ILE A CA 7
ATOM 5869 C C . ILE A 1 30 ? 6.391 -1.148 -2.194 1.00 0.00 30 ILE A C 7
ATOM 5870 O O . ILE A 1 30 ? 5.991 -0.116 -1.655 1.00 0.00 30 ILE A O 7
ATOM 5886 N N . LYS A 1 31 ? 7.290 -1.151 -3.173 1.00 0.00 31 LYS A N 7
ATOM 5887 C CA . LYS A 1 31 ? 7.876 0.086 -3.679 1.00 0.00 31 LYS A CA 7
ATOM 5888 C C . LYS A 1 31 ? 6.809 1.005 -4.256 1.00 0.00 31 LYS A C 7
ATOM 5889 O O . LYS A 1 31 ? 6.953 2.227 -4.241 1.00 0.00 31 LYS A O 7
ATOM 5908 N N . LEU A 1 32 ? 5.735 0.411 -4.765 1.00 0.00 32 LEU A N 7
ATOM 5909 C CA . LEU A 1 32 ? 4.656 1.174 -5.381 1.00 0.00 32 LEU A CA 7
ATOM 5910 C C . LEU A 1 32 ? 4.027 2.139 -4.385 1.00 0.00 32 LEU A C 7
ATOM 5911 O O . LEU A 1 32 ? 3.864 3.325 -4.673 1.00 0.00 32 LEU A O 7
ATOM 5927 N N . ILE A 1 33 ? 3.673 1.625 -3.212 1.00 0.00 33 ILE A N 7
ATOM 5928 C CA . ILE A 1 33 ? 3.082 2.446 -2.162 1.00 0.00 33 ILE A CA 7
ATOM 5929 C C . ILE A 1 33 ? 4.082 3.464 -1.630 1.00 0.00 33 ILE A C 7
ATOM 5930 O O . ILE A 1 33 ? 3.717 4.591 -1.296 1.00 0.00 33 ILE A O 7
ATOM 5946 N N . GLU A 1 34 ? 5.347 3.060 -1.554 1.00 0.00 34 GLU A N 7
ATOM 5947 C CA . GLU A 1 34 ? 6.408 3.949 -1.096 1.00 0.00 34 GLU A CA 7
ATOM 5948 C C . GLU A 1 34 ? 6.524 5.175 -1.991 1.00 0.00 34 GLU A C 7
ATOM 5949 O O . GLU A 1 34 ? 6.905 6.255 -1.536 1.00 0.00 34 GLU A O 7
ATOM 5961 N N . LYS A 1 35 ? 6.193 5.005 -3.267 1.00 0.00 35 LYS A N 7
ATOM 5962 C CA . LYS A 1 35 ? 6.330 6.078 -4.243 1.00 0.00 35 LYS A CA 7
ATOM 5963 C C . LYS A 1 35 ? 4.996 6.771 -4.491 1.00 0.00 35 LYS A C 7
ATOM 5964 O O . LYS A 1 35 ? 4.879 7.612 -5.383 1.00 0.00 35 LYS A O 7
ATOM 5983 N N . ALA A 1 36 ? 3.993 6.414 -3.697 1.00 0.00 36 ALA A N 7
ATOM 5984 C CA . ALA A 1 36 ? 2.667 7.006 -3.824 1.00 0.00 36 ALA A CA 7
ATOM 5985 C C . ALA A 1 36 ? 2.690 8.488 -3.471 1.00 0.00 36 ALA A C 7
ATOM 5986 O O . ALA A 1 36 ? 3.487 8.926 -2.642 1.00 0.00 36 ALA A O 7
ATOM 5993 N N . LYS A 1 37 ? 1.810 9.255 -4.105 1.00 0.00 37 LYS A N 7
ATOM 5994 C CA . LYS A 1 37 ? 1.782 10.702 -3.922 1.00 0.00 37 LYS A CA 7
ATOM 5995 C C . LYS A 1 37 ? 0.633 11.120 -3.016 1.00 0.00 37 LYS A C 7
ATOM 5996 O O . LYS A 1 37 ? 0.552 12.273 -2.591 1.00 0.00 37 LYS A O 7
ATOM 6015 N N . GLN A 1 38 ? -0.256 10.177 -2.722 1.00 0.00 38 GLN A N 7
ATOM 6016 C CA . GLN A 1 38 ? -1.417 10.452 -1.883 1.00 0.00 38 GLN A CA 7
ATOM 6017 C C . GLN A 1 38 ? -1.974 9.171 -1.276 1.00 0.00 38 GLN A C 7
ATOM 6018 O O . GLN A 1 38 ? -1.717 8.074 -1.773 1.00 0.00 38 GLN A O 7
ATOM 6032 N N . VAL A 1 39 ? -2.737 9.317 -0.198 1.00 0.00 39 VAL A N 7
ATOM 6033 C CA . VAL A 1 39 ? -3.263 8.167 0.529 1.00 0.00 39 VAL A CA 7
ATOM 6034 C C . VAL A 1 39 ? -4.238 7.371 -0.329 1.00 0.00 39 VAL A C 7
ATOM 6035 O O . VAL A 1 39 ? -4.336 6.150 -0.203 1.00 0.00 39 VAL A O 7
ATOM 6048 N N . ALA A 1 40 ? -4.958 8.069 -1.200 1.00 0.00 40 ALA A N 7
ATOM 6049 C CA . ALA A 1 40 ? -5.835 7.418 -2.166 1.00 0.00 40 ALA A CA 7
ATOM 6050 C C . ALA A 1 40 ? -5.061 6.440 -3.040 1.00 0.00 40 ALA A C 7
ATOM 6051 O O . ALA A 1 40 ? -5.535 5.340 -3.327 1.00 0.00 40 ALA A O 7
ATOM 6058 N N . ALA A 1 41 ? -3.869 6.847 -3.463 1.00 0.00 41 ALA A N 7
ATOM 6059 C CA . ALA A 1 41 ? -2.993 5.977 -4.236 1.00 0.00 41 ALA A CA 7
ATOM 6060 C C . ALA A 1 41 ? -2.458 4.833 -3.383 1.00 0.00 41 ALA A C 7
ATOM 6061 O O . ALA A 1 41 ? -2.306 3.709 -3.858 1.00 0.00 41 ALA A O 7
ATOM 6068 N N . VAL A 1 42 ? -2.176 5.128 -2.118 1.00 0.00 42 VAL A N 7
ATOM 6069 C CA . VAL A 1 42 ? -1.718 4.111 -1.179 1.00 0.00 42 VAL A CA 7
ATOM 6070 C C . VAL A 1 42 ? -2.739 2.990 -1.038 1.00 0.00 42 VAL A C 7
ATOM 6071 O O . VAL A 1 42 ? -2.386 1.811 -1.054 1.00 0.00 42 VAL A O 7
ATOM 6084 N N . GLU A 1 43 ? -4.006 3.365 -0.900 1.00 0.00 43 GLU A N 7
ATOM 6085 C CA . GLU A 1 43 ? -5.075 2.394 -0.702 1.00 0.00 43 GLU A CA 7
ATOM 6086 C C . GLU A 1 43 ? -5.365 1.624 -1.983 1.00 0.00 43 GLU A C 7
ATOM 6087 O O . GLU A 1 43 ? -5.546 0.407 -1.960 1.00 0.00 43 GLU A O 7
ATOM 6099 N N . ASP A 1 44 ? -5.407 2.340 -3.101 1.00 0.00 44 ASP A N 7
ATOM 6100 C CA . ASP A 1 44 ? -5.659 1.724 -4.398 1.00 0.00 44 ASP A CA 7
ATOM 6101 C C . ASP A 1 44 ? -4.561 0.731 -4.757 1.00 0.00 44 ASP A C 7
ATOM 6102 O O . ASP A 1 44 ? -4.838 -0.373 -5.227 1.00 0.00 44 ASP A O 7
ATOM 6111 N N . LEU A 1 45 ? -3.314 1.129 -4.534 1.00 0.00 45 LEU A N 7
ATOM 6112 C CA . LEU A 1 45 ? -2.174 0.250 -4.769 1.00 0.00 45 LEU A CA 7
ATOM 6113 C C . LEU A 1 45 ? -2.197 -0.946 -3.827 1.00 0.00 45 LEU A C 7
ATOM 6114 O O . LEU A 1 45 ? -1.977 -2.083 -4.246 1.00 0.00 45 LEU A O 7
ATOM 6130 N N . LYS A 1 46 ? -2.464 -0.684 -2.553 1.00 0.00 46 LYS A N 7
ATOM 6131 C CA . LYS A 1 46 ? -2.534 -1.742 -1.551 1.00 0.00 46 LYS A CA 7
ATOM 6132 C C . LYS A 1 46 ? -3.463 -2.863 -1.997 1.00 0.00 46 LYS A C 7
ATOM 6133 O O . LYS A 1 46 ? -3.104 -4.039 -1.941 1.00 0.00 46 LYS A O 7
ATOM 6152 N N . ASP A 1 47 ? -4.659 -2.492 -2.442 1.00 0.00 47 ASP A N 7
ATOM 6153 C CA . ASP A 1 47 ? -5.665 -3.469 -2.841 1.00 0.00 47 ASP A CA 7
ATOM 6154 C C . ASP A 1 47 ? -5.232 -4.226 -4.089 1.00 0.00 47 ASP A C 7
ATOM 6155 O O . ASP A 1 47 ? -5.282 -5.455 -4.130 1.00 0.00 47 ASP A O 7
ATOM 6164 N N . GLU A 1 48 ? -4.806 -3.485 -5.107 1.00 0.00 48 GLU A N 7
ATOM 6165 C CA . GLU A 1 48 ? -4.428 -4.081 -6.383 1.00 0.00 48 GLU A CA 7
ATOM 6166 C C . GLU A 1 48 ? -3.202 -4.971 -6.234 1.00 0.00 48 GLU A C 7
ATOM 6167 O O . GLU A 1 48 ? -3.078 -5.992 -6.910 1.00 0.00 48 GLU A O 7
ATOM 6179 N N . ILE A 1 49 ? -2.297 -4.578 -5.343 1.00 0.00 49 ILE A N 7
ATOM 6180 C CA . ILE A 1 49 ? -1.119 -5.384 -5.042 1.00 0.00 49 ILE A CA 7
ATOM 6181 C C . ILE A 1 49 ? -1.508 -6.706 -4.393 1.00 0.00 49 ILE A C 7
ATOM 6182 O O . ILE A 1 49 ? -0.989 -7.762 -4.757 1.00 0.00 49 ILE A O 7
ATOM 6198 N N . LEU A 1 50 ? -2.422 -6.641 -3.432 1.00 0.00 50 LEU A N 7
ATOM 6199 C CA . LEU A 1 50 ? -2.900 -7.838 -2.748 1.00 0.00 50 LEU A CA 7
ATOM 6200 C C . LEU A 1 50 ? -3.643 -8.760 -3.705 1.00 0.00 50 LEU A C 7
ATOM 6201 O O . LEU A 1 50 ? -3.548 -9.984 -3.603 1.00 0.00 50 LEU A O 7
ATOM 6217 N N . LYS A 1 51 ? -4.382 -8.167 -4.637 1.00 0.00 51 LYS A N 7
ATOM 6218 C CA . LYS A 1 51 ? -5.076 -8.932 -5.667 1.00 0.00 51 LYS A CA 7
ATOM 6219 C C . LYS A 1 51 ? -4.094 -9.724 -6.520 1.00 0.00 51 LYS A C 7
ATOM 6220 O O . LYS A 1 51 ? -4.336 -10.887 -6.845 1.00 0.00 51 LYS A O 7
ATOM 6239 N N . ALA A 1 52 ? -2.984 -9.088 -6.880 1.00 0.00 52 ALA A N 7
ATOM 6240 C CA . ALA A 1 52 ? -1.917 -9.764 -7.609 1.00 0.00 52 ALA A CA 7
ATOM 6241 C C . ALA A 1 52 ? -1.279 -10.859 -6.763 1.00 0.00 52 ALA A C 7
ATOM 6242 O O . ALA A 1 52 ? -0.922 -11.921 -7.273 1.00 0.00 52 ALA A O 7
ATOM 6249 N N . HIS A 1 53 ? -1.140 -10.594 -5.468 1.00 0.00 53 HIS A N 7
ATOM 6250 C CA . HIS A 1 53 ? -0.589 -11.574 -4.541 1.00 0.00 53 HIS A CA 7
ATOM 6251 C C . HIS A 1 53 ? -1.502 -12.786 -4.413 1.00 0.00 53 HIS A C 7
ATOM 6252 O O . HIS A 1 53 ? -1.034 -13.917 -4.276 1.00 0.00 53 HIS A O 7
ATOM 6265 N N . ASP A 1 54 ? -2.808 -12.545 -4.459 1.00 0.00 54 ASP A N 7
ATOM 6266 C CA . ASP A 1 54 ? -3.790 -13.612 -4.314 1.00 0.00 54 ASP A CA 7
ATOM 6267 C C . ASP A 1 54 ? -3.854 -14.476 -5.566 1.00 0.00 54 ASP A C 7
ATOM 6268 O O . ASP A 1 54 ? -4.430 -15.565 -5.553 1.00 0.00 54 ASP A O 7
ATOM 6277 N N . ARG A 1 55 ? -3.258 -13.987 -6.648 1.00 0.00 55 ARG A N 7
ATOM 6278 C CA . ARG A 1 55 ? -3.164 -14.754 -7.884 1.00 0.00 55 ARG A CA 7
ATOM 6279 C C . ARG A 1 55 ? -2.028 -15.768 -7.817 1.00 0.00 55 ARG A C 7
ATOM 6280 O O . ARG A 1 55 ? -0.859 -15.399 -7.714 1.00 0.00 55 ARG A O 7
ATOM 6301 N N . PHE A 1 56 ? -2.381 -17.048 -7.874 1.00 0.00 56 PHE A N 7
ATOM 6302 C CA . PHE A 1 56 ? -1.389 -18.117 -7.864 1.00 0.00 56 PHE A CA 7
ATOM 6303 C C . PHE A 1 56 ? -1.455 -18.941 -9.144 1.00 0.00 56 PHE A C 7
ATOM 6304 O O . PHE A 1 56 ? -0.936 -18.535 -10.146 1.00 0.00 56 PHE A O 7
ATOM 6322 N N . ASN A 1 1 ? -7.845 14.519 -0.460 1.00 0.00 1 ASN A N 8
ATOM 6323 C CA . ASN A 1 1 ? -6.619 15.108 0.065 1.00 0.00 1 ASN A CA 8
ATOM 6324 C C . ASN A 1 1 ? -6.908 16.391 0.833 1.00 0.00 1 ASN A C 8
ATOM 6325 O O . ASN A 1 1 ? -7.278 17.407 0.245 1.00 0.00 1 ASN A O 8
ATOM 6338 N N . GLY A 1 2 ? -6.738 16.338 2.150 1.00 0.00 2 GLY A N 8
ATOM 6339 C CA . GLY A 1 2 ? -7.009 17.487 3.005 1.00 0.00 2 GLY A CA 8
ATOM 6340 C C . GLY A 1 2 ? -8.409 17.413 3.601 1.00 0.00 2 GLY A C 8
ATOM 6341 O O . GLY A 1 2 ? -8.903 18.384 4.174 1.00 0.00 2 GLY A O 8
ATOM 6345 N N . ASP A 1 3 ? -9.045 16.254 3.462 1.00 0.00 3 ASP A N 8
ATOM 6346 C CA . ASP A 1 3 ? -10.376 16.040 4.016 1.00 0.00 3 ASP A CA 8
ATOM 6347 C C . ASP A 1 3 ? -10.333 15.957 5.537 1.00 0.00 3 ASP A C 8
ATOM 6348 O O . ASP A 1 3 ? -9.282 15.701 6.125 1.00 0.00 3 ASP A O 8
ATOM 6357 N N . LYS A 1 4 ? -11.481 16.174 6.168 1.00 0.00 4 LYS A N 8
ATOM 6358 C CA . LYS A 1 4 ? -11.593 16.055 7.618 1.00 0.00 4 LYS A CA 8
ATOM 6359 C C . LYS A 1 4 ? -11.209 14.658 8.086 1.00 0.00 4 LYS A C 8
ATOM 6360 O O . LYS A 1 4 ? -11.899 13.682 7.790 1.00 0.00 4 LYS A O 8
ATOM 6379 N N . GLY A 1 5 ? -10.106 14.567 8.820 1.00 0.00 5 GLY A N 8
ATOM 6380 C CA . GLY A 1 5 ? -9.635 13.290 9.344 1.00 0.00 5 GLY A CA 8
ATOM 6381 C C . GLY A 1 5 ? -8.677 12.615 8.372 1.00 0.00 5 GLY A C 8
ATOM 6382 O O . GLY A 1 5 ? -8.335 11.444 8.535 1.00 0.00 5 GLY A O 8
ATOM 6386 N N . TYR A 1 6 ? -8.247 13.361 7.360 1.00 0.00 6 TYR A N 8
ATOM 6387 C CA . TYR A 1 6 ? -7.290 12.850 6.385 1.00 0.00 6 TYR A CA 8
ATOM 6388 C C . TYR A 1 6 ? -5.980 12.452 7.054 1.00 0.00 6 TYR A C 8
ATOM 6389 O O . TYR A 1 6 ? -5.313 13.279 7.675 1.00 0.00 6 TYR A O 8
ATOM 6407 N N . ASN A 1 7 ? -5.618 11.180 6.924 1.00 0.00 7 ASN A N 8
ATOM 6408 C CA . ASN A 1 7 ? -4.388 10.669 7.516 1.00 0.00 7 ASN A CA 8
ATOM 6409 C C . ASN A 1 7 ? -3.168 11.117 6.722 1.00 0.00 7 ASN A C 8
ATOM 6410 O O . ASN A 1 7 ? -3.283 11.531 5.568 1.00 0.00 7 ASN A O 8
ATOM 6421 N N . GLY A 1 8 ? -1.998 11.032 7.347 1.00 0.00 8 GLY A N 8
ATOM 6422 C CA . GLY A 1 8 ? -0.745 11.351 6.674 1.00 0.00 8 GLY A CA 8
ATOM 6423 C C . GLY A 1 8 ? -0.399 10.301 5.625 1.00 0.00 8 GLY A C 8
ATOM 6424 O O . GLY A 1 8 ? -0.806 9.144 5.734 1.00 0.00 8 GLY A O 8
ATOM 6428 N N . LEU A 1 9 ? 0.354 10.711 4.611 1.00 0.00 9 LEU A N 8
ATOM 6429 C CA . LEU A 1 9 ? 0.737 9.812 3.529 1.00 0.00 9 LEU A CA 8
ATOM 6430 C C . LEU A 1 9 ? 1.639 8.693 4.037 1.00 0.00 9 LEU A C 8
ATOM 6431 O O . LEU A 1 9 ? 1.398 7.517 3.764 1.00 0.00 9 LEU A O 8
ATOM 6447 N N . ALA A 1 10 ? 2.679 9.067 4.776 1.00 0.00 10 ALA A N 8
ATOM 6448 C CA . ALA A 1 10 ? 3.597 8.093 5.353 1.00 0.00 10 ALA A CA 8
ATOM 6449 C C . ALA A 1 10 ? 2.897 7.219 6.384 1.00 0.00 10 ALA A C 8
ATOM 6450 O O . ALA A 1 10 ? 3.233 6.047 6.551 1.00 0.00 10 ALA A O 8
ATOM 6457 N N . GLU A 1 11 ? 1.918 7.796 7.076 1.00 0.00 11 GLU A N 8
ATOM 6458 C CA . GLU A 1 11 ? 1.128 7.053 8.050 1.00 0.00 11 GLU A CA 8
ATOM 6459 C C . GLU A 1 11 ? 0.345 5.930 7.384 1.00 0.00 11 GLU A C 8
ATOM 6460 O O . GLU A 1 11 ? 0.305 4.805 7.883 1.00 0.00 11 GLU A O 8
ATOM 6472 N N . ALA A 1 12 ? -0.279 6.241 6.252 1.00 0.00 12 ALA A N 8
ATOM 6473 C CA . ALA A 1 12 ? -1.013 5.244 5.482 1.00 0.00 12 ALA A CA 8
ATOM 6474 C C . ALA A 1 12 ? -0.078 4.174 4.934 1.00 0.00 12 ALA A C 8
ATOM 6475 O O . ALA A 1 12 ? -0.391 2.983 4.973 1.00 0.00 12 ALA A O 8
ATOM 6482 N N . LYS A 1 13 ? 1.070 4.604 4.421 1.00 0.00 13 LYS A N 8
ATOM 6483 C CA . LYS A 1 13 ? 2.041 3.686 3.839 1.00 0.00 13 LYS A CA 8
ATOM 6484 C C . LYS A 1 13 ? 2.638 2.770 4.901 1.00 0.00 13 LYS A C 8
ATOM 6485 O O . LYS A 1 13 ? 2.946 1.609 4.631 1.00 0.00 13 LYS A O 8
ATOM 6504 N N . GLU A 1 14 ? 2.797 3.298 6.110 1.00 0.00 14 GLU A N 8
ATOM 6505 C CA . GLU A 1 14 ? 3.351 2.528 7.215 1.00 0.00 14 GLU A CA 8
ATOM 6506 C C . GLU A 1 14 ? 2.496 1.304 7.518 1.00 0.00 14 GLU A C 8
ATOM 6507 O O . GLU A 1 14 ? 2.999 0.182 7.577 1.00 0.00 14 GLU A O 8
ATOM 6519 N N . LYS A 1 15 ? 1.200 1.526 7.708 1.00 0.00 15 LYS A N 8
ATOM 6520 C CA . LYS A 1 15 ? 0.281 0.450 8.062 1.00 0.00 15 LYS A CA 8
ATOM 6521 C C . LYS A 1 15 ? -0.022 -0.433 6.860 1.00 0.00 15 LYS A C 8
ATOM 6522 O O . LYS A 1 15 ? -0.200 -1.645 6.996 1.00 0.00 15 LYS A O 8
ATOM 6541 N N . ALA A 1 16 ? -0.080 0.177 5.682 1.00 0.00 16 ALA A N 8
ATOM 6542 C CA . ALA A 1 16 ? -0.369 -0.552 4.453 1.00 0.00 16 ALA A CA 8
ATOM 6543 C C . ALA A 1 16 ? 0.751 -1.527 4.114 1.00 0.00 16 ALA A C 8
ATOM 6544 O O . ALA A 1 16 ? 0.503 -2.699 3.832 1.00 0.00 16 ALA A O 8
ATOM 6551 N N . ILE A 1 17 ? 1.986 -1.035 4.145 1.00 0.00 17 ILE A N 8
ATOM 6552 C CA . ILE A 1 17 ? 3.148 -1.865 3.852 1.00 0.00 17 ILE A CA 8
ATOM 6553 C C . ILE A 1 17 ? 3.317 -2.965 4.894 1.00 0.00 17 ILE A C 8
ATOM 6554 O O . ILE A 1 17 ? 3.658 -4.099 4.562 1.00 0.00 17 ILE A O 8
ATOM 6570 N N . LYS A 1 18 ? 3.076 -2.620 6.154 1.00 0.00 18 LYS A N 8
ATOM 6571 C CA . LYS A 1 18 ? 3.068 -3.605 7.229 1.00 0.00 18 LYS A CA 8
ATOM 6572 C C . LYS A 1 18 ? 2.126 -4.759 6.911 1.00 0.00 18 LYS A C 8
ATOM 6573 O O . LYS A 1 18 ? 2.498 -5.926 7.028 1.00 0.00 18 LYS A O 8
ATOM 6592 N N . ASP A 1 19 ? 0.904 -4.425 6.511 1.00 0.00 19 ASP A N 8
ATOM 6593 C CA . ASP A 1 19 ? -0.088 -5.434 6.158 1.00 0.00 19 ASP A CA 8
ATOM 6594 C C . ASP A 1 19 ? 0.352 -6.240 4.943 1.00 0.00 19 ASP A C 8
ATOM 6595 O O . ASP A 1 19 ? 0.188 -7.459 4.902 1.00 0.00 19 ASP A O 8
ATOM 6604 N N . LEU A 1 20 ? 0.914 -5.551 3.955 1.00 0.00 20 LEU A N 8
ATOM 6605 C CA . LEU A 1 20 ? 1.378 -6.201 2.735 1.00 0.00 20 LEU A CA 8
ATOM 6606 C C . LEU A 1 20 ? 2.457 -7.232 3.037 1.00 0.00 20 LEU A C 8
ATOM 6607 O O . LEU A 1 20 ? 2.471 -8.319 2.459 1.00 0.00 20 LEU A O 8
ATOM 6623 N N . LYS A 1 21 ? 3.363 -6.884 3.945 1.00 0.00 21 LYS A N 8
ATOM 6624 C CA . LYS A 1 21 ? 4.401 -7.808 4.385 1.00 0.00 21 LYS A CA 8
ATOM 6625 C C . LYS A 1 21 ? 3.802 -8.996 5.129 1.00 0.00 21 LYS A C 8
ATOM 6626 O O . LYS A 1 21 ? 4.281 -10.123 5.005 1.00 0.00 21 LYS A O 8
ATOM 6645 N N . ILE A 1 22 ? 2.754 -8.735 5.902 1.00 0.00 22 ILE A N 8
ATOM 6646 C CA . ILE A 1 22 ? 2.002 -9.799 6.558 1.00 0.00 22 ILE A CA 8
ATOM 6647 C C . ILE A 1 22 ? 1.313 -10.696 5.538 1.00 0.00 22 ILE A C 8
ATOM 6648 O O . ILE A 1 22 ? 1.149 -11.895 5.762 1.00 0.00 22 ILE A O 8
ATOM 6664 N N . TYR A 1 23 ? 0.911 -10.109 4.416 1.00 0.00 23 TYR A N 8
ATOM 6665 C CA . TYR A 1 23 ? 0.195 -10.843 3.381 1.00 0.00 23 TYR A CA 8
ATOM 6666 C C . TYR A 1 23 ? 1.148 -11.692 2.548 1.00 0.00 23 TYR A C 8
ATOM 6667 O O . TYR A 1 23 ? 0.719 -12.556 1.784 1.00 0.00 23 TYR A O 8
ATOM 6685 N N . GLY A 1 24 ? 2.443 -11.440 2.702 1.00 0.00 24 GLY A N 8
ATOM 6686 C CA . GLY A 1 24 ? 3.462 -12.199 1.984 1.00 0.00 24 GLY A CA 8
ATOM 6687 C C . GLY A 1 24 ? 3.856 -11.505 0.688 1.00 0.00 24 GLY A C 8
ATOM 6688 O O . GLY A 1 24 ? 4.325 -12.145 -0.253 1.00 0.00 24 GLY A O 8
ATOM 6692 N N . ILE A 1 25 ? 3.662 -10.191 0.644 1.00 0.00 25 ILE A N 8
ATOM 6693 C CA . ILE A 1 25 ? 3.989 -9.408 -0.542 1.00 0.00 25 ILE A CA 8
ATOM 6694 C C . ILE A 1 25 ? 5.483 -9.124 -0.620 1.00 0.00 25 ILE A C 8
ATOM 6695 O O . ILE A 1 25 ? 6.098 -8.709 0.362 1.00 0.00 25 ILE A O 8
ATOM 6711 N N . GLY A 1 26 ? 6.063 -9.351 -1.794 1.00 0.00 26 GLY A N 8
ATOM 6712 C CA . GLY A 1 26 ? 7.497 -9.169 -1.989 1.00 0.00 26 GLY A CA 8
ATOM 6713 C C . GLY A 1 26 ? 7.853 -7.693 -2.109 1.00 0.00 26 GLY A C 8
ATOM 6714 O O . GLY A 1 26 ? 6.985 -6.852 -2.342 1.00 0.00 26 GLY A O 8
ATOM 6718 N N . GLU A 1 27 ? 9.135 -7.384 -1.948 1.00 0.00 27 GLU A N 8
ATOM 6719 C CA . GLU A 1 27 ? 9.595 -6.000 -1.940 1.00 0.00 27 GLU A CA 8
ATOM 6720 C C . GLU A 1 27 ? 9.277 -5.306 -3.259 1.00 0.00 27 GLU A C 8
ATOM 6721 O O . GLU A 1 27 ? 8.935 -4.124 -3.282 1.00 0.00 27 GLU A O 8
ATOM 6733 N N . HIS A 1 28 ? 9.391 -6.049 -4.355 1.00 0.00 28 HIS A N 8
ATOM 6734 C CA . HIS A 1 28 ? 9.123 -5.503 -5.680 1.00 0.00 28 HIS A CA 8
ATOM 6735 C C . HIS A 1 28 ? 7.771 -4.804 -5.726 1.00 0.00 28 HIS A C 8
ATOM 6736 O O . HIS A 1 28 ? 7.645 -3.712 -6.281 1.00 0.00 28 HIS A O 8
ATOM 6749 N N . TYR A 1 29 ? 6.763 -5.437 -5.138 1.00 0.00 29 TYR A N 8
ATOM 6750 C CA . TYR A 1 29 ? 5.410 -4.893 -5.139 1.00 0.00 29 TYR A CA 8
ATOM 6751 C C . TYR A 1 29 ? 5.230 -3.864 -4.031 1.00 0.00 29 TYR A C 8
ATOM 6752 O O . TYR A 1 29 ? 4.431 -2.936 -4.158 1.00 0.00 29 TYR A O 8
ATOM 6770 N N . ILE A 1 30 ? 5.976 -4.035 -2.945 1.00 0.00 30 ILE A N 8
ATOM 6771 C CA . ILE A 1 30 ? 5.977 -3.064 -1.857 1.00 0.00 30 ILE A CA 8
ATOM 6772 C C . ILE A 1 30 ? 6.522 -1.719 -2.319 1.00 0.00 30 ILE A C 8
ATOM 6773 O O . ILE A 1 30 ? 6.132 -0.671 -1.805 1.00 0.00 30 ILE A O 8
ATOM 6789 N N . LYS A 1 31 ? 7.424 -1.755 -3.294 1.00 0.00 31 LYS A N 8
ATOM 6790 C CA . LYS A 1 31 ? 7.978 -0.536 -3.870 1.00 0.00 31 LYS A CA 8
ATOM 6791 C C . LYS A 1 31 ? 6.900 0.283 -4.568 1.00 0.00 31 LYS A C 8
ATOM 6792 O O . LYS A 1 31 ? 6.985 1.509 -4.636 1.00 0.00 31 LYS A O 8
ATOM 6811 N N . LEU A 1 32 ? 5.886 -0.402 -5.085 1.00 0.00 32 LEU A N 8
ATOM 6812 C CA . LEU A 1 32 ? 4.798 0.260 -5.797 1.00 0.00 32 LEU A CA 8
ATOM 6813 C C . LEU A 1 32 ? 4.030 1.200 -4.878 1.00 0.00 32 LEU A C 8
ATOM 6814 O O . LEU A 1 32 ? 3.850 2.377 -5.188 1.00 0.00 32 LEU A O 8
ATOM 6830 N N . ILE A 1 33 ? 3.577 0.673 -3.745 1.00 0.00 33 ILE A N 8
ATOM 6831 C CA . ILE A 1 33 ? 2.749 1.439 -2.820 1.00 0.00 33 ILE A CA 8
ATOM 6832 C C . ILE A 1 33 ? 3.542 2.572 -2.182 1.00 0.00 33 ILE A C 8
ATOM 6833 O O . ILE A 1 33 ? 2.967 3.534 -1.673 1.00 0.00 33 ILE A O 8
ATOM 6849 N N . GLU A 1 34 ? 4.865 2.452 -2.211 1.00 0.00 34 GLU A N 8
ATOM 6850 C CA . GLU A 1 34 ? 5.741 3.490 -1.680 1.00 0.00 34 GLU A CA 8
ATOM 6851 C C . GLU A 1 34 ? 5.754 4.715 -2.585 1.00 0.00 34 GLU A C 8
ATOM 6852 O O . GLU A 1 34 ? 6.200 5.790 -2.184 1.00 0.00 34 GLU A O 8
ATOM 6864 N N . LYS A 1 35 ? 5.264 4.546 -3.808 1.00 0.00 35 LYS A N 8
ATOM 6865 C CA . LYS A 1 35 ? 5.298 5.614 -4.801 1.00 0.00 35 LYS A CA 8
ATOM 6866 C C . LYS A 1 35 ? 3.991 6.397 -4.814 1.00 0.00 35 LYS A C 8
ATOM 6867 O O . LYS A 1 35 ? 3.793 7.279 -5.649 1.00 0.00 35 LYS A O 8
ATOM 6886 N N . ALA A 1 36 ? 3.103 6.070 -3.882 1.00 0.00 36 ALA A N 8
ATOM 6887 C CA . ALA A 1 36 ? 1.811 6.739 -3.787 1.00 0.00 36 ALA A CA 8
ATOM 6888 C C . ALA A 1 36 ? 1.976 8.205 -3.410 1.00 0.00 36 ALA A C 8
ATOM 6889 O O . ALA A 1 36 ? 2.955 8.585 -2.768 1.00 0.00 36 ALA A O 8
ATOM 6896 N N . LYS A 1 37 ? 1.012 9.027 -3.811 1.00 0.00 37 LYS A N 8
ATOM 6897 C CA . LYS A 1 37 ? 1.049 10.454 -3.518 1.00 0.00 37 LYS A CA 8
ATOM 6898 C C . LYS A 1 37 ? -0.023 10.838 -2.507 1.00 0.00 37 LYS A C 8
ATOM 6899 O O . LYS A 1 37 ? 0.148 11.779 -1.732 1.00 0.00 37 LYS A O 8
ATOM 6918 N N . GLN A 1 38 ? -1.131 10.103 -2.520 1.00 0.00 38 GLN A N 8
ATOM 6919 C CA . GLN A 1 38 ? -2.224 10.350 -1.588 1.00 0.00 38 GLN A CA 8
ATOM 6920 C C . GLN A 1 38 ? -2.578 9.091 -0.808 1.00 0.00 38 GLN A C 8
ATOM 6921 O O . GLN A 1 38 ? -2.258 7.979 -1.228 1.00 0.00 38 GLN A O 8
ATOM 6935 N N . VAL A 1 39 ? -3.240 9.272 0.330 1.00 0.00 39 VAL A N 8
ATOM 6936 C CA . VAL A 1 39 ? -3.696 8.148 1.138 1.00 0.00 39 VAL A CA 8
ATOM 6937 C C . VAL A 1 39 ? -4.647 7.253 0.351 1.00 0.00 39 VAL A C 8
ATOM 6938 O O . VAL A 1 39 ? -4.617 6.030 0.486 1.00 0.00 39 VAL A O 8
ATOM 6951 N N . ALA A 1 40 ? -5.489 7.871 -0.470 1.00 0.00 40 ALA A N 8
ATOM 6952 C CA . ALA A 1 40 ? -6.355 7.131 -1.378 1.00 0.00 40 ALA A CA 8
ATOM 6953 C C . ALA A 1 40 ? -5.541 6.283 -2.348 1.00 0.00 40 ALA A C 8
ATOM 6954 O O . ALA A 1 40 ? -5.881 5.131 -2.616 1.00 0.00 40 ALA A O 8
ATOM 6961 N N . ALA A 1 41 ? -4.464 6.860 -2.870 1.00 0.00 41 ALA A N 8
ATOM 6962 C CA . ALA A 1 41 ? -3.577 6.146 -3.779 1.00 0.00 41 ALA A CA 8
ATOM 6963 C C . ALA A 1 41 ? -2.885 4.986 -3.075 1.00 0.00 41 ALA A C 8
ATOM 6964 O O . ALA A 1 41 ? -2.648 3.936 -3.674 1.00 0.00 41 ALA A O 8
ATOM 6971 N N . VAL A 1 42 ? -2.565 5.180 -1.801 1.00 0.00 42 VAL A N 8
ATOM 6972 C CA . VAL A 1 42 ? -1.976 4.121 -0.988 1.00 0.00 42 VAL A CA 8
ATOM 6973 C C . VAL A 1 42 ? -2.909 2.921 -0.889 1.00 0.00 42 VAL A C 8
ATOM 6974 O O . VAL A 1 42 ? -2.494 1.780 -1.096 1.00 0.00 42 VAL A O 8
ATOM 6987 N N . GLU A 1 43 ? -4.172 3.185 -0.570 1.00 0.00 43 GLU A N 8
ATOM 6988 C CA . GLU A 1 43 ? -5.164 2.125 -0.432 1.00 0.00 43 GLU A CA 8
ATOM 6989 C C . GLU A 1 43 ? -5.473 1.479 -1.777 1.00 0.00 43 GLU A C 8
ATOM 6990 O O . GLU A 1 43 ? -5.711 0.274 -1.858 1.00 0.00 43 GLU A O 8
ATOM 7002 N N . ASP A 1 44 ? -5.467 2.288 -2.830 1.00 0.00 44 ASP A N 8
ATOM 7003 C CA . ASP A 1 44 ? -5.709 1.791 -4.179 1.00 0.00 44 ASP A CA 8
ATOM 7004 C C . ASP A 1 44 ? -4.622 0.815 -4.609 1.00 0.00 44 ASP A C 8
ATOM 7005 O O . ASP A 1 44 ? -4.912 -0.264 -5.127 1.00 0.00 44 ASP A O 8
ATOM 7014 N N . LEU A 1 45 ? -3.368 1.199 -4.392 1.00 0.00 45 LEU A N 8
ATOM 7015 C CA . LEU A 1 45 ? -2.235 0.351 -4.742 1.00 0.00 45 LEU A CA 8
ATOM 7016 C C . LEU A 1 45 ? -2.155 -0.865 -3.829 1.00 0.00 45 LEU A C 8
ATOM 7017 O O . LEU A 1 45 ? -1.755 -1.949 -4.257 1.00 0.00 45 LEU A O 8
ATOM 7033 N N . LYS A 1 46 ? -2.538 -0.681 -2.570 1.00 0.00 46 LYS A N 8
ATOM 7034 C CA . LYS A 1 46 ? -2.610 -1.786 -1.622 1.00 0.00 46 LYS A CA 8
ATOM 7035 C C . LYS A 1 46 ? -3.495 -2.908 -2.148 1.00 0.00 46 LYS A C 8
ATOM 7036 O O . LYS A 1 46 ? -3.132 -4.082 -2.081 1.00 0.00 46 LYS A O 8
ATOM 7055 N N . ASP A 1 47 ? -4.660 -2.540 -2.671 1.00 0.00 47 ASP A N 8
ATOM 7056 C CA . ASP A 1 47 ? -5.597 -3.514 -3.218 1.00 0.00 47 ASP A CA 8
ATOM 7057 C C . ASP A 1 47 ? -5.078 -4.104 -4.524 1.00 0.00 47 ASP A C 8
ATOM 7058 O O . ASP A 1 47 ? -5.203 -5.305 -4.766 1.00 0.00 47 ASP A O 8
ATOM 7067 N N . GLU A 1 48 ? -4.498 -3.253 -5.363 1.00 0.00 48 GLU A N 8
ATOM 7068 C CA . GLU A 1 48 ? -4.028 -3.674 -6.677 1.00 0.00 48 GLU A CA 8
ATOM 7069 C C . GLU A 1 48 ? -2.891 -4.679 -6.560 1.00 0.00 48 GLU A C 8
ATOM 7070 O O . GLU A 1 48 ? -2.772 -5.595 -7.375 1.00 0.00 48 GLU A O 8
ATOM 7082 N N . ILE A 1 49 ? -2.055 -4.504 -5.542 1.00 0.00 49 ILE A N 8
ATOM 7083 C CA . ILE A 1 49 ? -0.963 -5.433 -5.278 1.00 0.00 49 ILE A CA 8
ATOM 7084 C C . ILE A 1 49 ? -1.490 -6.829 -4.969 1.00 0.00 49 ILE A C 8
ATOM 7085 O O . ILE A 1 49 ? -0.970 -7.825 -5.472 1.00 0.00 49 ILE A O 8
ATOM 7101 N N . LEU A 1 50 ? -2.525 -6.894 -4.138 1.00 0.00 50 LEU A N 8
ATOM 7102 C CA . LEU A 1 50 ? -3.158 -8.163 -3.801 1.00 0.00 50 LEU A CA 8
ATOM 7103 C C . LEU A 1 50 ? -3.855 -8.770 -5.012 1.00 0.00 50 LEU A C 8
ATOM 7104 O O . LEU A 1 50 ? -3.865 -9.988 -5.190 1.00 0.00 50 LEU A O 8
ATOM 7120 N N . LYS A 1 51 ? -4.437 -7.913 -5.844 1.00 0.00 51 LYS A N 8
ATOM 7121 C CA . LYS A 1 51 ? -5.080 -8.356 -7.075 1.00 0.00 51 LYS A CA 8
ATOM 7122 C C . LYS A 1 51 ? -4.055 -8.868 -8.079 1.00 0.00 51 LYS A C 8
ATOM 7123 O O . LYS A 1 51 ? -4.344 -9.758 -8.879 1.00 0.00 51 LYS A O 8
ATOM 7142 N N . ALA A 1 52 ? -2.854 -8.301 -8.031 1.00 0.00 52 ALA A N 8
ATOM 7143 C CA . ALA A 1 52 ? -1.777 -8.712 -8.925 1.00 0.00 52 ALA A CA 8
ATOM 7144 C C . ALA A 1 52 ? -1.356 -10.152 -8.654 1.00 0.00 52 ALA A C 8
ATOM 7145 O O . ALA A 1 52 ? -0.890 -10.851 -9.553 1.00 0.00 52 ALA A O 8
ATOM 7152 N N . HIS A 1 53 ? -1.523 -10.587 -7.410 1.00 0.00 53 HIS A N 8
ATOM 7153 C CA . HIS A 1 53 ? -1.168 -11.946 -7.021 1.00 0.00 53 HIS A CA 8
ATOM 7154 C C . HIS A 1 53 ? -2.379 -12.869 -7.077 1.00 0.00 53 HIS A C 8
ATOM 7155 O O . HIS A 1 53 ? -2.282 -14.055 -6.763 1.00 0.00 53 HIS A O 8
ATOM 7168 N N . ASP A 1 54 ? -3.519 -12.317 -7.479 1.00 0.00 54 ASP A N 8
ATOM 7169 C CA . ASP A 1 54 ? -4.770 -13.065 -7.488 1.00 0.00 54 ASP A CA 8
ATOM 7170 C C . ASP A 1 54 ? -5.096 -13.610 -6.103 1.00 0.00 54 ASP A C 8
ATOM 7171 O O . ASP A 1 54 ? -5.563 -14.741 -5.965 1.00 0.00 54 ASP A O 8
ATOM 7180 N N . ARG A 1 55 ? -4.847 -12.799 -5.080 1.00 0.00 55 ARG A N 8
ATOM 7181 C CA . ARG A 1 55 ? -5.119 -13.197 -3.704 1.00 0.00 55 ARG A CA 8
ATOM 7182 C C . ARG A 1 55 ? -5.835 -12.089 -2.943 1.00 0.00 55 ARG A C 8
ATOM 7183 O O . ARG A 1 55 ? -5.752 -12.011 -1.717 1.00 0.00 55 ARG A O 8
ATOM 7204 N N . PHE A 1 56 ? -6.539 -11.233 -3.676 1.00 0.00 56 PHE A N 8
ATOM 7205 C CA . PHE A 1 56 ? -7.319 -10.162 -3.066 1.00 0.00 56 PHE A CA 8
ATOM 7206 C C . PHE A 1 56 ? -8.593 -10.702 -2.429 1.00 0.00 56 PHE A C 8
ATOM 7207 O O . PHE A 1 56 ? -8.550 -11.221 -1.348 1.00 0.00 56 PHE A O 8
ATOM 7225 N N . ASN A 1 1 ? -4.130 16.059 -0.741 1.00 0.00 1 ASN A N 9
ATOM 7226 C CA . ASN A 1 1 ? -3.734 14.914 0.070 1.00 0.00 1 ASN A CA 9
ATOM 7227 C C . ASN A 1 1 ? -2.284 14.529 -0.193 1.00 0.00 1 ASN A C 9
ATOM 7228 O O . ASN A 1 1 ? -1.945 14.050 -1.276 1.00 0.00 1 ASN A O 9
ATOM 7241 N N . GLY A 1 2 ? -1.430 14.740 0.803 1.00 0.00 2 GLY A N 9
ATOM 7242 C CA . GLY A 1 2 ? -0.024 14.370 0.699 1.00 0.00 2 GLY A CA 9
ATOM 7243 C C . GLY A 1 2 ? 0.736 15.344 -0.192 1.00 0.00 2 GLY A C 9
ATOM 7244 O O . GLY A 1 2 ? 1.759 14.993 -0.781 1.00 0.00 2 GLY A O 9
ATOM 7248 N N . ASP A 1 3 ? 0.231 16.569 -0.287 1.00 0.00 3 ASP A N 9
ATOM 7249 C CA . ASP A 1 3 ? 0.809 17.569 -1.177 1.00 0.00 3 ASP A CA 9
ATOM 7250 C C . ASP A 1 3 ? 1.796 18.462 -0.436 1.00 0.00 3 ASP A C 9
ATOM 7251 O O . ASP A 1 3 ? 2.755 18.963 -1.022 1.00 0.00 3 ASP A O 9
ATOM 7260 N N . LYS A 1 4 ? 1.555 18.657 0.855 1.00 0.00 4 LYS A N 9
ATOM 7261 C CA . LYS A 1 4 ? 2.417 19.498 1.678 1.00 0.00 4 LYS A CA 9
ATOM 7262 C C . LYS A 1 4 ? 3.388 18.656 2.496 1.00 0.00 4 LYS A C 9
ATOM 7263 O O . LYS A 1 4 ? 4.105 19.175 3.351 1.00 0.00 4 LYS A O 9
ATOM 7282 N N . GLY A 1 5 ? 3.406 17.355 2.228 1.00 0.00 5 GLY A N 9
ATOM 7283 C CA . GLY A 1 5 ? 4.262 16.433 2.965 1.00 0.00 5 GLY A CA 9
ATOM 7284 C C . GLY A 1 5 ? 3.611 16.002 4.273 1.00 0.00 5 GLY A C 9
ATOM 7285 O O . GLY A 1 5 ? 4.240 16.034 5.330 1.00 0.00 5 GLY A O 9
ATOM 7289 N N . TYR A 1 6 ? 2.346 15.600 4.194 1.00 0.00 6 TYR A N 9
ATOM 7290 C CA . TYR A 1 6 ? 1.580 15.246 5.384 1.00 0.00 6 TYR A CA 9
ATOM 7291 C C . TYR A 1 6 ? 2.092 13.952 6.003 1.00 0.00 6 TYR A C 9
ATOM 7292 O O . TYR A 1 6 ? 2.471 13.021 5.293 1.00 0.00 6 TYR A O 9
ATOM 7310 N N . ASN A 1 7 ? 2.098 13.901 7.331 1.00 0.00 7 ASN A N 9
ATOM 7311 C CA . ASN A 1 7 ? 2.552 12.715 8.049 1.00 0.00 7 ASN A CA 9
ATOM 7312 C C . ASN A 1 7 ? 1.529 11.590 7.955 1.00 0.00 7 ASN A C 9
ATOM 7313 O O . ASN A 1 7 ? 1.865 10.417 8.117 1.00 0.00 7 ASN A O 9
ATOM 7324 N N . GLY A 1 8 ? 0.278 11.955 7.693 1.00 0.00 8 GLY A N 9
ATOM 7325 C CA . GLY A 1 8 ? -0.787 10.973 7.525 1.00 0.00 8 GLY A CA 9
ATOM 7326 C C . GLY A 1 8 ? -0.508 10.057 6.340 1.00 0.00 8 GLY A C 9
ATOM 7327 O O . GLY A 1 8 ? -0.852 8.875 6.363 1.00 0.00 8 GLY A O 9
ATOM 7331 N N . LEU A 1 9 ? 0.117 10.608 5.306 1.00 0.00 9 LEU A N 9
ATOM 7332 C CA . LEU A 1 9 ? 0.518 9.821 4.145 1.00 0.00 9 LEU A CA 9
ATOM 7333 C C . LEU A 1 9 ? 1.567 8.782 4.519 1.00 0.00 9 LEU A C 9
ATOM 7334 O O . LEU A 1 9 ? 1.454 7.612 4.153 1.00 0.00 9 LEU A O 9
ATOM 7350 N N . ALA A 1 10 ? 2.589 9.216 5.250 1.00 0.00 10 ALA A N 9
ATOM 7351 C CA . ALA A 1 10 ? 3.649 8.320 5.692 1.00 0.00 10 ALA A CA 9
ATOM 7352 C C . ALA A 1 10 ? 3.096 7.195 6.557 1.00 0.00 10 ALA A C 9
ATOM 7353 O O . ALA A 1 10 ? 3.502 6.040 6.425 1.00 0.00 10 ALA A O 9
ATOM 7360 N N . GLU A 1 11 ? 2.167 7.540 7.443 1.00 0.00 11 GLU A N 9
ATOM 7361 C CA . GLU A 1 11 ? 1.523 6.552 8.301 1.00 0.00 11 GLU A CA 9
ATOM 7362 C C . GLU A 1 11 ? 0.685 5.576 7.485 1.00 0.00 11 GLU A C 9
ATOM 7363 O O . GLU A 1 11 ? 0.673 4.375 7.757 1.00 0.00 11 GLU A O 9
ATOM 7375 N N . ALA A 1 12 ? -0.014 6.098 6.483 1.00 0.00 12 ALA A N 9
ATOM 7376 C CA . ALA A 1 12 ? -0.814 5.266 5.591 1.00 0.00 12 ALA A CA 9
ATOM 7377 C C . ALA A 1 12 ? 0.060 4.278 4.829 1.00 0.00 12 ALA A C 9
ATOM 7378 O O . ALA A 1 12 ? -0.316 3.122 4.636 1.00 0.00 12 ALA A O 9
ATOM 7385 N N . LYS A 1 13 ? 1.229 4.740 4.398 1.00 0.00 13 LYS A N 9
ATOM 7386 C CA . LYS A 1 13 ? 2.173 3.888 3.684 1.00 0.00 13 LYS A CA 9
ATOM 7387 C C . LYS A 1 13 ? 2.703 2.780 4.584 1.00 0.00 13 LYS A C 9
ATOM 7388 O O . LYS A 1 13 ? 2.867 1.639 4.150 1.00 0.00 13 LYS A O 9
ATOM 7407 N N . GLU A 1 14 ? 2.970 3.120 5.840 1.00 0.00 14 GLU A N 9
ATOM 7408 C CA . GLU A 1 14 ? 3.472 2.150 6.806 1.00 0.00 14 GLU A CA 9
ATOM 7409 C C . GLU A 1 14 ? 2.443 1.061 7.078 1.00 0.00 14 GLU A C 9
ATOM 7410 O O . GLU A 1 14 ? 2.787 -0.115 7.201 1.00 0.00 14 GLU A O 9
ATOM 7422 N N . LYS A 1 15 ? 1.178 1.457 7.170 1.00 0.00 15 LYS A N 9
ATOM 7423 C CA . LYS A 1 15 ? 0.097 0.515 7.435 1.00 0.00 15 LYS A CA 9
ATOM 7424 C C . LYS A 1 15 ? -0.144 -0.398 6.240 1.00 0.00 15 LYS A C 9
ATOM 7425 O O . LYS A 1 15 ? -0.334 -1.604 6.397 1.00 0.00 15 LYS A O 9
ATOM 7444 N N . ALA A 1 16 ? -0.135 0.185 5.046 1.00 0.00 16 ALA A N 9
ATOM 7445 C CA . ALA A 1 16 ? -0.348 -0.576 3.821 1.00 0.00 16 ALA A CA 9
ATOM 7446 C C . ALA A 1 16 ? 0.787 -1.565 3.583 1.00 0.00 16 ALA A C 9
ATOM 7447 O O . ALA A 1 16 ? 0.553 -2.724 3.245 1.00 0.00 16 ALA A O 9
ATOM 7454 N N . ILE A 1 17 ? 2.018 -1.097 3.761 1.00 0.00 17 ILE A N 9
ATOM 7455 C CA . ILE A 1 17 ? 3.193 -1.938 3.566 1.00 0.00 17 ILE A CA 9
ATOM 7456 C C . ILE A 1 17 ? 3.253 -3.052 4.603 1.00 0.00 17 ILE A C 9
ATOM 7457 O O . ILE A 1 17 ? 3.606 -4.187 4.288 1.00 0.00 17 ILE A O 9
ATOM 7473 N N . LYS A 1 18 ? 2.903 -2.719 5.841 1.00 0.00 18 LYS A N 9
ATOM 7474 C CA . LYS A 1 18 ? 2.784 -3.717 6.898 1.00 0.00 18 LYS A CA 9
ATOM 7475 C C . LYS A 1 18 ? 1.855 -4.850 6.481 1.00 0.00 18 LYS A C 9
ATOM 7476 O O . LYS A 1 18 ? 2.205 -6.026 6.596 1.00 0.00 18 LYS A O 9
ATOM 7495 N N . ASP A 1 19 ? 0.671 -4.491 5.998 1.00 0.00 19 ASP A N 9
ATOM 7496 C CA . ASP A 1 19 ? -0.293 -5.476 5.522 1.00 0.00 19 ASP A CA 9
ATOM 7497 C C . ASP A 1 19 ? 0.292 -6.321 4.397 1.00 0.00 19 ASP A C 9
ATOM 7498 O O . ASP A 1 19 ? 0.173 -7.546 4.401 1.00 0.00 19 ASP A O 9
ATOM 7507 N N . LEU A 1 20 ? 0.924 -5.658 3.434 1.00 0.00 20 LEU A N 9
ATOM 7508 C CA . LEU A 1 20 ? 1.525 -6.347 2.298 1.00 0.00 20 LEU A CA 9
ATOM 7509 C C . LEU A 1 20 ? 2.531 -7.394 2.758 1.00 0.00 20 LEU A C 9
ATOM 7510 O O . LEU A 1 20 ? 2.546 -8.517 2.253 1.00 0.00 20 LEU A O 9
ATOM 7526 N N . LYS A 1 21 ? 3.371 -7.020 3.716 1.00 0.00 21 LYS A N 9
ATOM 7527 C CA . LYS A 1 21 ? 4.379 -7.928 4.249 1.00 0.00 21 LYS A CA 9
ATOM 7528 C C . LYS A 1 21 ? 3.734 -9.105 4.969 1.00 0.00 21 LYS A C 9
ATOM 7529 O O . LYS A 1 21 ? 4.247 -10.224 4.934 1.00 0.00 21 LYS A O 9
ATOM 7548 N N . ILE A 1 22 ? 2.607 -8.846 5.622 1.00 0.00 22 ILE A N 9
ATOM 7549 C CA . ILE A 1 22 ? 1.860 -9.896 6.307 1.00 0.00 22 ILE A CA 9
ATOM 7550 C C . ILE A 1 22 ? 1.357 -10.945 5.325 1.00 0.00 22 ILE A C 9
ATOM 7551 O O . ILE A 1 22 ? 1.296 -12.132 5.646 1.00 0.00 22 ILE A O 9
ATOM 7567 N N . TYR A 1 23 ? 0.995 -10.500 4.126 1.00 0.00 23 TYR A N 9
ATOM 7568 C CA . TYR A 1 23 ? 0.459 -11.394 3.107 1.00 0.00 23 TYR A CA 9
ATOM 7569 C C . TYR A 1 23 ? 1.577 -12.038 2.296 1.00 0.00 23 TYR A C 9
ATOM 7570 O O . TYR A 1 23 ? 1.325 -12.882 1.436 1.00 0.00 23 TYR A O 9
ATOM 7588 N N . GLY A 1 24 ? 2.811 -11.635 2.577 1.00 0.00 24 GLY A N 9
ATOM 7589 C CA . GLY A 1 24 ? 3.976 -12.227 1.928 1.00 0.00 24 GLY A CA 9
ATOM 7590 C C . GLY A 1 24 ? 4.263 -11.554 0.593 1.00 0.00 24 GLY A C 9
ATOM 7591 O O . GLY A 1 24 ? 4.836 -12.164 -0.310 1.00 0.00 24 GLY A O 9
ATOM 7595 N N . ILE A 1 25 ? 3.863 -10.292 0.473 1.00 0.00 25 ILE A N 9
ATOM 7596 C CA . ILE A 1 25 ? 4.093 -9.529 -0.748 1.00 0.00 25 ILE A CA 9
ATOM 7597 C C . ILE A 1 25 ? 5.537 -9.052 -0.837 1.00 0.00 25 ILE A C 9
ATOM 7598 O O . ILE A 1 25 ? 6.108 -8.584 0.148 1.00 0.00 25 ILE A O 9
ATOM 7614 N N . GLY A 1 26 ? 6.123 -9.176 -2.023 1.00 0.00 26 GLY A N 9
ATOM 7615 C CA . GLY A 1 26 ? 7.541 -8.890 -2.209 1.00 0.00 26 GLY A CA 9
ATOM 7616 C C . GLY A 1 26 ? 7.800 -7.389 -2.250 1.00 0.00 26 GLY A C 9
ATOM 7617 O O . GLY A 1 26 ? 6.864 -6.589 -2.296 1.00 0.00 26 GLY A O 9
ATOM 7621 N N . GLU A 1 27 ? 9.073 -7.013 -2.232 1.00 0.00 27 GLU A N 9
ATOM 7622 C CA . GLU A 1 27 ? 9.456 -5.606 -2.188 1.00 0.00 27 GLU A CA 9
ATOM 7623 C C . GLU A 1 27 ? 9.086 -4.894 -3.482 1.00 0.00 27 GLU A C 9
ATOM 7624 O O . GLU A 1 27 ? 8.832 -3.689 -3.489 1.00 0.00 27 GLU A O 9
ATOM 7636 N N . HIS A 1 28 ? 9.058 -5.645 -4.578 1.00 0.00 28 HIS A N 9
ATOM 7637 C CA . HIS A 1 28 ? 8.688 -5.094 -5.876 1.00 0.00 28 HIS A CA 9
ATOM 7638 C C . HIS A 1 28 ? 7.386 -4.308 -5.790 1.00 0.00 28 HIS A C 9
ATOM 7639 O O . HIS A 1 28 ? 7.247 -3.250 -6.405 1.00 0.00 28 HIS A O 9
ATOM 7652 N N . TYR A 1 29 ? 6.434 -4.830 -5.024 1.00 0.00 29 TYR A N 9
ATOM 7653 C CA . TYR A 1 29 ? 5.117 -4.217 -4.914 1.00 0.00 29 TYR A CA 9
ATOM 7654 C C . TYR A 1 29 ? 5.053 -3.256 -3.734 1.00 0.00 29 TYR A C 9
ATOM 7655 O O . TYR A 1 29 ? 4.288 -2.291 -3.747 1.00 0.00 29 TYR A O 9
ATOM 7673 N N . ILE A 1 30 ? 5.862 -3.525 -2.714 1.00 0.00 30 ILE A N 9
ATOM 7674 C CA . ILE A 1 30 ? 5.989 -2.619 -1.579 1.00 0.00 30 ILE A CA 9
ATOM 7675 C C . ILE A 1 30 ? 6.482 -1.248 -2.021 1.00 0.00 30 ILE A C 9
ATOM 7676 O O . ILE A 1 30 ? 6.101 -0.226 -1.449 1.00 0.00 30 ILE A O 9
ATOM 7692 N N . LYS A 1 31 ? 7.332 -1.231 -3.042 1.00 0.00 31 LYS A N 9
ATOM 7693 C CA . LYS A 1 31 ? 7.872 0.017 -3.569 1.00 0.00 31 LYS A CA 9
ATOM 7694 C C . LYS A 1 31 ? 6.771 0.892 -4.151 1.00 0.00 31 LYS A C 9
ATOM 7695 O O . LYS A 1 31 ? 6.863 2.120 -4.133 1.00 0.00 31 LYS A O 9
ATOM 7714 N N . LEU A 1 32 ? 5.726 0.254 -4.669 1.00 0.00 32 LEU A N 9
ATOM 7715 C CA . LEU A 1 32 ? 4.594 0.973 -5.240 1.00 0.00 32 LEU A CA 9
ATOM 7716 C C . LEU A 1 32 ? 3.931 1.871 -4.202 1.00 0.00 32 LEU A C 9
ATOM 7717 O O . LEU A 1 32 ? 3.512 2.986 -4.510 1.00 0.00 32 LEU A O 9
ATOM 7733 N N . ILE A 1 33 ? 3.840 1.377 -2.972 1.00 0.00 33 ILE A N 9
ATOM 7734 C CA . ILE A 1 33 ? 3.270 2.151 -1.876 1.00 0.00 33 ILE A CA 9
ATOM 7735 C C . ILE A 1 33 ? 4.216 3.263 -1.439 1.00 0.00 33 ILE A C 9
ATOM 7736 O O . ILE A 1 33 ? 3.783 4.374 -1.135 1.00 0.00 33 ILE A O 9
ATOM 7752 N N . GLU A 1 34 ? 5.508 2.956 -1.409 1.00 0.00 34 GLU A N 9
ATOM 7753 C CA . GLU A 1 34 ? 6.521 3.939 -1.042 1.00 0.00 34 GLU A CA 9
ATOM 7754 C C . GLU A 1 34 ? 6.555 5.091 -2.037 1.00 0.00 34 GLU A C 9
ATOM 7755 O O . GLU A 1 34 ? 6.885 6.223 -1.681 1.00 0.00 34 GLU A O 9
ATOM 7767 N N . LYS A 1 35 ? 6.211 4.798 -3.287 1.00 0.00 35 LYS A N 9
ATOM 7768 C CA . LYS A 1 35 ? 6.292 5.786 -4.356 1.00 0.00 35 LYS A CA 9
ATOM 7769 C C . LYS A 1 35 ? 4.950 6.476 -4.569 1.00 0.00 35 LYS A C 9
ATOM 7770 O O . LYS A 1 35 ? 4.794 7.277 -5.491 1.00 0.00 35 LYS A O 9
ATOM 7789 N N . ALA A 1 36 ? 3.986 6.162 -3.712 1.00 0.00 36 ALA A N 9
ATOM 7790 C CA . ALA A 1 36 ? 2.672 6.792 -3.771 1.00 0.00 36 ALA A CA 9
ATOM 7791 C C . ALA A 1 36 ? 2.749 8.264 -3.388 1.00 0.00 36 ALA A C 9
ATOM 7792 O O . ALA A 1 36 ? 3.660 8.684 -2.675 1.00 0.00 36 ALA A O 9
ATOM 7799 N N . LYS A 1 37 ? 1.787 9.046 -3.867 1.00 0.00 37 LYS A N 9
ATOM 7800 C CA . LYS A 1 37 ? 1.799 10.489 -3.660 1.00 0.00 37 LYS A CA 9
ATOM 7801 C C . LYS A 1 37 ? 0.657 10.924 -2.751 1.00 0.00 37 LYS A C 9
ATOM 7802 O O . LYS A 1 37 ? 0.668 12.030 -2.209 1.00 0.00 37 LYS A O 9
ATOM 7821 N N . GLN A 1 38 ? -0.329 10.049 -2.588 1.00 0.00 38 GLN A N 9
ATOM 7822 C CA . GLN A 1 38 ? -1.497 10.354 -1.771 1.00 0.00 38 GLN A CA 9
ATOM 7823 C C . GLN A 1 38 ? -2.079 9.092 -1.147 1.00 0.00 38 GLN A C 9
ATOM 7824 O O . GLN A 1 38 ? -1.867 7.988 -1.647 1.00 0.00 38 GLN A O 9
ATOM 7838 N N . VAL A 1 39 ? -2.812 9.263 -0.052 1.00 0.00 39 VAL A N 9
ATOM 7839 C CA . VAL A 1 39 ? -3.350 8.131 0.693 1.00 0.00 39 VAL A CA 9
ATOM 7840 C C . VAL A 1 39 ? -4.291 7.300 -0.170 1.00 0.00 39 VAL A C 9
ATOM 7841 O O . VAL A 1 39 ? -4.342 6.077 -0.050 1.00 0.00 39 VAL A O 9
ATOM 7854 N N . ALA A 1 40 ? -5.036 7.972 -1.042 1.00 0.00 40 ALA A N 9
ATOM 7855 C CA . ALA A 1 40 ? -5.913 7.291 -1.986 1.00 0.00 40 ALA A CA 9
ATOM 7856 C C . ALA A 1 40 ? -5.134 6.309 -2.852 1.00 0.00 40 ALA A C 9
ATOM 7857 O O . ALA A 1 40 ? -5.582 5.189 -3.093 1.00 0.00 40 ALA A O 9
ATOM 7864 N N . ALA A 1 41 ? -3.965 6.737 -3.317 1.00 0.00 41 ALA A N 9
ATOM 7865 C CA . ALA A 1 41 ? -3.093 5.876 -4.107 1.00 0.00 41 ALA A CA 9
ATOM 7866 C C . ALA A 1 41 ? -2.556 4.722 -3.272 1.00 0.00 41 ALA A C 9
ATOM 7867 O O . ALA A 1 41 ? -2.429 3.598 -3.758 1.00 0.00 41 ALA A O 9
ATOM 7874 N N . VAL A 1 42 ? -2.241 5.005 -2.013 1.00 0.00 42 VAL A N 9
ATOM 7875 C CA . VAL A 1 42 ? -1.748 3.983 -1.097 1.00 0.00 42 VAL A CA 9
ATOM 7876 C C . VAL A 1 42 ? -2.755 2.850 -0.943 1.00 0.00 42 VAL A C 9
ATOM 7877 O O . VAL A 1 42 ? -2.396 1.675 -1.005 1.00 0.00 42 VAL A O 9
ATOM 7890 N N . GLU A 1 43 ? -4.017 3.212 -0.740 1.00 0.00 43 GLU A N 9
ATOM 7891 C CA . GLU A 1 43 ? -5.072 2.227 -0.530 1.00 0.00 43 GLU A CA 9
ATOM 7892 C C . GLU A 1 43 ? -5.386 1.474 -1.816 1.00 0.00 43 GLU A C 9
ATOM 7893 O O . GLU A 1 43 ? -5.575 0.257 -1.803 1.00 0.00 43 GLU A O 9
ATOM 7905 N N . ASP A 1 44 ? -5.443 2.202 -2.925 1.00 0.00 44 ASP A N 9
ATOM 7906 C CA . ASP A 1 44 ? -5.753 1.607 -4.218 1.00 0.00 44 ASP A CA 9
ATOM 7907 C C . ASP A 1 44 ? -4.653 0.652 -4.663 1.00 0.00 44 ASP A C 9
ATOM 7908 O O . ASP A 1 44 ? -4.930 -0.430 -5.184 1.00 0.00 44 ASP A O 9
ATOM 7917 N N . LEU A 1 45 ? -3.405 1.056 -4.455 1.00 0.00 45 LEU A N 9
ATOM 7918 C CA . LEU A 1 45 ? -2.261 0.225 -4.808 1.00 0.00 45 LEU A CA 9
ATOM 7919 C C . LEU A 1 45 ? -2.214 -1.038 -3.957 1.00 0.00 45 LEU A C 9
ATOM 7920 O O . LEU A 1 45 ? -1.983 -2.134 -4.469 1.00 0.00 45 LEU A O 9
ATOM 7936 N N . LYS A 1 46 ? -2.436 -0.878 -2.657 1.00 0.00 46 LYS A N 9
ATOM 7937 C CA . LYS A 1 46 ? -2.385 -2.001 -1.728 1.00 0.00 46 LYS A CA 9
ATOM 7938 C C . LYS A 1 46 ? -3.411 -3.065 -2.093 1.00 0.00 46 LYS A C 9
ATOM 7939 O O . LYS A 1 46 ? -3.099 -4.256 -2.129 1.00 0.00 46 LYS A O 9
ATOM 7958 N N . ASP A 1 47 ? -4.638 -2.630 -2.364 1.00 0.00 47 ASP A N 9
ATOM 7959 C CA . ASP A 1 47 ? -5.713 -3.546 -2.724 1.00 0.00 47 ASP A CA 9
ATOM 7960 C C . ASP A 1 47 ? -5.448 -4.204 -4.071 1.00 0.00 47 ASP A C 9
ATOM 7961 O O . ASP A 1 47 ? -5.683 -5.400 -4.245 1.00 0.00 47 ASP A O 9
ATOM 7970 N N . GLU A 1 48 ? -4.958 -3.417 -5.022 1.00 0.00 48 GLU A N 9
ATOM 7971 C CA . GLU A 1 48 ? -4.621 -3.932 -6.344 1.00 0.00 48 GLU A CA 9
ATOM 7972 C C . GLU A 1 48 ? -3.500 -4.962 -6.264 1.00 0.00 48 GLU A C 9
ATOM 7973 O O . GLU A 1 48 ? -3.572 -6.021 -6.887 1.00 0.00 48 GLU A O 9
ATOM 7985 N N . ILE A 1 49 ? -2.464 -4.643 -5.495 1.00 0.00 49 ILE A N 9
ATOM 7986 C CA . ILE A 1 49 ? -1.334 -5.547 -5.320 1.00 0.00 49 ILE A CA 9
ATOM 7987 C C . ILE A 1 49 ? -1.787 -6.898 -4.781 1.00 0.00 49 ILE A C 9
ATOM 7988 O O . ILE A 1 49 ? -1.382 -7.946 -5.285 1.00 0.00 49 ILE A O 9
ATOM 8004 N N . LEU A 1 50 ? -2.630 -6.867 -3.754 1.00 0.00 50 LEU A N 9
ATOM 8005 C CA . LEU A 1 50 ? -3.097 -8.089 -3.109 1.00 0.00 50 LEU A CA 9
ATOM 8006 C C . LEU A 1 50 ? -4.015 -8.881 -4.031 1.00 0.00 50 LEU A C 9
ATOM 8007 O O . LEU A 1 50 ? -3.852 -10.090 -4.197 1.00 0.00 50 LEU A O 9
ATOM 8023 N N . LYS A 1 51 ? -4.982 -8.193 -4.628 1.00 0.00 51 LYS A N 9
ATOM 8024 C CA . LYS A 1 51 ? -5.967 -8.841 -5.487 1.00 0.00 51 LYS A CA 9
ATOM 8025 C C . LYS A 1 51 ? -5.312 -9.428 -6.731 1.00 0.00 51 LYS A C 9
ATOM 8026 O O . LYS A 1 51 ? -5.826 -10.373 -7.329 1.00 0.00 51 LYS A O 9
ATOM 8045 N N . ALA A 1 52 ? -4.173 -8.861 -7.116 1.00 0.00 52 ALA A N 9
ATOM 8046 C CA . ALA A 1 52 ? -3.444 -9.329 -8.289 1.00 0.00 52 ALA A CA 9
ATOM 8047 C C . ALA A 1 52 ? -2.994 -10.774 -8.119 1.00 0.00 52 ALA A C 9
ATOM 8048 O O . ALA A 1 52 ? -2.924 -11.530 -9.088 1.00 0.00 52 ALA A O 9
ATOM 8055 N N . HIS A 1 53 ? -2.689 -11.152 -6.883 1.00 0.00 53 HIS A N 9
ATOM 8056 C CA . HIS A 1 53 ? -2.150 -12.477 -6.597 1.00 0.00 53 HIS A CA 9
ATOM 8057 C C . HIS A 1 53 ? -3.049 -13.242 -5.636 1.00 0.00 53 HIS A C 9
ATOM 8058 O O . HIS A 1 53 ? -2.620 -14.206 -5.003 1.00 0.00 53 HIS A O 9
ATOM 8071 N N . ASP A 1 54 ? -4.300 -12.807 -5.532 1.00 0.00 54 ASP A N 9
ATOM 8072 C CA . ASP A 1 54 ? -5.269 -13.461 -4.660 1.00 0.00 54 ASP A CA 9
ATOM 8073 C C . ASP A 1 54 ? -4.775 -13.502 -3.221 1.00 0.00 54 ASP A C 9
ATOM 8074 O O . ASP A 1 54 ? -5.026 -14.465 -2.495 1.00 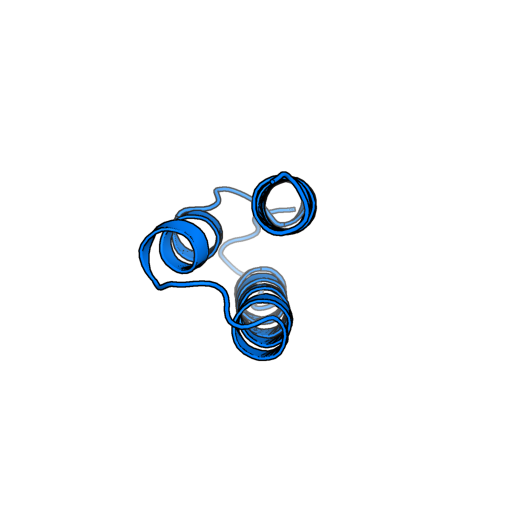0.00 54 ASP A O 9
ATOM 8083 N N . ARG A 1 55 ? -4.072 -12.452 -2.811 1.00 0.00 55 ARG A N 9
ATOM 8084 C CA . ARG A 1 55 ? -3.615 -12.325 -1.433 1.00 0.00 55 ARG A CA 9
ATOM 8085 C C . ARG A 1 55 ? -4.522 -11.395 -0.635 1.00 0.00 55 ARG A C 9
ATOM 8086 O O . ARG A 1 55 ? -4.239 -11.077 0.519 1.00 0.00 55 ARG A O 9
ATOM 8107 N N . PHE A 1 56 ? -5.613 -10.964 -1.259 1.00 0.00 56 PHE A N 9
ATOM 8108 C CA . PHE A 1 56 ? -6.546 -10.043 -0.620 1.00 0.00 56 PHE A CA 9
ATOM 8109 C C . PHE A 1 56 ? -7.364 -10.745 0.456 1.00 0.00 56 PHE A C 9
ATOM 8110 O O . PHE A 1 56 ? -6.889 -10.938 1.540 1.00 0.00 56 PHE A O 9
ATOM 8128 N N . ASN A 1 1 ? -7.637 -8.459 3.871 1.00 0.00 1 ASN A N 10
ATOM 8129 C CA . ASN A 1 1 ? -8.042 -7.073 3.669 1.00 0.00 1 ASN A CA 10
ATOM 8130 C C . ASN A 1 1 ? -7.149 -6.118 4.452 1.00 0.00 1 ASN A C 10
ATOM 8131 O O . ASN A 1 1 ? -7.197 -6.077 5.681 1.00 0.00 1 ASN A O 10
ATOM 8144 N N . GLY A 1 2 ? -6.335 -5.354 3.732 1.00 0.00 2 GLY A N 10
ATOM 8145 C CA . GLY A 1 2 ? -5.434 -4.393 4.358 1.00 0.00 2 GLY A CA 10
ATOM 8146 C C . GLY A 1 2 ? -6.210 -3.302 5.085 1.00 0.00 2 GLY A C 10
ATOM 8147 O O . GLY A 1 2 ? -7.326 -2.958 4.697 1.00 0.00 2 GLY A O 10
ATOM 8151 N N . ASP A 1 3 ? -5.612 -2.763 6.141 1.00 0.00 3 ASP A N 10
ATOM 8152 C CA . ASP A 1 3 ? -6.304 -1.824 7.017 1.00 0.00 3 ASP A CA 10
ATOM 8153 C C . ASP A 1 3 ? -6.476 -0.468 6.345 1.00 0.00 3 ASP A C 10
ATOM 8154 O O . ASP A 1 3 ? -5.711 -0.106 5.450 1.00 0.00 3 ASP A O 10
ATOM 8163 N N . LYS A 1 4 ? -7.484 0.280 6.780 1.00 0.00 4 LYS A N 10
ATOM 8164 C CA . LYS A 1 4 ? -7.731 1.616 6.252 1.00 0.00 4 LYS A CA 10
ATOM 8165 C C . LYS A 1 4 ? -6.552 2.541 6.520 1.00 0.00 4 LYS A C 10
ATOM 8166 O O . LYS A 1 4 ? -5.951 2.501 7.595 1.00 0.00 4 LYS A O 10
ATOM 8185 N N . GLY A 1 5 ? -6.224 3.374 5.540 1.00 0.00 5 GLY A N 10
ATOM 8186 C CA . GLY A 1 5 ? -5.059 4.246 5.630 1.00 0.00 5 GLY A CA 10
ATOM 8187 C C . GLY A 1 5 ? -5.311 5.403 6.589 1.00 0.00 5 GLY A C 10
ATOM 8188 O O . GLY A 1 5 ? -6.456 5.773 6.843 1.00 0.00 5 GLY A O 10
ATOM 8192 N N . TYR A 1 6 ? -4.232 5.969 7.120 1.00 0.00 6 TYR A N 10
ATOM 8193 C CA . TYR A 1 6 ? -4.333 7.100 8.036 1.00 0.00 6 TYR A CA 10
ATOM 8194 C C . TYR A 1 6 ? -4.467 8.414 7.277 1.00 0.00 6 TYR A C 10
ATOM 8195 O O . TYR A 1 6 ? -4.253 8.466 6.066 1.00 0.00 6 TYR A O 10
ATOM 8213 N N . ASN A 1 7 ? -4.823 9.473 7.996 1.00 0.00 7 ASN A N 10
ATOM 8214 C CA . ASN A 1 7 ? -4.928 10.800 7.403 1.00 0.00 7 ASN A CA 10
ATOM 8215 C C . ASN A 1 7 ? -3.576 11.290 6.900 1.00 0.00 7 ASN A C 10
ATOM 8216 O O . ASN A 1 7 ? -3.492 11.967 5.875 1.00 0.00 7 ASN A O 10
ATOM 8227 N N . GLY A 1 8 ? -2.520 10.942 7.626 1.00 0.00 8 GLY A N 10
ATOM 8228 C CA . GLY A 1 8 ? -1.162 11.264 7.207 1.00 0.00 8 GLY A CA 10
ATOM 8229 C C . GLY A 1 8 ? -0.671 10.297 6.137 1.00 0.00 8 GLY A C 10
ATOM 8230 O O . GLY A 1 8 ? -0.914 9.093 6.217 1.00 0.00 8 GLY A O 10
ATOM 8234 N N . LEU A 1 9 ? 0.021 10.832 5.137 1.00 0.00 9 LEU A N 10
ATOM 8235 C CA . LEU A 1 9 ? 0.500 10.024 4.020 1.00 0.00 9 LEU A CA 10
ATOM 8236 C C . LEU A 1 9 ? 1.529 9.002 4.481 1.00 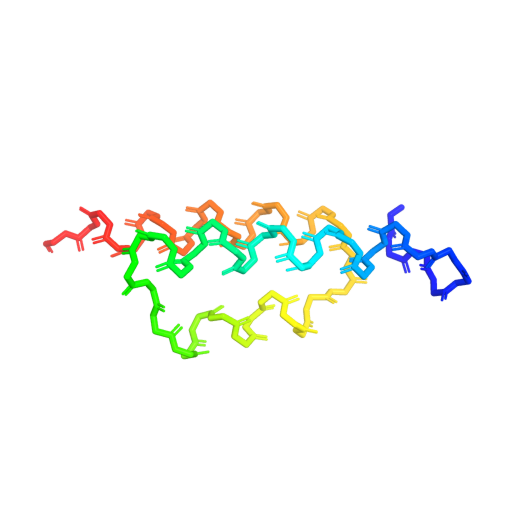0.00 9 LEU A C 10
ATOM 8237 O O . LEU A 1 9 ? 1.428 7.817 4.164 1.00 0.00 9 LEU A O 10
ATOM 8253 N N . ALA A 1 10 ? 2.523 9.466 5.233 1.00 0.00 10 ALA A N 10
ATOM 8254 C CA . ALA A 1 10 ? 3.593 8.598 5.709 1.00 0.00 10 ALA A CA 10
ATOM 8255 C C . ALA A 1 10 ? 3.047 7.478 6.584 1.00 0.00 10 ALA A C 10
ATOM 8256 O O . ALA A 1 10 ? 3.510 6.340 6.513 1.00 0.00 10 ALA A O 10
ATOM 8263 N N . GLU A 1 11 ? 2.059 7.806 7.409 1.00 0.00 11 GLU A N 10
ATOM 8264 C CA . GLU A 1 11 ? 1.434 6.823 8.286 1.00 0.00 11 GLU A CA 10
ATOM 8265 C C . GLU A 1 11 ? 0.643 5.796 7.487 1.00 0.00 11 GLU A C 10
ATOM 8266 O O . GLU A 1 11 ? 0.680 4.602 7.783 1.00 0.00 11 GLU A O 10
ATOM 8278 N N . ALA A 1 12 ? -0.073 6.269 6.471 1.00 0.00 12 ALA A N 10
ATOM 8279 C CA . ALA A 1 12 ? -0.831 5.385 5.593 1.00 0.00 12 ALA A CA 10
ATOM 8280 C C . ALA A 1 12 ? 0.093 4.467 4.804 1.00 0.00 12 ALA A C 10
ATOM 8281 O O . ALA A 1 12 ? -0.209 3.291 4.602 1.00 0.00 12 ALA A O 10
ATOM 8288 N N . LYS A 1 13 ? 1.222 5.011 4.361 1.00 0.00 13 LYS A N 10
ATOM 8289 C CA . LYS A 1 13 ? 2.169 4.255 3.549 1.00 0.00 13 LYS A CA 10
ATOM 8290 C C . LYS A 1 13 ? 2.861 3.177 4.372 1.00 0.00 13 LYS A C 10
ATOM 8291 O O . LYS A 1 13 ? 2.998 2.037 3.929 1.00 0.00 13 LYS A O 10
ATOM 8310 N N . GLU A 1 14 ? 3.298 3.544 5.572 1.00 0.00 14 GLU A N 10
ATOM 8311 C CA . GLU A 1 14 ? 3.946 2.599 6.474 1.00 0.00 14 GLU A CA 10
ATOM 8312 C C . GLU A 1 14 ? 2.981 1.507 6.914 1.00 0.00 14 GLU A C 10
ATOM 8313 O O . GLU A 1 14 ? 3.341 0.331 6.967 1.00 0.00 14 GLU A O 10
ATOM 8325 N N . LYS A 1 15 ? 1.752 1.902 7.229 1.00 0.00 15 LYS A N 10
ATOM 8326 C CA . LYS A 1 15 ? 0.728 0.956 7.657 1.00 0.00 15 LYS A CA 10
ATOM 8327 C C . LYS A 1 15 ? 0.409 -0.045 6.552 1.00 0.00 15 LYS A C 10
ATOM 8328 O O . LYS A 1 15 ? 0.306 -1.245 6.801 1.00 0.00 15 LYS A O 10
ATOM 8347 N N . ALA A 1 16 ? 0.252 0.459 5.333 1.00 0.00 16 ALA A N 10
ATOM 8348 C CA . ALA A 1 16 ? -0.042 -0.392 4.186 1.00 0.00 16 ALA A CA 10
ATOM 8349 C C . ALA A 1 16 ? 1.055 -1.426 3.971 1.00 0.00 16 ALA A C 10
ATOM 8350 O O . ALA A 1 16 ? 0.775 -2.601 3.734 1.00 0.00 16 ALA A O 10
ATOM 8357 N N . ILE A 1 17 ? 2.305 -0.982 4.054 1.00 0.00 17 ILE A N 10
ATOM 8358 C CA . ILE A 1 17 ? 3.447 -1.866 3.857 1.00 0.00 17 ILE A CA 10
ATOM 8359 C C . ILE A 1 17 ? 3.503 -2.940 4.936 1.00 0.00 17 ILE A C 10
ATOM 8360 O O . ILE A 1 17 ? 3.778 -4.106 4.651 1.00 0.00 17 ILE A O 10
ATOM 8376 N N . LYS A 1 18 ? 3.240 -2.541 6.176 1.00 0.00 18 LYS A N 10
ATOM 8377 C CA . LYS A 1 18 ? 3.212 -3.477 7.293 1.00 0.00 18 LYS A CA 10
ATOM 8378 C C . LYS A 1 18 ? 2.154 -4.553 7.082 1.00 0.00 18 LYS A C 10
ATOM 8379 O O . LYS A 1 18 ? 2.353 -5.713 7.447 1.00 0.00 18 LYS A O 10
ATOM 8398 N N . ASP A 1 19 ? 1.029 -4.163 6.492 1.00 0.00 19 ASP A N 10
ATOM 8399 C CA . ASP A 1 19 ? -0.032 -5.108 6.165 1.00 0.00 19 ASP A CA 10
ATOM 8400 C C . ASP A 1 19 ? 0.387 -6.034 5.030 1.00 0.00 19 ASP A C 10
ATOM 8401 O O . ASP A 1 19 ? 0.080 -7.227 5.044 1.00 0.00 19 ASP A O 10
ATOM 8410 N N . LEU A 1 20 ? 1.088 -5.479 4.048 1.00 0.00 20 LEU A N 10
ATOM 8411 C CA . LEU A 1 20 ? 1.559 -6.256 2.907 1.00 0.00 20 LEU A CA 10
ATOM 8412 C C . LEU A 1 20 ? 2.575 -7.306 3.338 1.00 0.00 20 LEU A C 10
ATOM 8413 O O . LEU A 1 20 ? 2.631 -8.399 2.773 1.00 0.00 20 LEU A O 10
ATOM 8429 N N . LYS A 1 21 ? 3.378 -6.968 4.340 1.00 0.00 21 LYS A N 10
ATOM 8430 C CA . LYS A 1 21 ? 4.377 -7.892 4.866 1.00 0.00 21 LYS A CA 10
ATOM 8431 C C . LYS A 1 21 ? 3.720 -9.125 5.472 1.00 0.00 21 LYS A C 10
ATOM 8432 O O . LYS A 1 21 ? 4.300 -10.211 5.475 1.00 0.00 21 LYS A O 10
ATOM 8451 N N . ILE A 1 22 ? 2.507 -8.952 5.987 1.00 0.00 22 ILE A N 10
ATOM 8452 C CA . ILE A 1 22 ? 1.764 -10.054 6.586 1.00 0.00 22 ILE A CA 10
ATOM 8453 C C . ILE A 1 22 ? 1.447 -11.130 5.555 1.00 0.00 22 ILE A C 10
ATOM 8454 O O . ILE A 1 22 ? 1.478 -12.322 5.858 1.00 0.00 22 ILE A O 10
ATOM 8470 N N . TYR A 1 23 ? 1.141 -10.701 4.335 1.00 0.00 23 TYR A N 10
ATOM 8471 C CA . TYR A 1 23 ? 0.701 -11.616 3.289 1.00 0.00 23 TYR A CA 10
ATOM 8472 C C . TYR A 1 23 ? 1.886 -12.178 2.514 1.00 0.00 23 TYR A C 10
ATOM 8473 O O . TYR A 1 23 ? 1.716 -12.982 1.598 1.00 0.00 23 TYR A O 10
ATOM 8491 N N . GLY A 1 24 ? 3.087 -11.749 2.887 1.00 0.00 24 GLY A N 10
ATOM 8492 C CA . GLY A 1 24 ? 4.301 -12.189 2.211 1.00 0.00 24 GLY A CA 10
ATOM 8493 C C . GLY A 1 24 ? 4.473 -11.484 0.872 1.00 0.00 24 GLY A C 10
ATOM 8494 O O . GLY A 1 24 ? 5.038 -12.043 -0.068 1.00 0.00 24 GLY A O 10
ATOM 8498 N N . ILE A 1 25 ? 3.983 -10.251 0.790 1.00 0.00 25 ILE A N 10
ATOM 8499 C CA . ILE A 1 25 ? 4.013 -9.495 -0.456 1.00 0.00 25 ILE A CA 10
ATOM 8500 C C . ILE A 1 25 ? 5.438 -9.112 -0.832 1.00 0.00 25 ILE A C 10
ATOM 8501 O O . ILE A 1 25 ? 6.218 -8.672 0.013 1.00 0.00 25 ILE A O 10
ATOM 8517 N N . GLY A 1 26 ? 5.775 -9.283 -2.107 1.00 0.00 26 GLY A N 10
ATOM 8518 C CA . GLY A 1 26 ? 7.139 -9.069 -2.575 1.00 0.00 26 GLY A CA 10
ATOM 8519 C C . GLY A 1 26 ? 7.519 -7.595 -2.508 1.00 0.00 26 GLY A C 10
ATOM 8520 O O . GLY A 1 26 ? 6.653 -6.722 -2.450 1.00 0.00 26 GLY A O 10
ATOM 8524 N N . GLU A 1 27 ? 8.821 -7.325 -2.517 1.00 0.00 27 GLU A N 10
ATOM 8525 C CA . GLU A 1 27 ? 9.320 -5.962 -2.372 1.00 0.00 27 GLU A CA 10
ATOM 8526 C C . GLU A 1 27 ? 8.904 -5.093 -3.551 1.00 0.00 27 GLU A C 10
ATOM 8527 O O . GLU A 1 27 ? 8.693 -3.889 -3.404 1.00 0.00 27 GLU A O 10
ATOM 8539 N N . HIS A 1 28 ? 8.786 -5.711 -4.722 1.00 0.00 28 HIS A N 10
ATOM 8540 C CA . HIS A 1 28 ? 8.333 -5.008 -5.917 1.00 0.00 28 HIS A CA 10
ATOM 8541 C C . HIS A 1 28 ? 7.018 -4.283 -5.663 1.00 0.00 28 HIS A C 10
ATOM 8542 O O . HIS A 1 28 ? 6.837 -3.140 -6.083 1.00 0.00 28 HIS A O 10
ATOM 8555 N N . TYR A 1 29 ? 6.102 -4.952 -4.972 1.00 0.00 29 TYR A N 10
ATOM 8556 C CA . TYR A 1 29 ? 4.768 -4.409 -4.741 1.00 0.00 29 TYR A CA 10
ATOM 8557 C C . TYR A 1 29 ? 4.738 -3.537 -3.492 1.00 0.00 29 TYR A C 10
ATOM 8558 O O . TYR A 1 29 ? 3.897 -2.647 -3.365 1.00 0.00 29 TYR A O 10
ATOM 8576 N N . ILE A 1 30 ? 5.661 -3.798 -2.573 1.00 0.00 30 ILE A N 10
ATOM 8577 C CA . ILE A 1 30 ? 5.880 -2.911 -1.435 1.00 0.00 30 ILE A CA 10
ATOM 8578 C C . ILE A 1 30 ? 6.399 -1.552 -1.888 1.00 0.00 30 ILE A C 10
ATOM 8579 O O . ILE A 1 30 ? 6.054 -0.522 -1.310 1.00 0.00 30 ILE A O 10
ATOM 8595 N N . LYS A 1 31 ? 7.230 -1.558 -2.924 1.00 0.00 31 LYS A N 10
ATOM 8596 C CA . LYS A 1 31 ? 7.781 -0.324 -3.471 1.00 0.00 31 LYS A CA 10
ATOM 8597 C C . LYS A 1 31 ? 6.689 0.544 -4.082 1.00 0.00 31 LYS A C 10
ATOM 8598 O O . LYS A 1 31 ? 6.791 1.771 -4.094 1.00 0.00 31 LYS A O 10
ATOM 8617 N N . LEU A 1 32 ? 5.643 -0.100 -4.589 1.00 0.00 32 LEU A N 10
ATOM 8618 C CA . LEU A 1 32 ? 4.499 0.614 -5.145 1.00 0.00 32 LEU A CA 10
ATOM 8619 C C . LEU A 1 32 ? 3.884 1.555 -4.116 1.00 0.00 32 LEU A C 10
ATOM 8620 O O . LEU A 1 32 ? 3.541 2.694 -4.430 1.00 0.00 32 LEU A O 10
ATOM 8636 N N . ILE A 1 33 ? 3.747 1.071 -2.886 1.00 0.00 33 ILE A N 10
ATOM 8637 C CA . ILE A 1 33 ? 3.268 1.898 -1.786 1.00 0.00 33 ILE A CA 10
ATOM 8638 C C . ILE A 1 33 ? 4.258 3.008 -1.459 1.00 0.00 33 ILE A C 10
ATOM 8639 O O . ILE A 1 33 ? 3.866 4.138 -1.173 1.00 0.00 33 ILE A O 10
ATOM 8655 N N . GLU A 1 34 ? 5.544 2.678 -1.503 1.00 0.00 34 GLU A N 10
ATOM 8656 C CA . GLU A 1 34 ? 6.593 3.637 -1.179 1.00 0.00 34 GLU A CA 10
ATOM 8657 C C . GLU A 1 34 ? 6.602 4.798 -2.165 1.00 0.00 34 GLU A C 10
ATOM 8658 O O . GLU A 1 34 ? 7.062 5.894 -1.846 1.00 0.00 34 GLU A O 10
ATOM 8670 N N . LYS A 1 35 ? 6.090 4.551 -3.366 1.00 0.00 35 LYS A N 10
ATOM 8671 C CA . LYS A 1 35 ? 6.052 5.570 -4.408 1.00 0.00 35 LYS A CA 10
ATOM 8672 C C . LYS A 1 35 ? 4.717 6.303 -4.413 1.00 0.00 35 LYS A C 10
ATOM 8673 O O . LYS A 1 35 ? 4.458 7.134 -5.284 1.00 0.00 35 LYS A O 10
ATOM 8692 N N . ALA A 1 36 ? 3.873 5.992 -3.435 1.00 0.00 36 ALA A N 10
ATOM 8693 C CA . ALA A 1 36 ? 2.568 6.631 -3.318 1.00 0.00 36 ALA A CA 10
ATOM 8694 C C . ALA A 1 36 ? 2.704 8.093 -2.914 1.00 0.00 36 ALA A C 10
ATOM 8695 O O . ALA A 1 36 ? 3.599 8.455 -2.150 1.00 0.00 36 ALA A O 10
ATOM 8702 N N . LYS A 1 37 ? 1.812 8.930 -3.432 1.00 0.00 37 LYS A N 10
ATOM 8703 C CA . LYS A 1 37 ? 1.823 10.353 -3.116 1.00 0.00 37 LYS A CA 10
ATOM 8704 C C . LYS A 1 37 ? 0.546 10.769 -2.398 1.00 0.00 37 LYS A C 10
ATOM 8705 O O . LYS A 1 37 ? 0.484 11.836 -1.789 1.00 0.00 37 LYS A O 10
ATOM 8724 N N . GLN A 1 38 ? -0.473 9.919 -2.474 1.00 0.00 38 GLN A N 10
ATOM 8725 C CA . GLN A 1 38 ? -1.750 10.193 -1.827 1.00 0.00 38 GLN A CA 10
ATOM 8726 C C . GLN A 1 38 ? -2.207 9.008 -0.986 1.00 0.00 38 GLN A C 10
ATOM 8727 O O . GLN A 1 38 ? -1.895 7.858 -1.294 1.00 0.00 38 GLN A O 10
ATOM 8741 N N . VAL A 1 39 ? -2.947 9.296 0.079 1.00 0.00 39 VAL A N 10
ATOM 8742 C CA . VAL A 1 39 ? -3.503 8.252 0.931 1.00 0.00 39 VAL A CA 10
ATOM 8743 C C . VAL A 1 39 ? -4.508 7.397 0.170 1.00 0.00 39 VAL A C 10
ATOM 8744 O O . VAL A 1 39 ? -4.552 6.178 0.334 1.00 0.00 39 VAL A O 10
ATOM 8757 N N . ALA A 1 40 ? -5.316 8.044 -0.663 1.00 0.00 40 ALA A N 10
ATOM 8758 C CA . ALA A 1 40 ? -6.246 7.335 -1.534 1.00 0.00 40 ALA A CA 10
ATOM 8759 C C . ALA A 1 40 ? -5.508 6.401 -2.483 1.00 0.00 40 ALA A C 10
ATOM 8760 O O . ALA A 1 40 ? -5.970 5.296 -2.767 1.00 0.00 40 ALA A O 10
ATOM 8767 N N . ALA A 1 41 ? -4.357 6.850 -2.972 1.00 0.00 41 ALA A N 10
ATOM 8768 C CA . ALA A 1 41 ? -3.521 6.030 -3.840 1.00 0.00 41 ALA A CA 10
ATOM 8769 C C . ALA A 1 41 ? -2.988 4.810 -3.099 1.00 0.00 41 ALA A C 10
ATOM 8770 O O . ALA A 1 41 ? -2.930 3.712 -3.653 1.00 0.00 41 ALA A O 10
ATOM 8777 N N . VAL A 1 42 ? -2.600 5.009 -1.844 1.00 0.00 42 VAL A N 10
ATOM 8778 C CA . VAL A 1 42 ? -2.144 3.912 -1.000 1.00 0.00 42 VAL A CA 10
ATOM 8779 C C . VAL A 1 42 ? -3.214 2.835 -0.870 1.00 0.00 42 VAL A C 10
ATOM 8780 O O . VAL A 1 42 ? -2.925 1.643 -0.978 1.00 0.00 42 VAL A O 10
ATOM 8793 N N . GLU A 1 43 ? -4.450 3.263 -0.638 1.00 0.00 43 GLU A N 10
ATOM 8794 C CA . GLU A 1 43 ? -5.559 2.334 -0.450 1.00 0.00 43 GLU A CA 10
ATOM 8795 C C . GLU A 1 43 ? -5.965 1.687 -1.767 1.00 0.00 43 GLU A C 10
ATOM 8796 O O . GLU A 1 43 ? -6.460 0.560 -1.790 1.00 0.00 43 GLU A O 10
ATOM 8808 N N . ASP A 1 44 ? -5.754 2.407 -2.864 1.00 0.00 44 ASP A N 10
ATOM 8809 C CA . ASP A 1 44 ? -5.969 1.855 -4.196 1.00 0.00 44 ASP A CA 10
ATOM 8810 C C . ASP A 1 44 ? -4.900 0.828 -4.546 1.00 0.00 44 ASP A C 10
ATOM 8811 O O . ASP A 1 44 ? -5.176 -0.167 -5.216 1.00 0.00 44 ASP A O 10
ATOM 8820 N N . LEU A 1 45 ? -3.677 1.076 -4.089 1.00 0.00 45 LEU A N 10
ATOM 8821 C CA . LEU A 1 45 ? -2.551 0.205 -4.403 1.00 0.00 45 LEU A CA 10
ATOM 8822 C C . LEU A 1 45 ? -2.679 -1.138 -3.696 1.00 0.00 45 LEU A C 10
ATOM 8823 O O . LEU A 1 45 ? -2.512 -2.192 -4.310 1.00 0.00 45 LEU A O 10
ATOM 8839 N N . LYS A 1 46 ? -2.976 -1.094 -2.402 1.00 0.00 46 LYS A N 10
ATOM 8840 C CA . LYS A 1 46 ? -3.076 -2.306 -1.597 1.00 0.00 46 LYS A CA 10
ATOM 8841 C C . LYS A 1 46 ? -4.097 -3.273 -2.183 1.00 0.00 46 LYS A C 10
ATOM 8842 O O . LYS A 1 46 ? -3.943 -4.490 -2.080 1.00 0.00 46 LYS A O 10
ATOM 8861 N N . ASP A 1 47 ? -5.139 -2.724 -2.799 1.00 0.00 47 ASP A N 10
ATOM 8862 C CA . ASP A 1 47 ? -6.176 -3.538 -3.421 1.00 0.00 47 ASP A CA 10
ATOM 8863 C C . ASP A 1 47 ? -5.654 -4.238 -4.668 1.00 0.00 47 ASP A C 10
ATOM 8864 O O . ASP A 1 47 ? -5.873 -5.435 -4.858 1.00 0.00 47 ASP A O 10
ATOM 8873 N N . GLU A 1 48 ? -4.961 -3.486 -5.517 1.00 0.00 48 GLU A N 10
ATOM 8874 C CA . GLU A 1 48 ? -4.419 -4.029 -6.755 1.00 0.00 48 GLU A CA 10
ATOM 8875 C C . GLU A 1 48 ? -3.285 -5.008 -6.478 1.00 0.00 48 GLU A C 10
ATOM 8876 O O . GLU A 1 48 ? -3.091 -5.974 -7.217 1.00 0.00 48 GLU A O 10
ATOM 8888 N N . ILE A 1 49 ? -2.538 -4.754 -5.409 1.00 0.00 49 ILE A N 10
ATOM 8889 C CA . ILE A 1 49 ? -1.444 -5.631 -5.013 1.00 0.00 49 ILE A CA 10
ATOM 8890 C C . ILE A 1 49 ? -1.964 -6.982 -4.537 1.00 0.00 49 ILE A C 10
ATOM 8891 O O . ILE A 1 49 ? -1.533 -8.028 -5.020 1.00 0.00 49 ILE A O 10
ATOM 8907 N N . LEU A 1 50 ? -2.893 -6.951 -3.588 1.00 0.00 50 LEU A N 10
ATOM 8908 C CA . LEU A 1 50 ? -3.473 -8.173 -3.044 1.00 0.00 50 LEU A CA 10
ATOM 8909 C C . LEU A 1 50 ? -4.285 -8.915 -4.097 1.00 0.00 50 LEU A C 10
ATOM 8910 O O . LEU A 1 50 ? -4.370 -10.142 -4.078 1.00 0.00 50 LEU A O 10
ATOM 8926 N N . LYS A 1 51 ? -4.881 -8.162 -5.015 1.00 0.00 51 LYS A N 10
ATOM 8927 C CA . LYS A 1 51 ? -5.583 -8.751 -6.150 1.00 0.00 51 LYS A CA 10
ATOM 8928 C C . LYS A 1 51 ? -4.623 -9.504 -7.062 1.00 0.00 51 LYS A C 10
ATOM 8929 O O . LYS A 1 51 ? -4.907 -10.624 -7.487 1.00 0.00 51 LYS A O 10
ATOM 8948 N N . ALA A 1 52 ? -3.486 -8.885 -7.357 1.00 0.00 52 ALA A N 10
ATOM 8949 C CA . ALA A 1 52 ? -2.488 -9.490 -8.231 1.00 0.00 52 ALA A CA 10
ATOM 8950 C C . ALA A 1 52 ? -1.994 -10.816 -7.666 1.00 0.00 52 ALA A C 10
ATOM 8951 O O . ALA A 1 52 ? -1.700 -11.749 -8.414 1.00 0.00 52 ALA A O 10
ATOM 8958 N N . HIS A 1 53 ? -1.906 -10.894 -6.343 1.00 0.00 53 HIS A N 10
ATOM 8959 C CA . HIS A 1 53 ? -1.421 -12.097 -5.677 1.00 0.00 53 HIS A CA 10
ATOM 8960 C C . HIS A 1 53 ? -2.571 -13.026 -5.311 1.00 0.00 53 HIS A C 10
ATOM 8961 O O . HIS A 1 53 ? -2.355 -14.157 -4.876 1.00 0.00 53 HIS A O 10
ATOM 8974 N N . ASP A 1 54 ? -3.796 -12.542 -5.490 1.00 0.00 54 ASP A N 10
ATOM 8975 C CA . ASP A 1 54 ? -4.983 -13.317 -5.149 1.00 0.00 54 ASP A CA 10
ATOM 8976 C C . ASP A 1 54 ? -4.972 -13.726 -3.682 1.00 0.00 54 ASP A C 10
ATOM 8977 O O . ASP A 1 54 ? -5.298 -14.863 -3.342 1.00 0.00 54 ASP A O 10
ATOM 8986 N N . ARG A 1 55 ? -4.593 -12.792 -2.815 1.00 0.00 55 ARG A N 10
ATOM 8987 C CA . ARG A 1 55 ? -4.533 -13.056 -1.383 1.00 0.00 55 ARG A CA 10
ATOM 8988 C C . ARG A 1 55 ? -5.155 -11.917 -0.585 1.00 0.00 55 ARG A C 10
ATOM 8989 O O . ARG A 1 55 ? -4.715 -11.609 0.522 1.00 0.00 55 ARG A O 10
ATOM 9010 N N . PHE A 1 56 ? -6.181 -11.294 -1.156 1.00 0.00 56 PHE A N 10
ATOM 9011 C CA . PHE A 1 56 ? -6.886 -10.209 -0.485 1.00 0.00 56 PHE A CA 10
ATOM 9012 C C . PHE A 1 56 ? -7.598 -10.705 0.767 1.00 0.00 56 PHE A C 10
ATOM 9013 O O . PHE A 1 56 ? -6.982 -10.867 1.784 1.00 0.00 56 PHE A O 10
#

Solvent-accessible surface area: 4384 Å² total; per-residue (Å²): 135,17,67,200,69,165,110,40,26,60,95,23,36,108,139,3,28,127,45,0,132,117,115,63,14,41,123,133,83,12,106,69,0,95,158,10,186,76,31,32,25,3,100,90,52,48,69,96,7,33,125,49,71,102,201,225

Organism: Streptococcus dysgalactiae (NCBI:txid1334)